Protein AF-A0A3C2EFV1-F1 (afdb_monomer_lite)

Structure (mmCIF, N/CA/C/O backbone):
data_AF-A0A3C2EFV1-F1
#
_entry.id   AF-A0A3C2EFV1-F1
#
loop_
_atom_site.group_PDB
_atom_site.id
_atom_site.type_symbol
_atom_site.label_atom_id
_atom_site.label_alt_id
_atom_site.label_comp_id
_atom_site.label_asym_id
_atom_site.label_entity_id
_atom_site.label_seq_id
_atom_site.pdbx_PDB_ins_code
_atom_site.Cartn_x
_atom_site.Cartn_y
_atom_site.Cartn_z
_atom_site.occupancy
_atom_site.B_iso_or_equiv
_atom_site.auth_seq_id
_atom_site.auth_comp_id
_atom_site.auth_asym_id
_atom_site.auth_atom_id
_atom_site.pdbx_PDB_model_num
ATOM 1 N N . MET A 1 1 ? -19.101 16.412 38.609 1.00 34.19 1 MET A N 1
ATOM 2 C CA . MET A 1 1 ? -19.317 17.483 37.619 1.00 34.19 1 MET A CA 1
ATOM 3 C C . MET A 1 1 ? -18.034 18.289 37.552 1.00 34.19 1 MET A C 1
ATOM 5 O O . MET A 1 1 ? -17.535 18.605 38.623 1.00 34.19 1 MET A O 1
ATOM 9 N N . PRO A 1 2 ? -17.463 18.578 36.377 1.00 31.31 2 PRO A N 1
ATOM 10 C CA . PRO A 1 2 ? -16.766 19.833 36.172 1.00 31.31 2 PRO A CA 1
ATOM 11 C C . PRO A 1 2 ? -17.765 20.818 35.558 1.00 31.31 2 PRO A C 1
ATOM 13 O O . PRO A 1 2 ? -18.395 20.515 34.546 1.00 31.31 2 PRO A O 1
ATOM 16 N N . GLU A 1 3 ? -17.956 21.946 36.229 1.00 38.62 3 GLU A N 1
ATOM 17 C CA . GLU A 1 3 ? -18.706 23.098 35.738 1.00 38.62 3 GLU A CA 1
ATOM 18 C C . GLU A 1 3 ? -18.015 23.640 34.480 1.00 38.62 3 GLU A C 1
ATOM 20 O O . GLU A 1 3 ? -16.892 24.137 34.536 1.00 38.62 3 GLU A O 1
ATOM 25 N N . SER A 1 4 ? -18.668 23.496 33.329 1.00 37.34 4 SER A N 1
ATOM 26 C CA . SER A 1 4 ? -18.344 24.235 32.113 1.00 37.34 4 SER A CA 1
ATOM 27 C C . SER A 1 4 ? -19.211 25.491 32.093 1.00 37.34 4 SER A C 1
ATOM 29 O O . SER A 1 4 ? -20.322 25.473 31.563 1.00 37.34 4 SER A O 1
ATOM 31 N N . GLU A 1 5 ? -18.745 26.579 32.698 1.00 39.78 5 GLU A N 1
ATOM 32 C CA . GLU A 1 5 ? -19.315 27.890 32.386 1.00 39.78 5 GLU A CA 1
ATOM 33 C C . GLU A 1 5 ? -18.761 28.328 31.024 1.00 39.78 5 GLU A C 1
ATOM 35 O O . GLU A 1 5 ? -17.688 28.924 30.920 1.00 39.78 5 GLU A O 1
ATOM 40 N N . GLU A 1 6 ? -19.474 27.964 29.955 1.00 47.50 6 GLU A N 1
ATOM 41 C CA . GLU A 1 6 ? -19.351 28.651 28.671 1.00 47.50 6 GLU A CA 1
ATOM 42 C C . GLU A 1 6 ? -19.848 30.088 28.865 1.00 47.50 6 GLU A C 1
ATOM 44 O O . GLU A 1 6 ? -21.035 30.331 29.078 1.00 47.50 6 GLU A O 1
ATOM 49 N N . TRP A 1 7 ? -18.940 31.060 28.811 1.00 48.06 7 TRP A N 1
ATOM 50 C CA . TRP A 1 7 ? -19.317 32.471 28.838 1.00 48.06 7 TRP A CA 1
ATOM 51 C C . TRP A 1 7 ? -19.647 32.930 27.421 1.00 48.06 7 TRP A C 1
ATOM 53 O O . TRP A 1 7 ? -18.760 32.975 26.566 1.00 48.06 7 TRP A O 1
ATOM 63 N N . GLU A 1 8 ? -20.906 33.297 27.178 1.00 52.38 8 GLU A N 1
ATOM 64 C CA . GLU A 1 8 ? -21.342 33.938 25.938 1.00 52.38 8 GLU A CA 1
ATOM 65 C C . GLU A 1 8 ? -21.503 35.447 26.167 1.00 52.38 8 GLU A C 1
ATOM 67 O O . GLU A 1 8 ? -22.383 35.904 26.898 1.00 52.38 8 GLU A O 1
ATOM 72 N N . HIS A 1 9 ? -20.647 36.249 25.530 1.00 58.88 9 HIS A N 1
ATOM 73 C CA . HIS A 1 9 ? -20.802 37.705 25.505 1.00 58.88 9 HIS A CA 1
ATOM 74 C C . HIS A 1 9 ? -21.261 38.171 24.127 1.00 58.88 9 HIS A C 1
ATOM 76 O O . HIS A 1 9 ? -20.512 38.077 23.149 1.00 58.88 9 HIS A O 1
ATOM 82 N N . LEU A 1 10 ? -22.470 38.735 24.077 1.00 69.81 10 LEU A N 1
ATOM 83 C CA . LEU A 1 10 ? -23.003 39.422 22.907 1.00 69.81 10 LEU A CA 1
ATOM 84 C C . LEU A 1 10 ? -22.682 40.920 22.996 1.00 69.81 10 LEU A C 1
ATOM 86 O O . LEU A 1 10 ? -23.015 41.583 23.976 1.00 69.81 10 LEU A O 1
ATOM 90 N N . SER A 1 11 ? -22.069 41.475 21.952 1.00 72.62 11 SER A N 1
ATOM 91 C CA . SER A 1 11 ? -21.964 42.930 21.774 1.00 72.62 11 SER A CA 1
ATOM 92 C C . SER A 1 11 ? -22.349 43.321 20.351 1.00 72.62 11 SER A C 1
ATOM 94 O O . SER A 1 11 ? -22.052 42.595 19.401 1.00 72.62 11 SER A O 1
ATOM 96 N N . GLU A 1 12 ? -23.023 44.460 20.198 1.00 73.25 12 GLU A N 1
ATOM 97 C CA . GLU A 1 12 ? -23.506 44.946 18.906 1.00 73.25 12 GLU A CA 1
ATOM 98 C C . GLU A 1 12 ? -22.948 46.347 18.647 1.00 73.25 12 GLU A C 1
ATOM 100 O O . GLU A 1 12 ? -23.105 47.260 19.458 1.00 73.25 12 GLU A O 1
ATOM 105 N N . LYS A 1 13 ? -22.236 46.513 17.528 1.00 70.12 13 LYS A N 1
ATOM 106 C CA . LYS A 1 13 ? -21.672 47.803 17.112 1.00 70.12 13 LYS A CA 1
ATOM 107 C C . LYS A 1 13 ? -21.728 47.911 15.593 1.00 70.12 13 LYS A C 1
ATOM 109 O O . LYS A 1 13 ? -21.249 47.026 14.890 1.00 70.12 13 LYS A O 1
ATOM 114 N N . ASN A 1 14 ? -22.301 49.003 15.083 1.00 76.88 14 ASN A N 1
ATOM 115 C CA . ASN A 1 14 ? -22.403 49.301 13.646 1.00 76.88 14 ASN A CA 1
ATOM 116 C C . ASN A 1 14 ? -23.034 48.169 12.802 1.00 76.88 14 ASN A C 1
ATOM 118 O O . ASN A 1 14 ? -22.574 47.896 11.696 1.00 76.88 14 ASN A O 1
ATOM 122 N N . GLY A 1 15 ? -24.058 47.482 13.324 1.00 78.62 15 GLY A N 1
ATOM 123 C CA . GLY A 1 15 ? -24.746 46.392 12.613 1.00 78.62 15 GLY A CA 1
ATOM 124 C C . GLY A 1 15 ? -23.997 45.053 12.582 1.00 78.62 15 GLY A C 1
ATOM 125 O O . GLY A 1 15 ? -24.463 44.112 11.941 1.00 78.62 15 GLY A O 1
ATOM 126 N N . TYR A 1 16 ? -22.862 44.940 13.279 1.00 73.50 16 TYR A N 1
ATOM 127 C CA . TYR A 1 16 ? -22.164 43.677 13.507 1.00 73.50 16 TYR A CA 1
ATOM 128 C C . TYR A 1 16 ? -22.443 43.174 14.922 1.00 73.50 16 TYR A C 1
ATOM 130 O O . TYR A 1 16 ? -22.240 43.901 15.897 1.00 73.50 16 TYR A O 1
ATOM 138 N N . LYS A 1 17 ? -22.865 41.910 15.021 1.00 80.12 17 LYS A N 1
ATOM 139 C CA . LYS A 1 17 ? -22.958 41.170 16.282 1.00 80.12 17 LYS A CA 1
ATOM 140 C C . LYS A 1 17 ? -21.660 40.407 16.499 1.00 80.12 17 LYS A C 1
ATOM 142 O O . LYS A 1 17 ? -21.232 39.656 15.623 1.00 80.12 17 LYS A O 1
ATOM 147 N N . LYS A 1 18 ? -21.035 40.601 17.655 1.00 79.12 18 LYS A N 1
ATOM 148 C CA . LYS A 1 18 ? -19.878 39.826 18.098 1.00 79.12 18 LYS A CA 1
ATOM 149 C C . LYS A 1 18 ? -20.325 38.874 19.198 1.00 79.12 18 LYS A C 1
ATOM 151 O O . LYS A 1 18 ? -20.840 39.325 20.218 1.00 79.12 18 LYS A O 1
ATOM 156 N N . LEU A 1 19 ? -20.070 37.592 18.968 1.00 75.88 19 LEU A N 1
ATOM 157 C CA . LEU A 1 19 ? -20.173 36.514 19.943 1.00 75.88 19 LEU A CA 1
ATOM 158 C C . LEU A 1 19 ? -18.757 36.151 20.391 1.00 75.88 19 LEU A C 1
ATOM 160 O O . LEU A 1 19 ? -17.860 36.031 19.555 1.00 75.88 19 LEU A O 1
ATOM 164 N N . SER A 1 20 ? -18.541 36.032 21.697 1.00 73.50 20 SER A N 1
ATOM 165 C CA . SER A 1 20 ? -17.269 35.566 22.262 1.00 73.50 20 SER A CA 1
ATOM 166 C C . SER A 1 20 ? -17.538 34.316 23.083 1.00 73.50 20 SER A C 1
ATOM 168 O O . SER A 1 20 ? -18.409 34.364 23.944 1.00 73.50 20 SER A O 1
ATOM 170 N N . PHE A 1 21 ? -16.788 33.248 22.807 1.00 70.88 21 PHE A N 1
ATOM 171 C CA . PHE A 1 21 ? -16.828 31.981 23.537 1.00 70.88 21 PHE A CA 1
ATOM 172 C C . PHE A 1 21 ? -15.460 31.742 24.176 1.00 70.88 21 PHE A C 1
ATOM 174 O O . PHE A 1 21 ? -14.432 31.958 23.529 1.00 70.88 21 PHE A O 1
ATOM 181 N N . ALA A 1 22 ? -15.440 31.292 25.428 1.00 65.62 22 ALA A N 1
ATOM 182 C CA . ALA A 1 22 ? -14.224 30.874 26.114 1.00 65.62 22 ALA A CA 1
ATOM 183 C C . ALA A 1 22 ? -14.419 29.463 26.673 1.00 65.62 22 ALA A C 1
ATOM 185 O O . ALA A 1 22 ? -15.273 29.254 27.528 1.00 65.62 22 ALA A O 1
ATOM 186 N N . HIS A 1 23 ? -13.611 28.514 26.195 1.00 62.75 23 HIS A N 1
ATOM 187 C CA . HIS A 1 23 ? -13.592 27.146 26.702 1.00 62.75 23 HIS A CA 1
ATOM 188 C C . HIS A 1 23 ? -12.155 26.777 27.120 1.00 62.75 23 HIS A C 1
ATOM 190 O O . HIS A 1 23 ? -11.276 26.625 26.259 1.00 62.75 23 HIS A O 1
ATOM 196 N N . PRO A 1 24 ? -11.859 26.669 28.428 1.00 56.47 24 PRO A N 1
ATOM 197 C CA . PRO A 1 24 ? -10.531 26.282 28.894 1.00 56.47 24 PRO A CA 1
ATOM 198 C C . PRO A 1 24 ? -10.192 24.849 28.449 1.00 56.47 24 PRO A C 1
ATOM 200 O O . PRO A 1 24 ? -11.062 23.982 28.398 1.00 56.47 24 PRO A O 1
ATOM 203 N N . GLY A 1 25 ? -8.927 24.601 28.090 1.00 59.00 25 GLY A N 1
ATOM 204 C CA . GLY A 1 25 ? -8.445 23.266 27.701 1.00 59.00 25 GLY A CA 1
ATOM 205 C C . GLY A 1 25 ? -8.853 22.779 26.301 1.00 59.00 25 GLY A C 1
ATOM 206 O O . GLY A 1 25 ? -8.754 21.584 26.031 1.00 59.00 25 GLY A O 1
ATOM 207 N N . THR A 1 26 ? -9.301 23.673 25.412 1.00 60.50 26 THR A N 1
ATOM 208 C CA . THR A 1 26 ? -9.683 23.334 24.027 1.00 60.50 26 THR A CA 1
ATOM 209 C C . THR A 1 26 ? -8.478 22.818 23.228 1.00 60.50 26 THR A C 1
ATOM 211 O O . THR A 1 26 ? -7.490 23.536 23.079 1.00 60.50 26 THR A O 1
ATOM 214 N N . LYS A 1 27 ? -8.558 21.581 22.716 1.00 62.75 27 LYS A N 1
ATOM 215 C CA . LYS A 1 27 ? -7.485 20.922 21.935 1.00 62.75 27 LYS A CA 1
ATOM 216 C C . LYS A 1 27 ? -7.565 21.202 20.441 1.00 62.75 27 LYS A C 1
ATOM 218 O O . LYS A 1 27 ? -6.539 21.368 19.798 1.00 62.75 27 LYS A O 1
ATOM 223 N N . ASP A 1 28 ? -8.788 21.291 19.938 1.00 65.50 28 ASP A N 1
ATOM 224 C CA . ASP A 1 28 ? -9.135 21.679 18.579 1.00 65.50 28 ASP A CA 1
ATOM 225 C C . ASP A 1 28 ? -10.385 22.555 18.640 1.00 65.50 28 ASP A C 1
ATOM 227 O O . ASP A 1 28 ? -11.217 22.391 19.534 1.00 65.50 28 ASP A O 1
ATOM 231 N N . PHE A 1 29 ? -10.532 23.480 17.692 1.00 69.56 29 PHE A N 1
ATOM 232 C CA . PHE A 1 29 ? -11.690 24.365 17.636 1.00 69.56 29 PHE A CA 1
ATOM 233 C C . PHE A 1 29 ? -12.276 24.426 16.230 1.00 69.56 29 PHE A C 1
ATOM 235 O O . PHE A 1 29 ? -11.566 24.393 15.225 1.00 69.56 29 PHE A O 1
ATOM 242 N N . ALA A 1 30 ? -13.591 24.590 16.178 1.00 73.88 30 ALA A N 1
ATOM 243 C CA . ALA A 1 30 ? -14.328 24.858 14.962 1.00 73.88 30 ALA A CA 1
ATOM 244 C C . ALA A 1 30 ? -15.388 25.918 15.246 1.00 73.88 30 ALA A C 1
ATOM 246 O O . ALA A 1 30 ? -15.961 25.974 16.333 1.00 73.88 30 ALA A O 1
ATOM 247 N N . TRP A 1 31 ? -15.653 26.766 14.260 1.00 74.12 31 TRP A N 1
ATOM 248 C CA . TRP A 1 31 ? -16.724 27.748 14.331 1.00 74.12 31 TRP A CA 1
ATOM 249 C C . TRP A 1 31 ? -17.482 27.761 13.012 1.00 74.12 31 TRP A C 1
ATOM 251 O O . TRP A 1 31 ? -16.908 27.604 11.934 1.00 74.12 31 TRP A O 1
ATOM 261 N N . ILE A 1 32 ? -18.794 27.940 13.113 1.00 73.69 32 ILE A N 1
ATOM 262 C CA . ILE A 1 32 ? -19.695 28.047 11.973 1.00 73.69 32 ILE A CA 1
ATOM 263 C C . ILE A 1 32 ? -20.466 29.346 12.162 1.00 73.69 32 ILE A C 1
ATOM 265 O O . ILE A 1 32 ? -21.060 29.568 13.214 1.00 73.69 32 ILE A O 1
ATOM 269 N N . ALA A 1 33 ? -20.457 30.210 11.150 1.00 76.88 33 ALA A N 1
ATOM 270 C CA . ALA A 1 33 ? -21.262 31.422 11.150 1.00 76.88 33 ALA A CA 1
ATOM 271 C C . ALA A 1 33 ? -21.994 31.569 9.819 1.00 76.88 33 ALA A C 1
ATOM 273 O O . ALA A 1 33 ? -21.393 31.530 8.745 1.00 76.88 33 ALA A O 1
ATOM 274 N N . ASN A 1 34 ? -23.301 31.782 9.896 1.00 71.56 34 ASN A N 1
ATOM 275 C CA . ASN A 1 34 ? -24.147 32.093 8.754 1.00 71.56 34 ASN A CA 1
ATOM 276 C C . ASN A 1 34 ? -25.311 32.964 9.240 1.00 71.56 34 ASN A C 1
ATOM 278 O O . ASN A 1 34 ? -25.756 32.838 10.377 1.00 71.56 34 ASN A O 1
ATOM 282 N N . LYS A 1 35 ? -25.817 33.837 8.369 1.00 70.69 35 LYS A N 1
ATOM 283 C CA . LYS A 1 35 ? -26.981 34.683 8.654 1.00 70.69 35 LYS A CA 1
ATOM 284 C C . LYS A 1 35 ? -28.283 33.882 8.764 1.00 70.69 35 LYS A C 1
ATOM 286 O O . LYS A 1 35 ? -29.213 34.353 9.405 1.00 70.69 35 LYS A O 1
ATOM 291 N N . GLN A 1 36 ? -28.359 32.717 8.115 1.00 71.38 36 GLN A N 1
ATOM 292 C CA . GLN A 1 36 ? -29.553 31.870 8.046 1.00 71.38 36 GLN A CA 1
ATOM 293 C C . GLN A 1 36 ? -29.152 30.392 8.155 1.00 71.38 36 GLN A C 1
ATOM 295 O O . GLN A 1 36 ? -29.012 29.699 7.150 1.00 71.38 36 GLN A O 1
ATOM 300 N N . LEU A 1 37 ? -28.922 29.921 9.381 1.00 77.44 37 LEU A N 1
ATOM 301 C CA . LEU A 1 37 ? -28.754 28.499 9.694 1.00 77.44 37 LEU A CA 1
ATOM 302 C C . LEU A 1 37 ? -29.842 28.100 10.695 1.00 77.44 37 LEU A C 1
ATOM 304 O O . LEU A 1 37 ? -29.719 28.450 11.870 1.00 77.44 37 LEU A O 1
ATOM 308 N N . PRO A 1 38 ? -30.920 27.421 10.264 1.00 82.38 38 PRO A N 1
ATOM 309 C CA . PRO A 1 38 ? -31.873 26.864 11.211 1.00 82.38 38 PRO A CA 1
ATOM 310 C C . PRO A 1 38 ? -31.192 25.782 12.053 1.00 82.38 38 PRO A C 1
ATOM 312 O O . PRO A 1 38 ? -30.297 25.072 11.582 1.00 82.38 38 PRO A O 1
ATOM 315 N N . VAL A 1 39 ? -31.620 25.675 13.307 1.00 85.06 39 VAL A N 1
ATOM 316 C CA . VAL A 1 39 ? -31.176 24.642 14.242 1.00 85.06 39 VAL A CA 1
ATOM 317 C C . VAL A 1 39 ? -32.367 23.742 14.533 1.00 85.06 39 VAL A C 1
ATOM 319 O O . VAL A 1 39 ? -33.427 24.217 14.935 1.00 85.06 39 VAL A O 1
ATOM 322 N N . PHE A 1 40 ? -32.181 22.445 14.324 1.00 86.12 40 PHE A N 1
ATOM 323 C CA . PHE A 1 40 ? -33.149 21.392 14.595 1.00 86.12 40 PHE A CA 1
ATOM 324 C C . PHE A 1 40 ? -32.676 20.620 15.836 1.00 86.12 40 PHE A C 1
ATOM 326 O O . PHE A 1 40 ? -31.895 19.674 15.700 1.00 86.12 40 PHE A O 1
ATOM 333 N N . PRO A 1 41 ? -33.076 21.030 17.053 1.00 88.94 41 PRO A N 1
ATOM 334 C CA . PRO A 1 41 ? -32.703 20.322 18.269 1.00 88.94 41 PRO A CA 1
ATOM 335 C C . PRO A 1 41 ? -33.444 18.985 18.350 1.00 88.94 41 PRO A C 1
ATOM 337 O O . PRO A 1 41 ? -34.653 18.911 18.132 1.00 88.94 41 PRO A O 1
ATOM 340 N N . GLN A 1 42 ? -32.716 17.926 18.681 1.00 89.88 42 GLN A N 1
ATOM 341 C CA . GLN A 1 42 ? -33.231 16.570 18.811 1.00 89.88 42 GLN A CA 1
ATOM 342 C C . GLN A 1 42 ? -32.789 15.991 20.146 1.00 89.88 42 GLN A C 1
ATOM 344 O O . GLN A 1 42 ? -31.597 15.900 20.435 1.00 89.88 42 GLN A O 1
ATOM 349 N N . LEU A 1 43 ? -33.758 15.595 20.968 1.00 92.19 43 LEU A N 1
ATOM 350 C CA . LEU A 1 43 ? -33.489 14.918 22.230 1.00 92.19 43 LEU A CA 1
ATOM 351 C C . LEU A 1 43 ? -33.533 13.405 22.005 1.00 92.19 43 LEU A C 1
ATOM 353 O O . LEU A 1 43 ? -34.601 12.794 22.011 1.00 92.19 43 LEU A O 1
ATOM 357 N N . VAL A 1 44 ? -32.366 12.794 21.822 1.00 90.75 44 VAL A N 1
ATOM 358 C CA . VAL A 1 44 ? -32.249 11.346 21.643 1.00 90.75 44 VAL A CA 1
ATOM 359 C C . VAL A 1 44 ? -32.212 10.686 23.018 1.00 90.75 44 VAL A C 1
ATOM 361 O O . VAL A 1 44 ? -31.303 10.930 23.810 1.00 90.75 44 VAL A O 1
ATOM 364 N N . THR A 1 45 ? -33.215 9.860 23.314 1.00 90.00 45 THR A N 1
ATOM 365 C CA . THR A 1 45 ? -33.286 9.081 24.560 1.00 90.00 45 THR A CA 1
ATOM 366 C C . THR A 1 45 ? -32.991 7.619 24.255 1.00 90.00 45 THR A C 1
ATOM 368 O O . THR A 1 45 ? -33.659 7.027 23.406 1.00 90.00 45 THR A O 1
ATOM 371 N N . LEU A 1 46 ? -31.994 7.056 24.936 1.00 88.50 46 LEU A N 1
ATOM 372 C CA . LEU A 1 46 ? -31.638 5.641 24.830 1.00 88.50 46 LEU A CA 1
ATOM 373 C C . LEU A 1 46 ? -32.477 4.794 25.795 1.00 88.50 46 LEU A C 1
ATOM 375 O O . LEU A 1 46 ? -33.017 5.309 26.777 1.00 88.50 46 LEU A O 1
ATOM 379 N N . ASP A 1 47 ? -32.509 3.481 25.575 1.00 82.88 47 ASP A N 1
ATOM 380 C CA . ASP A 1 47 ? -33.276 2.532 26.399 1.00 82.88 47 ASP A CA 1
ATOM 381 C C . ASP A 1 47 ? -32.876 2.545 27.887 1.00 82.88 47 ASP A C 1
ATOM 383 O O . ASP A 1 47 ? -33.698 2.319 28.773 1.00 82.88 47 ASP A O 1
ATOM 387 N N . ASN A 1 48 ? -31.622 2.891 28.193 1.00 81.62 48 ASN A N 1
ATOM 388 C CA . ASN A 1 48 ? -31.122 3.056 29.563 1.00 81.62 48 ASN A CA 1
ATOM 389 C C . ASN A 1 48 ? -31.431 4.438 30.181 1.00 81.62 48 ASN A C 1
ATOM 391 O O . ASN A 1 48 ? -30.832 4.808 31.189 1.00 81.62 48 ASN A O 1
ATOM 395 N N . SER A 1 49 ? -32.338 5.214 29.578 1.00 85.88 49 SER A N 1
ATOM 396 C CA . SER A 1 49 ? -32.736 6.572 29.983 1.00 85.88 49 SER A CA 1
ATOM 397 C C . SER A 1 49 ? -31.651 7.654 29.889 1.00 85.88 49 SER A C 1
ATOM 399 O O . SER A 1 49 ? -31.906 8.796 30.284 1.00 85.88 49 SER A O 1
ATOM 401 N N . LYS A 1 50 ? -30.461 7.359 29.339 1.00 88.81 50 LYS A N 1
ATOM 402 C CA . LYS A 1 50 ? -29.500 8.410 28.971 1.00 88.81 50 LYS A CA 1
ATOM 403 C C . LYS A 1 50 ? -30.085 9.280 27.861 1.00 88.81 50 LYS A C 1
ATOM 405 O O . LYS A 1 50 ? -30.726 8.780 26.936 1.00 88.81 50 LYS A O 1
ATOM 410 N N . LYS A 1 51 ? -29.840 10.586 27.955 1.00 92.19 51 LYS A N 1
ATOM 411 C CA . LYS A 1 51 ? -30.341 11.591 27.017 1.00 92.19 51 LYS A CA 1
ATOM 412 C C . LYS A 1 51 ? -29.182 12.342 26.382 1.00 92.19 51 LYS A C 1
ATOM 414 O O . LYS A 1 51 ? -28.266 12.749 27.092 1.00 92.19 51 LYS A O 1
ATOM 419 N N . PHE A 1 52 ? -29.278 12.549 25.076 1.00 92.94 52 PHE A N 1
ATOM 420 C CA . PHE A 1 52 ? -28.332 13.318 24.278 1.00 92.94 52 PHE A CA 1
ATOM 421 C C . PHE A 1 52 ? -29.078 14.443 23.569 1.00 92.94 52 PHE A C 1
ATOM 423 O O . PHE A 1 52 ? -30.080 14.191 22.895 1.00 92.94 52 PHE A O 1
ATOM 430 N N . LEU A 1 53 ? -28.604 15.677 23.732 1.00 93.00 53 LEU A N 1
ATOM 431 C CA . LEU A 1 53 ? -29.101 16.821 22.974 1.00 93.00 53 LEU A CA 1
ATOM 432 C C . LEU A 1 53 ? -28.265 16.975 21.702 1.00 93.00 53 LEU A C 1
ATOM 434 O O . LEU A 1 53 ? -27.098 17.355 21.765 1.00 93.00 53 LEU A O 1
ATOM 438 N N . VAL A 1 54 ? -28.867 16.690 20.552 1.00 91.75 54 VAL A N 1
ATOM 439 C CA . VAL A 1 54 ? -28.208 16.820 19.252 1.00 91.75 54 VAL A CA 1
ATOM 440 C C . VAL A 1 54 ? -28.785 18.014 18.513 1.00 91.75 54 VAL A C 1
ATOM 442 O O . VAL A 1 54 ? -29.968 18.036 18.183 1.00 91.75 54 VAL A O 1
ATOM 445 N N . GLU A 1 55 ? -27.957 19.015 18.242 1.00 89.94 55 GLU A N 1
ATOM 446 C CA . GLU A 1 55 ? -28.358 20.191 17.470 1.00 89.94 55 GLU A CA 1
ATOM 447 C C . GLU A 1 55 ? -27.925 20.015 16.018 1.00 89.94 55 GLU A C 1
ATOM 449 O O . GLU A 1 55 ? -26.736 20.064 15.693 1.00 89.94 55 GLU A O 1
ATOM 454 N N . ILE A 1 56 ? -28.888 19.796 15.127 1.00 87.31 56 ILE A N 1
ATOM 455 C CA . ILE A 1 56 ? -28.595 19.582 13.711 1.00 87.31 56 ILE A CA 1
ATOM 456 C C . ILE A 1 56 ? -28.806 20.893 12.966 1.00 87.31 56 ILE A C 1
ATOM 458 O O . ILE A 1 56 ? -29.836 21.544 13.118 1.00 87.31 56 ILE A O 1
ATOM 462 N N . THR A 1 57 ? -27.842 21.297 12.149 1.00 86.31 57 THR A N 1
ATOM 463 C CA . THR A 1 57 ? -27.943 22.504 11.331 1.00 86.31 57 THR A CA 1
ATOM 464 C C . THR A 1 57 ? -27.479 22.239 9.909 1.00 86.31 57 THR A C 1
ATOM 466 O O . THR A 1 57 ? -26.640 21.375 9.656 1.00 86.31 57 THR A O 1
ATOM 469 N N . THR A 1 58 ? -28.065 22.943 8.945 1.00 82.25 58 THR A N 1
ATOM 470 C CA . THR A 1 58 ? -27.781 22.718 7.528 1.00 82.25 58 THR A CA 1
ATOM 471 C C . THR A 1 58 ? -28.032 23.963 6.690 1.00 82.25 58 THR A C 1
ATOM 473 O O . THR A 1 58 ? -28.942 24.743 6.974 1.00 82.25 58 THR A O 1
ATOM 476 N N . ASP A 1 59 ? -27.249 24.136 5.623 1.00 78.88 59 ASP A N 1
ATOM 477 C CA . ASP A 1 59 ? -27.514 25.150 4.599 1.00 78.88 59 ASP A CA 1
ATOM 478 C C . ASP A 1 59 ? -28.548 24.702 3.544 1.00 78.88 59 ASP A C 1
ATOM 480 O O . ASP A 1 59 ? -28.865 25.474 2.643 1.00 78.88 59 ASP A O 1
ATOM 484 N N . GLN A 1 60 ? -29.123 23.499 3.695 1.00 76.56 60 GLN A N 1
ATOM 485 C CA . GLN A 1 60 ? -30.129 22.886 2.813 1.00 76.56 60 GLN A CA 1
ATOM 486 C C . GLN A 1 60 ? -31.385 22.432 3.590 1.00 76.56 60 GLN A C 1
ATOM 488 O O . GLN A 1 60 ? -31.869 21.309 3.446 1.00 76.56 60 GLN A O 1
ATOM 493 N N . HIS A 1 61 ? -31.925 23.309 4.438 1.00 74.12 61 HIS A N 1
ATOM 494 C CA . HIS A 1 61 ? -33.007 22.990 5.384 1.00 74.12 61 HIS A CA 1
ATOM 495 C C . HIS A 1 61 ? -34.246 22.316 4.764 1.00 74.12 61 HIS A C 1
ATOM 497 O O . HIS A 1 61 ? -34.747 21.351 5.329 1.00 74.12 61 HIS A O 1
ATOM 503 N N . VAL A 1 62 ? -34.682 22.728 3.567 1.00 74.69 62 VAL A N 1
ATOM 504 C CA . VAL A 1 62 ? -35.851 22.134 2.881 1.00 74.69 62 VAL A CA 1
ATOM 505 C C . VAL A 1 62 ? -35.644 20.654 2.529 1.00 74.69 62 VAL A C 1
ATOM 507 O O . VAL A 1 62 ? -36.572 19.852 2.622 1.00 74.69 62 VAL A O 1
ATOM 510 N N . LEU A 1 63 ? -34.440 20.273 2.091 1.00 70.44 63 LEU A N 1
ATOM 511 C CA . LEU A 1 63 ? -34.111 18.878 1.765 1.00 70.44 63 LEU A CA 1
ATOM 512 C C . LEU A 1 63 ? -33.954 18.037 3.032 1.00 70.44 63 LEU A C 1
ATOM 514 O O . LEU A 1 63 ? -34.346 16.871 3.050 1.00 70.44 63 LEU A O 1
ATOM 518 N N . PHE A 1 64 ? -33.399 18.633 4.085 1.00 75.56 64 PHE A N 1
ATOM 519 C CA . PHE A 1 64 ? -33.217 17.965 5.365 1.00 75.56 64 PHE A CA 1
ATOM 520 C C . PHE A 1 64 ? -34.556 17.646 6.042 1.00 75.56 64 PHE A C 1
ATOM 522 O O . PHE A 1 64 ? -34.767 16.504 6.441 1.00 75.56 64 PHE A O 1
ATOM 529 N N . GLU A 1 65 ? -35.495 18.596 6.076 1.00 77.00 65 GLU A N 1
ATOM 530 C CA . GLU A 1 65 ? -36.839 18.387 6.640 1.00 77.00 65 GLU A CA 1
ATOM 531 C C . GLU A 1 65 ? -37.577 17.212 5.981 1.00 77.00 65 GLU A C 1
ATOM 533 O O . GLU A 1 65 ? -38.209 16.418 6.671 1.00 77.00 65 GLU A O 1
ATOM 538 N N . LYS A 1 66 ? -37.432 17.028 4.661 1.00 76.12 66 LYS A N 1
ATOM 539 C CA . LYS A 1 66 ? -38.049 15.905 3.929 1.00 76.12 66 LYS A CA 1
ATOM 540 C C . LYS A 1 66 ? -37.494 14.530 4.300 1.00 76.12 66 LYS A C 1
ATOM 542 O O . LYS A 1 66 ? -38.164 13.530 4.065 1.00 76.12 66 LYS A O 1
ATOM 547 N N . ASN A 1 67 ? -36.270 14.470 4.821 1.00 75.06 67 ASN A N 1
ATOM 548 C CA . ASN A 1 67 ? -35.565 13.222 5.121 1.00 75.06 67 ASN A CA 1
ATOM 549 C C . ASN A 1 67 ? -35.385 12.988 6.628 1.00 75.06 67 ASN A C 1
ATOM 551 O O . ASN A 1 67 ? -34.743 12.015 7.032 1.00 75.06 67 ASN A O 1
ATOM 555 N N . LEU A 1 68 ? -35.965 13.855 7.462 1.00 77.25 68 LEU A N 1
ATOM 556 C CA . LEU A 1 68 ? -35.804 13.835 8.912 1.00 77.25 68 LEU A CA 1
ATOM 557 C C . LEU A 1 68 ? -36.290 12.508 9.520 1.00 77.25 68 LEU A C 1
ATOM 559 O O . LEU A 1 68 ? -35.594 11.921 10.348 1.00 77.25 68 LEU A O 1
ATOM 563 N N . ASP A 1 69 ? -37.396 11.962 9.008 1.00 78.94 69 ASP A N 1
ATOM 564 C CA . ASP A 1 69 ? -37.964 10.678 9.446 1.00 78.94 69 ASP A CA 1
ATOM 565 C C . ASP A 1 69 ? -37.037 9.475 9.206 1.00 78.94 69 ASP A C 1
ATOM 567 O O . ASP A 1 69 ? -37.138 8.468 9.903 1.00 78.94 69 ASP A O 1
ATOM 571 N N . GLN A 1 70 ? -36.113 9.561 8.243 1.00 77.62 70 GLN A N 1
ATOM 572 C CA . GLN A 1 70 ? -35.099 8.524 8.006 1.00 77.62 70 GLN A CA 1
ATOM 573 C C . GLN A 1 70 ? -33.810 8.799 8.785 1.00 77.62 70 GLN A C 1
ATOM 575 O O . GLN A 1 70 ? -33.141 7.870 9.241 1.00 77.62 70 GLN A O 1
ATOM 580 N N . PHE A 1 71 ? -33.466 10.077 8.941 1.00 80.50 71 PHE A N 1
ATOM 581 C CA . PHE A 1 71 ? -32.246 10.519 9.602 1.00 80.50 71 PHE A CA 1
ATOM 582 C C . PHE A 1 71 ? -32.262 10.239 11.108 1.00 80.50 71 PHE A C 1
ATOM 584 O O . PHE A 1 71 ? -31.288 9.723 11.653 1.00 80.50 71 PHE A O 1
ATOM 591 N N . ILE A 1 72 ? -33.367 10.554 11.791 1.00 84.50 72 ILE A N 1
ATOM 592 C CA . ILE A 1 72 ? -33.453 10.449 13.254 1.00 84.50 72 ILE A CA 1
ATOM 593 C C . ILE A 1 72 ? -33.335 8.999 13.753 1.00 84.50 72 ILE A C 1
ATOM 595 O O . ILE A 1 72 ? -32.549 8.774 14.676 1.00 84.50 72 ILE A O 1
ATOM 599 N N . PRO A 1 73 ? -34.009 7.991 13.160 1.00 87.19 73 PRO A N 1
ATOM 600 C CA . PRO A 1 73 ? -33.813 6.596 13.557 1.00 87.19 73 PRO A CA 1
ATOM 601 C C . PRO A 1 73 ? -32.381 6.104 13.334 1.00 87.19 73 PRO A C 1
ATOM 603 O O . PRO A 1 73 ? -31.835 5.403 14.185 1.00 87.19 73 PRO A O 1
ATOM 606 N N . PHE A 1 74 ? -31.753 6.504 12.220 1.00 87.19 74 PHE A N 1
ATOM 607 C CA . PHE A 1 74 ? -30.349 6.191 11.950 1.00 87.19 74 PHE A CA 1
ATOM 608 C C . PHE A 1 74 ? -29.434 6.780 13.028 1.00 87.19 74 PHE A C 1
ATOM 610 O O . PHE A 1 74 ? -28.618 6.064 13.605 1.00 87.19 74 PHE A O 1
ATOM 617 N N . LEU A 1 75 ? -29.599 8.074 13.321 1.00 88.81 75 LEU A N 1
ATOM 618 C CA . LEU A 1 75 ? -28.822 8.779 14.335 1.00 88.81 75 LEU A CA 1
ATOM 619 C C . LEU A 1 75 ? -29.013 8.149 15.718 1.00 88.81 75 LEU A C 1
ATOM 621 O O . LEU A 1 75 ? -28.035 7.947 16.432 1.00 88.81 75 LEU A O 1
ATOM 625 N N . LYS A 1 76 ? -30.253 7.800 16.083 1.00 91.25 76 LYS A N 1
ATOM 626 C CA . LYS A 1 76 ? -30.557 7.116 17.344 1.00 91.25 76 LYS A CA 1
ATOM 627 C C . LYS A 1 76 ? -29.788 5.798 17.452 1.00 91.25 76 LYS A C 1
ATOM 629 O O . LYS A 1 76 ? -29.068 5.614 18.427 1.00 91.25 76 LYS A O 1
ATOM 634 N N . ASN A 1 77 ? -29.883 4.936 16.440 1.00 92.06 77 ASN A N 1
ATOM 635 C CA . ASN A 1 77 ? -29.182 3.649 16.418 1.00 92.06 77 ASN A CA 1
ATOM 636 C C . ASN A 1 77 ? -27.654 3.833 16.497 1.00 92.06 77 ASN A C 1
ATOM 638 O O . ASN A 1 77 ? -26.971 3.170 17.271 1.00 92.06 77 ASN A O 1
ATOM 642 N N . LEU A 1 78 ? -27.104 4.802 15.762 1.00 92.50 78 LEU A N 1
ATOM 643 C CA . LEU A 1 78 ? -25.676 5.109 15.803 1.00 92.50 78 LEU A CA 1
ATOM 644 C C . LEU A 1 78 ? -25.210 5.576 17.197 1.00 92.50 78 LEU A C 1
ATOM 646 O O . LEU A 1 78 ? -24.144 5.159 17.659 1.00 92.50 78 LEU A O 1
ATOM 650 N N . ILE A 1 79 ? -26.002 6.400 17.892 1.00 93.88 79 ILE A N 1
ATOM 651 C CA . ILE A 1 79 ? -25.721 6.822 19.275 1.00 93.88 79 ILE A CA 1
ATOM 652 C C . ILE A 1 79 ? -25.810 5.626 20.231 1.00 93.88 79 ILE A C 1
ATOM 654 O O . ILE A 1 79 ? -24.921 5.454 21.062 1.00 93.88 79 ILE A O 1
ATOM 658 N N . GLU A 1 80 ? -26.833 4.777 20.098 1.00 93.88 80 GLU A N 1
ATOM 659 C CA . GLU A 1 80 ? -26.992 3.557 20.904 1.00 93.88 80 GLU A CA 1
ATOM 660 C C . GLU A 1 80 ? -25.800 2.613 20.733 1.00 93.88 80 GLU A C 1
ATOM 662 O O . GLU A 1 80 ? -25.218 2.165 21.723 1.00 93.88 80 GLU A O 1
ATOM 667 N N . TYR A 1 81 ? -25.382 2.366 19.491 1.00 94.44 81 TYR A N 1
ATOM 668 C CA . TYR A 1 81 ? -24.206 1.559 19.182 1.00 94.44 81 TYR A CA 1
ATOM 669 C C . TYR A 1 81 ? -22.933 2.161 19.786 1.00 94.44 81 TYR A C 1
ATOM 671 O O . TYR A 1 81 ? -22.167 1.457 20.449 1.00 94.44 81 TYR A O 1
ATOM 679 N N . THR A 1 82 ? -22.715 3.465 19.598 1.00 93.75 82 THR A N 1
ATOM 680 C CA . THR A 1 82 ? -21.519 4.155 20.101 1.00 93.75 82 THR A CA 1
ATOM 681 C C . THR A 1 82 ? -21.456 4.094 21.626 1.00 93.75 82 THR A C 1
ATOM 683 O O . THR A 1 82 ? -20.421 3.727 22.173 1.00 93.75 82 THR A O 1
ATOM 686 N N . GLU A 1 83 ? -22.565 4.350 22.324 1.00 92.69 83 GLU A N 1
ATOM 687 C CA . GLU A 1 83 ? -22.626 4.241 23.786 1.00 92.69 83 GLU A CA 1
ATOM 688 C C . GLU A 1 83 ? -22.529 2.800 24.294 1.00 92.69 83 GLU A C 1
ATOM 690 O O . GLU A 1 83 ? -22.053 2.585 25.407 1.00 92.69 83 GLU A O 1
ATOM 695 N N . ALA A 1 84 ? -22.960 1.805 23.517 1.00 92.44 84 ALA A N 1
ATOM 696 C CA . ALA A 1 84 ? -22.816 0.401 23.888 1.00 92.44 84 ALA A CA 1
ATOM 697 C C . ALA A 1 84 ? -21.365 -0.088 23.752 1.00 92.44 84 ALA A C 1
ATOM 699 O O . ALA A 1 84 ? -20.883 -0.834 24.605 1.00 92.44 84 ALA A O 1
ATOM 700 N N . LYS A 1 85 ? -20.661 0.315 22.684 1.00 92.62 85 LYS A N 1
ATOM 701 C CA . LYS A 1 85 ? -19.282 -0.124 22.403 1.00 92.62 85 LYS A CA 1
ATOM 702 C C . LYS A 1 85 ? -18.220 0.736 23.087 1.00 92.62 85 LYS A C 1
ATOM 704 O O . LYS A 1 85 ? -17.171 0.217 23.465 1.00 92.62 85 LYS A O 1
ATOM 709 N N . MET A 1 86 ? -18.485 2.029 23.250 1.00 91.31 86 MET A N 1
ATOM 710 C CA . MET A 1 86 ? -17.568 3.022 23.814 1.00 91.31 86 MET A CA 1
ATOM 711 C C . MET A 1 86 ? -18.304 3.934 24.815 1.00 91.31 86 MET A C 1
ATOM 713 O O . MET A 1 86 ? -18.505 5.123 24.553 1.00 91.31 86 MET A O 1
ATOM 717 N N . PRO A 1 87 ? -18.743 3.393 25.966 1.00 90.06 87 PRO A N 1
ATOM 718 C CA . PRO A 1 87 ? -19.627 4.120 26.868 1.00 90.06 87 PRO A CA 1
ATOM 719 C C . PRO A 1 87 ? -18.991 5.404 27.414 1.00 90.06 87 PRO A C 1
ATOM 721 O O . PRO A 1 87 ? -17.880 5.382 27.947 1.00 90.06 87 PRO A O 1
ATOM 724 N N . GLY A 1 88 ? -19.728 6.518 27.344 1.00 85.50 88 GLY A N 1
ATOM 725 C CA . GLY A 1 88 ? -19.285 7.808 27.880 1.00 85.50 88 GLY A CA 1
ATOM 726 C C . GLY A 1 88 ? -18.293 8.565 26.993 1.00 85.50 88 GLY A C 1
ATOM 727 O O . GLY A 1 88 ? -17.737 9.568 27.444 1.00 85.50 88 GLY A O 1
ATOM 728 N N . ASN A 1 89 ? -18.070 8.106 25.758 1.00 87.94 89 ASN A N 1
ATOM 729 C CA . ASN A 1 89 ? -17.280 8.835 24.768 1.00 87.94 89 ASN A CA 1
ATOM 730 C C . ASN A 1 89 ? -18.084 9.950 24.096 1.00 87.94 89 ASN A C 1
ATOM 732 O O . ASN A 1 89 ? -17.497 10.951 23.688 1.00 87.94 89 ASN A O 1
ATOM 736 N N . LEU A 1 90 ? -19.408 9.812 23.981 1.00 89.19 90 LEU A N 1
ATOM 737 C CA . LEU A 1 90 ? -20.238 10.883 23.442 1.00 89.19 90 LEU A CA 1
ATOM 738 C C . LEU A 1 90 ? -20.460 11.983 24.492 1.00 89.19 90 LEU A C 1
ATOM 740 O O . LEU A 1 90 ? -20.767 11.681 25.650 1.00 89.19 90 LEU A O 1
ATOM 744 N N . PRO A 1 91 ? -20.332 13.266 24.115 1.00 86.62 91 PRO A N 1
ATOM 745 C CA . PRO A 1 91 ? -20.730 14.362 24.987 1.00 86.62 91 PRO A CA 1
ATOM 746 C C . PRO A 1 91 ? -22.259 14.379 25.143 1.00 86.62 91 PRO A C 1
ATOM 748 O O . PRO A 1 91 ? -22.992 13.986 24.237 1.00 86.62 91 PRO A O 1
ATOM 751 N N . GLY A 1 92 ? -22.756 14.851 26.291 1.00 85.12 92 GLY A N 1
ATOM 752 C CA . GLY A 1 92 ? -24.203 14.932 26.556 1.00 85.12 92 GLY A CA 1
ATOM 753 C C . GLY A 1 92 ? -24.953 15.873 25.602 1.00 85.12 92 GLY A C 1
ATOM 754 O O . GLY A 1 92 ? -26.157 15.713 25.396 1.00 85.12 92 GLY A O 1
ATOM 755 N N . SER A 1 93 ? -24.236 16.814 24.987 1.00 88.69 93 SER A N 1
ATOM 756 C CA . SER A 1 93 ? -24.704 17.636 23.876 1.00 88.69 93 SER A CA 1
ATOM 757 C C . SER A 1 93 ? -23.643 17.726 22.779 1.00 88.69 93 SER A C 1
ATOM 759 O O . SER A 1 93 ? -22.448 17.793 23.066 1.00 88.69 93 SER A O 1
ATOM 761 N N . PHE A 1 94 ? -24.068 17.716 21.516 1.00 88.69 94 PHE A N 1
ATOM 762 C CA . PHE A 1 94 ? -23.192 17.950 20.364 1.00 88.69 94 PHE A CA 1
ATOM 763 C C . PHE A 1 94 ? -23.969 18.466 19.156 1.00 88.69 94 PHE A C 1
ATOM 765 O O . PHE A 1 94 ? -25.199 18.406 19.105 1.00 88.69 94 PHE A O 1
ATOM 772 N N . ARG A 1 95 ? -23.233 18.970 18.165 1.00 88.44 95 ARG A N 1
ATOM 773 C CA . ARG A 1 95 ? -23.790 19.548 16.943 1.00 88.44 95 ARG A CA 1
ATOM 774 C C . ARG A 1 95 ? -23.450 18.713 15.716 1.00 88.44 95 ARG A C 1
ATOM 776 O O . ARG A 1 95 ? -22.344 18.189 15.601 1.00 88.44 95 ARG A O 1
ATOM 783 N N . ILE A 1 96 ? -24.380 18.644 14.768 1.00 87.88 96 ILE A N 1
ATOM 784 C CA . ILE A 1 96 ? -24.153 18.069 13.439 1.00 87.88 96 ILE A CA 1
ATOM 785 C C . ILE A 1 96 ? -24.415 19.159 12.405 1.00 87.88 96 ILE A C 1
ATOM 787 O O . ILE A 1 96 ? -25.522 19.686 12.321 1.00 87.88 96 ILE A O 1
ATOM 791 N N . PHE A 1 97 ? -23.406 19.491 11.607 1.00 86.19 97 PHE A N 1
ATOM 792 C CA . PHE A 1 97 ? -23.534 20.418 10.493 1.00 86.19 97 PHE A CA 1
ATOM 793 C C . PHE A 1 97 ? -23.517 19.678 9.157 1.00 86.19 97 PHE A C 1
ATOM 795 O O . PHE A 1 97 ? -22.504 19.096 8.772 1.00 86.19 97 PHE A O 1
ATOM 802 N N . CYS A 1 98 ? -24.631 19.745 8.432 1.00 80.75 98 CYS A N 1
ATOM 803 C CA . CYS A 1 98 ? -24.802 19.103 7.132 1.00 80.75 98 CYS A CA 1
ATOM 804 C C . CYS A 1 98 ? -24.728 20.143 6.006 1.00 80.75 98 CYS A C 1
ATOM 806 O O . CYS A 1 98 ? -25.559 21.055 5.955 1.00 80.75 98 CYS A O 1
ATOM 808 N N . SER A 1 99 ? -23.794 19.997 5.063 1.00 76.94 99 SER A N 1
ATOM 809 C CA . SER A 1 99 ? -23.717 20.886 3.894 1.00 76.94 99 SER A CA 1
ATOM 810 C C . SER A 1 99 ? -23.144 20.205 2.656 1.00 76.94 99 SER A C 1
ATOM 812 O O . SER A 1 99 ? -22.141 19.506 2.711 1.00 76.94 99 SER A O 1
ATOM 814 N N . GLU A 1 100 ? -23.732 20.489 1.495 1.00 68.88 100 GLU A N 1
ATOM 815 C CA . GLU A 1 100 ? -23.235 20.045 0.184 1.00 68.88 100 GLU A CA 1
ATOM 816 C C . GLU A 1 100 ? -21.890 20.676 -0.196 1.00 68.88 100 GLU A C 1
ATOM 818 O O . GLU A 1 100 ? -21.185 20.178 -1.075 1.00 68.88 100 GLU A O 1
ATOM 823 N N . LYS A 1 101 ? -21.531 21.786 0.456 1.00 70.81 101 LYS A N 1
ATOM 824 C CA . LYS A 1 101 ? -20.261 22.486 0.236 1.00 70.81 101 LYS A CA 1
ATOM 825 C C . LYS A 1 101 ? -19.109 21.837 0.997 1.00 70.81 101 LYS A C 1
ATOM 827 O O . LYS A 1 101 ? -17.947 22.145 0.715 1.00 70.81 101 LYS A O 1
ATOM 832 N N . ILE A 1 102 ? -19.414 20.951 1.946 1.00 65.75 102 ILE A N 1
ATOM 833 C CA . ILE A 1 102 ? -18.412 20.154 2.641 1.00 65.75 102 ILE A CA 1
ATOM 834 C C . ILE A 1 102 ? -17.957 19.072 1.669 1.00 65.75 102 ILE A C 1
ATOM 836 O O . ILE A 1 102 ? -18.655 18.107 1.382 1.00 65.75 102 ILE A O 1
ATOM 840 N N . SER A 1 103 ? -16.765 19.274 1.123 1.00 51.50 103 SER A N 1
ATOM 841 C CA . SER A 1 103 ? -16.087 18.260 0.307 1.00 51.50 103 SER A CA 1
ATOM 842 C C . SER A 1 103 ? -15.370 17.227 1.173 1.00 51.50 103 SER A C 1
ATOM 844 O O . SER A 1 103 ? -15.174 16.098 0.733 1.00 51.50 103 SER A O 1
ATOM 846 N N . HIS A 1 104 ? -15.008 17.610 2.400 1.00 54.22 104 HIS A N 1
ATOM 847 C CA . HIS A 1 104 ? -14.271 16.785 3.346 1.00 54.22 104 HIS A CA 1
ATOM 848 C C . HIS A 1 104 ? -14.881 16.974 4.733 1.00 54.22 104 HIS A C 1
ATOM 850 O O . HIS A 1 104 ? -14.686 18.041 5.321 1.00 54.22 104 HIS A O 1
ATOM 856 N N . PRO A 1 105 ? -15.672 16.006 5.217 1.00 59.41 105 PRO A N 1
ATOM 857 C CA . PRO A 1 105 ? -16.184 16.063 6.569 1.00 59.41 105 PRO A CA 1
ATOM 858 C C . PRO A 1 105 ? -15.041 16.044 7.583 1.00 59.41 105 PRO A C 1
ATOM 860 O O . PRO A 1 105 ? -13.975 15.471 7.351 1.00 59.41 105 PRO A O 1
ATOM 863 N N . VAL A 1 106 ? -15.264 16.733 8.693 1.00 64.12 106 VAL A N 1
ATOM 864 C CA . VAL A 1 106 ? -14.329 16.860 9.808 1.00 64.12 106 VAL A CA 1
ATOM 865 C C . VAL A 1 106 ? -15.105 16.667 11.100 1.00 64.12 106 VAL A C 1
ATOM 867 O O . VAL A 1 106 ? -16.171 17.265 11.290 1.00 64.12 106 VAL A O 1
ATOM 870 N N . ALA A 1 107 ? -14.553 15.845 11.984 1.00 69.75 107 ALA A N 1
ATOM 871 C CA . ALA A 1 107 ? -15.017 15.681 13.347 1.00 69.75 107 ALA A CA 1
ATOM 872 C C . ALA A 1 107 ? -14.151 16.526 14.289 1.00 69.75 107 ALA A C 1
ATOM 874 O O . ALA A 1 107 ? -12.935 16.600 14.134 1.00 69.75 107 ALA A O 1
ATOM 875 N N . PHE A 1 108 ? -14.790 17.153 15.267 1.00 75.12 108 PHE A N 1
ATOM 876 C CA . PHE A 1 108 ? -14.176 17.874 16.378 1.00 75.12 108 PHE A CA 1
ATOM 877 C C . PHE A 1 108 ? -14.883 17.452 17.664 1.00 75.12 108 PHE A C 1
ATOM 879 O O . PHE A 1 108 ? -16.011 16.974 17.608 1.00 75.12 108 PHE A O 1
ATOM 886 N N . ALA A 1 109 ? -14.290 17.656 18.839 1.00 74.25 109 ALA A N 1
ATOM 887 C CA . ALA A 1 109 ? -15.005 17.386 20.087 1.00 74.25 109 ALA A CA 1
ATOM 888 C C . ALA A 1 109 ? -16.334 18.179 20.131 1.00 74.25 109 ALA A C 1
ATOM 890 O O . ALA A 1 109 ? -16.334 19.407 20.096 1.00 74.25 109 ALA A O 1
ATOM 891 N N . GLY A 1 110 ? -17.470 17.471 20.140 1.00 78.44 110 GLY A N 1
ATOM 892 C CA . GLY A 1 110 ? -18.811 18.072 20.163 1.00 78.44 110 GLY A CA 1
ATOM 893 C C . GLY A 1 110 ? -19.343 18.622 18.830 1.00 78.44 110 GLY A C 1
ATOM 894 O O . GLY A 1 110 ? -20.445 19.173 18.819 1.00 78.44 110 GLY A O 1
ATOM 895 N N . LEU A 1 111 ? -18.627 18.467 17.710 1.00 83.12 111 LEU A N 1
ATOM 896 C CA . LEU A 1 111 ? -19.101 18.873 16.382 1.00 83.12 111 LEU A CA 1
ATOM 897 C C . LEU A 1 111 ? -18.744 17.836 15.314 1.00 83.12 111 LEU A C 1
ATOM 899 O O . LEU A 1 111 ? -17.579 17.512 15.101 1.00 83.12 111 LEU A O 1
ATOM 903 N N . VAL A 1 112 ? -19.749 17.409 14.558 1.00 83.81 112 VAL A N 1
ATOM 904 C CA . VAL A 1 112 ? -19.584 16.638 13.323 1.00 83.81 112 VAL A CA 1
ATOM 905 C C . VAL A 1 112 ? -19.957 17.520 12.143 1.00 83.81 112 VAL A C 1
ATOM 907 O O . VAL A 1 112 ? -21.016 18.145 12.146 1.00 83.81 112 VAL A O 1
ATOM 910 N N . THR A 1 113 ? -19.115 17.563 11.116 1.00 77.81 113 THR A N 1
ATOM 911 C CA . THR A 1 113 ? -19.472 18.155 9.822 1.00 77.81 113 THR A CA 1
ATOM 912 C C . THR A 1 113 ? -19.591 17.036 8.799 1.00 77.81 113 THR A C 1
ATOM 914 O O . THR A 1 113 ? -18.698 16.205 8.723 1.00 77.81 113 THR A O 1
ATOM 917 N N . THR A 1 114 ? -20.689 16.974 8.047 1.00 72.75 114 THR A N 1
ATOM 918 C CA . THR A 1 114 ? -20.946 15.887 7.090 1.00 72.75 114 THR A CA 1
ATOM 919 C C . THR A 1 114 ? -21.562 16.412 5.794 1.00 72.75 114 THR A C 1
ATOM 921 O O . THR A 1 114 ? -22.190 17.479 5.782 1.00 72.75 114 THR A O 1
ATOM 924 N N . ASP A 1 115 ? -21.351 15.708 4.679 1.00 67.25 115 ASP A N 1
ATOM 925 C CA . ASP A 1 115 ? -22.061 16.031 3.442 1.00 67.25 115 ASP A CA 1
ATOM 926 C C . ASP A 1 115 ? -23.491 15.479 3.487 1.00 67.25 115 ASP A C 1
ATOM 928 O O . ASP A 1 115 ? -23.827 14.609 4.287 1.00 67.25 115 ASP A O 1
ATOM 932 N N . LEU A 1 116 ? -24.386 16.094 2.710 1.00 60.47 116 LEU A N 1
ATOM 933 C CA . LEU A 1 116 ? -25.827 15.912 2.882 1.00 60.47 116 LEU A CA 1
ATOM 934 C C . LEU A 1 116 ? -26.269 14.440 2.872 1.00 60.47 116 LEU A C 1
ATOM 936 O O . LEU A 1 116 ? -25.929 13.684 1.967 1.00 60.47 116 LEU A O 1
ATOM 940 N N . TYR A 1 117 ? -27.190 14.118 3.785 1.00 54.34 117 TYR A N 1
ATOM 941 C CA . TYR A 1 117 ? -27.907 12.840 3.881 1.00 54.34 117 TYR A CA 1
ATOM 942 C C . TYR A 1 117 ? -28.824 12.511 2.684 1.00 54.34 117 TYR A C 1
ATOM 944 O O . TYR A 1 117 ? -29.538 11.520 2.729 1.00 54.34 117 TYR A O 1
ATOM 952 N N . ALA A 1 118 ? -28.856 13.328 1.625 1.00 50.62 118 ALA A N 1
ATOM 953 C CA . ALA A 1 118 ? -29.820 13.178 0.533 1.00 50.62 118 ALA A CA 1
ATOM 954 C C . ALA A 1 118 ? -29.422 13.967 -0.730 1.00 50.62 118 ALA A C 1
ATOM 956 O O . ALA A 1 118 ? -30.127 14.889 -1.140 1.00 50.62 118 ALA A O 1
ATOM 957 N N . LYS A 1 119 ? -28.293 13.625 -1.368 1.00 51.00 119 LYS A N 1
ATOM 958 C CA . LYS A 1 119 ? -27.951 14.181 -2.697 1.00 51.00 119 LYS A CA 1
ATOM 959 C C . LYS A 1 119 ? -28.934 13.742 -3.793 1.00 51.00 119 LYS A C 1
ATOM 961 O O . LYS A 1 119 ? -29.137 14.473 -4.760 1.00 51.00 119 LYS A O 1
ATOM 966 N N . SER A 1 120 ? -29.582 12.586 -3.635 1.00 47.47 120 SER A N 1
ATOM 967 C CA . SER A 1 120 ? -30.671 12.128 -4.500 1.00 47.47 120 SER A CA 1
ATOM 968 C C . SER A 1 120 ? -31.531 11.067 -3.803 1.00 47.47 120 SER A C 1
ATOM 970 O O . SER A 1 120 ? -31.105 10.448 -2.834 1.00 47.47 120 SER A O 1
ATOM 972 N N . ASN A 1 121 ? -32.728 10.795 -4.337 1.00 52.31 121 ASN A N 1
ATOM 973 C CA . ASN A 1 121 ? -33.568 9.655 -3.931 1.00 52.31 121 ASN A CA 1
ATOM 974 C C . ASN A 1 121 ? -32.969 8.284 -4.329 1.00 52.31 121 ASN A C 1
ATOM 976 O O . ASN A 1 121 ? -33.663 7.267 -4.255 1.00 52.31 121 ASN A O 1
ATOM 980 N N . SER A 1 122 ? -31.724 8.231 -4.815 1.00 55.28 122 SER A N 1
ATOM 981 C CA . SER A 1 122 ? -31.075 6.965 -5.133 1.00 55.28 122 SER A CA 1
ATOM 982 C C . SER A 1 122 ? -30.652 6.243 -3.853 1.00 55.28 122 SER A C 1
ATOM 984 O O . SER A 1 122 ? -30.249 6.842 -2.856 1.00 55.28 122 SER A O 1
ATOM 986 N N . ARG A 1 123 ? -30.745 4.914 -3.884 1.00 58.09 123 ARG A N 1
ATOM 987 C CA . ARG A 1 123 ? -30.344 4.047 -2.771 1.00 58.09 123 ARG A CA 1
ATOM 988 C C . ARG A 1 123 ? -28.860 4.209 -2.407 1.00 58.09 123 ARG A C 1
ATOM 990 O O . ARG A 1 123 ? -28.515 4.050 -1.239 1.00 58.09 123 ARG A O 1
ATOM 997 N N . ASP A 1 124 ? -28.020 4.541 -3.384 1.00 58.38 124 ASP A N 1
ATOM 998 C CA . ASP A 1 124 ? -26.565 4.623 -3.230 1.00 58.38 124 ASP A CA 1
ATOM 999 C C . ASP A 1 124 ? -26.116 5.927 -2.546 1.00 58.38 124 ASP A C 1
ATOM 1001 O O . ASP A 1 124 ? -25.243 5.892 -1.680 1.00 58.38 124 ASP A O 1
ATOM 1005 N N . ASP A 1 125 ? -26.757 7.066 -2.833 1.00 60.00 125 ASP A N 1
ATOM 1006 C CA . ASP A 1 125 ? -26.406 8.345 -2.193 1.00 60.00 125 ASP A CA 1
ATOM 1007 C C . ASP A 1 125 ? -26.754 8.361 -0.697 1.00 60.00 125 ASP A C 1
ATOM 1009 O O . ASP A 1 125 ? -25.959 8.815 0.130 1.00 60.00 125 ASP A O 1
ATOM 1013 N N . ASN A 1 126 ? -27.910 7.799 -0.329 1.00 66.12 126 ASN A N 1
ATOM 1014 C CA . ASN A 1 126 ? -28.309 7.648 1.075 1.00 66.12 126 ASN A CA 1
ATOM 1015 C C . ASN A 1 126 ? -27.360 6.718 1.842 1.00 66.12 126 ASN A C 1
ATOM 1017 O O . ASN A 1 126 ? -27.153 6.885 3.043 1.00 66.12 126 ASN A O 1
ATOM 1021 N N . TYR A 1 127 ? -26.780 5.733 1.158 1.00 69.25 127 TYR A N 1
ATOM 1022 C CA . TYR A 1 127 ? -25.807 4.829 1.753 1.00 69.25 127 TYR A CA 1
ATOM 1023 C C . TYR A 1 127 ? -24.483 5.540 2.070 1.00 69.25 127 TYR A C 1
ATOM 1025 O O . TYR A 1 127 ? -24.007 5.466 3.203 1.00 69.25 127 TYR A O 1
ATOM 1033 N N . ILE A 1 128 ? -23.929 6.282 1.108 1.00 67.88 128 ILE A N 1
ATOM 1034 C CA . ILE A 1 128 ? -22.667 7.022 1.278 1.00 67.88 128 ILE A CA 1
ATOM 1035 C C . ILE A 1 128 ? -22.772 8.031 2.427 1.00 67.88 128 ILE A C 1
ATOM 1037 O O . ILE A 1 128 ? -21.842 8.179 3.221 1.00 67.88 128 ILE A O 1
ATOM 1041 N N . ALA A 1 129 ? -23.912 8.709 2.554 1.00 70.69 129 ALA A N 1
ATOM 1042 C CA . ALA A 1 129 ? -24.093 9.685 3.620 1.00 70.69 129 ALA A CA 1
ATOM 1043 C C . ALA A 1 129 ? -24.219 9.044 5.014 1.00 70.69 129 ALA A C 1
ATOM 1045 O O . ALA A 1 129 ? -23.703 9.583 5.994 1.00 70.69 129 ALA A O 1
ATOM 1046 N N . ARG A 1 130 ? -24.856 7.867 5.116 1.00 77.56 130 ARG A N 1
ATOM 1047 C CA . ARG A 1 130 ? -24.886 7.074 6.360 1.00 77.56 130 ARG A CA 1
ATOM 1048 C C . ARG A 1 130 ? -23.489 6.650 6.789 1.00 77.56 130 ARG A C 1
ATOM 1050 O O . ARG A 1 130 ? -23.148 6.786 7.959 1.00 77.56 130 ARG A O 1
ATOM 1057 N N . GLU A 1 131 ? -22.691 6.165 5.843 1.00 76.88 131 GLU A N 1
ATOM 1058 C CA . GLU A 1 131 ? -21.312 5.739 6.084 1.00 76.88 131 GLU A CA 1
ATOM 1059 C C . GLU A 1 131 ? -20.458 6.885 6.636 1.00 76.88 131 GLU A C 1
ATOM 1061 O O . GLU A 1 131 ? -19.798 6.726 7.664 1.00 76.88 131 GLU A O 1
ATOM 1066 N N . LYS A 1 132 ? -20.529 8.063 6.007 1.00 76.12 132 LYS A N 1
ATOM 1067 C CA . LYS A 1 132 ? -19.783 9.246 6.451 1.00 76.12 132 LYS A CA 1
ATOM 1068 C C . LYS A 1 132 ? -20.212 9.710 7.834 1.00 76.12 132 LYS A C 1
ATOM 1070 O O . LYS A 1 132 ? -19.369 9.834 8.713 1.00 76.12 132 LYS A O 1
ATOM 1075 N N . LEU A 1 133 ? -21.517 9.865 8.069 1.00 81.19 133 LEU A N 1
ATOM 10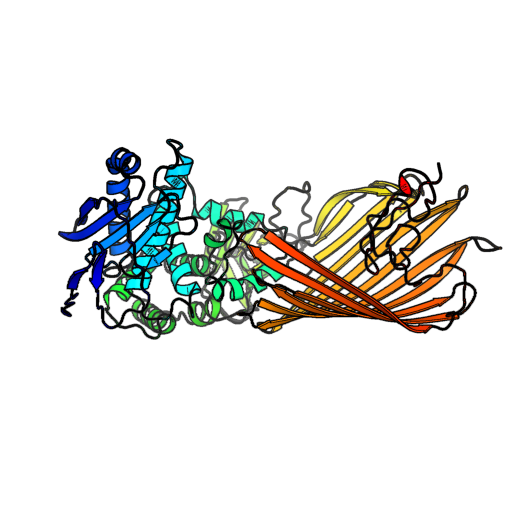76 C CA . LEU A 1 133 ? -22.018 10.257 9.387 1.00 81.19 133 LEU A CA 1
ATOM 1077 C C . LEU A 1 133 ? -21.608 9.258 10.482 1.00 81.19 133 LEU A C 1
ATOM 1079 O O . LEU A 1 133 ? -21.226 9.680 11.573 1.00 81.19 133 LEU A O 1
ATOM 1083 N N . ALA A 1 134 ? -21.663 7.951 10.201 1.00 84.94 134 ALA A N 1
ATOM 1084 C CA . ALA A 1 134 ? -21.196 6.923 11.129 1.00 84.94 134 ALA A CA 1
ATOM 1085 C C . ALA A 1 134 ? -19.703 7.071 11.436 1.00 84.94 134 ALA A C 1
ATOM 1087 O O . ALA A 1 134 ? -19.324 7.103 12.607 1.00 84.94 134 ALA A O 1
ATOM 1088 N N . SER A 1 135 ? -18.874 7.207 10.399 1.00 82.00 135 SER A N 1
ATOM 1089 C CA . SER A 1 135 ? -17.434 7.427 10.535 1.00 82.00 135 SER A CA 1
ATOM 1090 C C . SER A 1 135 ? -17.131 8.666 11.382 1.00 82.00 135 SER A C 1
ATOM 1092 O O . SER A 1 135 ? -16.389 8.580 12.362 1.00 82.00 135 SER A O 1
ATOM 1094 N N . ASP A 1 136 ? -17.743 9.804 11.059 1.00 82.00 136 ASP A N 1
ATOM 1095 C CA . ASP A 1 136 ? -17.422 11.086 11.685 1.00 82.00 136 ASP A CA 1
ATOM 1096 C C . ASP A 1 136 ? -17.943 11.190 13.122 1.00 82.00 136 ASP A C 1
ATOM 1098 O O . ASP A 1 136 ? -17.252 11.733 13.981 1.00 82.00 136 ASP A O 1
ATOM 1102 N N . LEU A 1 137 ? -19.126 10.645 13.430 1.00 88.62 137 LEU A N 1
ATOM 1103 C CA . LEU A 1 137 ? -19.652 10.632 14.800 1.00 88.62 137 LEU A CA 1
ATOM 1104 C C . LEU A 1 137 ? -18.826 9.718 15.709 1.00 88.62 137 LEU A C 1
ATOM 1106 O O . LEU A 1 137 ? -18.521 10.082 16.847 1.00 88.62 137 LEU A O 1
ATOM 1110 N N . ILE A 1 138 ? -18.418 8.551 15.210 1.00 89.31 138 ILE A N 1
ATOM 1111 C CA . ILE A 1 138 ? -17.534 7.648 15.951 1.00 89.31 138 ILE A CA 1
ATOM 1112 C C . ILE A 1 138 ? -16.175 8.319 16.172 1.00 89.31 138 ILE A C 1
ATOM 1114 O O . ILE A 1 138 ? -15.670 8.308 17.297 1.00 89.31 138 ILE A O 1
ATOM 1118 N N . LEU A 1 139 ? -15.612 8.966 15.150 1.00 84.75 139 LEU A N 1
ATOM 1119 C CA . LEU A 1 139 ? -14.372 9.729 15.274 1.00 84.75 139 LEU A CA 1
ATOM 1120 C C . LEU A 1 139 ? -14.507 10.878 16.288 1.00 84.75 139 LEU A C 1
ATOM 1122 O O . LEU A 1 139 ? -13.645 11.032 17.150 1.00 84.75 139 LEU A O 1
ATOM 1126 N N . MET A 1 140 ? -15.617 11.621 16.253 1.00 86.50 140 MET A N 1
ATOM 1127 C CA . MET A 1 140 ? -15.952 12.677 17.215 1.00 86.50 140 MET A CA 1
ATOM 1128 C C . MET A 1 140 ? -15.977 12.139 18.649 1.00 86.50 140 MET A C 1
ATOM 1130 O O . MET A 1 140 ? -15.433 12.768 19.554 1.00 86.50 140 MET A O 1
ATOM 1134 N N . SER A 1 141 ? -16.567 10.958 18.862 1.00 88.12 141 SER A N 1
ATOM 1135 C CA . SER A 1 141 ? -16.606 10.311 20.178 1.00 88.12 141 SER A CA 1
ATOM 1136 C C . SER A 1 141 ? -15.201 9.976 20.699 1.00 88.12 141 SER A C 1
ATOM 1138 O O . SER A 1 141 ? -14.905 10.180 21.876 1.00 88.12 141 SER A O 1
ATOM 1140 N N . LEU A 1 142 ? -14.301 9.528 19.817 1.00 85.75 142 LEU A N 1
ATOM 1141 C CA . LEU A 1 142 ? -12.906 9.256 20.161 1.00 85.75 142 LEU A CA 1
ATOM 1142 C C . LEU A 1 142 ? -12.155 10.554 20.468 1.00 85.75 142 LEU A C 1
ATOM 1144 O O . LEU A 1 142 ? -11.466 10.615 21.479 1.00 85.75 142 LEU A O 1
ATOM 1148 N N . MET A 1 143 ? -12.329 11.604 19.659 1.00 81.19 143 MET A N 1
ATOM 1149 C CA . MET A 1 143 ? -11.717 12.924 19.886 1.00 81.19 143 MET A CA 1
ATOM 1150 C C . MET A 1 143 ? -12.205 13.599 21.168 1.00 81.19 143 MET A C 1
ATOM 1152 O O . MET A 1 143 ? -11.450 14.319 21.813 1.00 81.19 143 MET A O 1
ATOM 1156 N N . ASN A 1 144 ? -13.458 13.365 21.554 1.00 81.19 144 ASN A N 1
ATOM 1157 C CA . ASN A 1 144 ? -14.002 13.859 22.815 1.00 81.19 144 ASN A CA 1
ATOM 1158 C C . ASN A 1 144 ? -13.406 13.127 24.030 1.00 81.19 144 ASN A C 1
ATOM 1160 O O . ASN A 1 144 ? -13.331 13.691 25.121 1.00 81.19 144 ASN A O 1
ATOM 1164 N N . ARG A 1 145 ? -13.003 11.861 23.860 1.00 81.19 145 ARG A N 1
ATOM 1165 C CA . ARG A 1 145 ? -12.545 11.008 24.960 1.00 81.19 145 ARG A CA 1
ATOM 1166 C C . ARG A 1 145 ? -11.035 10.980 25.148 1.00 81.19 145 ARG A C 1
ATOM 1168 O O . ARG A 1 145 ? -10.573 11.011 26.287 1.00 81.19 145 ARG A O 1
ATOM 1175 N N . LEU A 1 146 ? -10.308 10.783 24.057 1.00 79.62 146 LEU A N 1
ATOM 1176 C CA . LEU A 1 146 ? -8.875 10.524 24.057 1.00 79.62 146 LEU A CA 1
ATOM 1177 C C . LEU A 1 146 ? -8.110 11.833 24.203 1.00 79.62 146 LEU A C 1
ATOM 1179 O O . LEU A 1 146 ? -8.550 12.880 23.724 1.00 79.62 146 LEU A O 1
ATOM 1183 N N . GLU A 1 147 ? -6.982 11.790 24.914 1.00 76.38 147 GLU A N 1
ATOM 1184 C CA . GLU A 1 147 ? -6.231 13.007 25.194 1.00 76.38 147 GLU A CA 1
ATOM 1185 C C . GLU A 1 147 ? -5.030 13.235 24.286 1.00 76.38 147 GLU A C 1
ATOM 1187 O O . GLU A 1 147 ? -4.545 14.369 24.223 1.00 76.38 147 GLU A O 1
ATOM 1192 N N . GLU A 1 148 ? -4.598 12.196 23.579 1.00 75.12 148 GLU A N 1
ATOM 1193 C CA . GLU A 1 148 ? -3.484 12.215 22.648 1.00 75.12 148 GLU A CA 1
ATOM 1194 C C . GLU A 1 148 ? -3.706 13.207 21.515 1.00 75.12 148 GLU A C 1
ATOM 1196 O O . GLU A 1 148 ? -4.811 13.347 20.996 1.00 75.12 148 GLU A O 1
ATOM 1201 N N . ASN A 1 149 ? -2.626 13.827 21.051 1.00 71.62 149 ASN A N 1
ATOM 1202 C CA . ASN A 1 149 ? -2.684 14.701 19.893 1.00 71.62 149 ASN A CA 1
ATOM 1203 C C . ASN A 1 149 ? -3.093 13.894 18.634 1.00 71.62 149 ASN A C 1
ATOM 1205 O O . ASN A 1 149 ? -2.323 13.027 18.194 1.00 71.62 149 ASN A O 1
ATOM 1209 N N . PRO A 1 150 ? -4.264 14.165 18.022 1.00 66.88 150 PRO A N 1
ATOM 1210 C CA . PRO A 1 150 ? -4.723 13.448 16.833 1.00 66.88 150 PRO A CA 1
ATOM 1211 C C . PRO A 1 150 ? -3.821 13.682 15.617 1.00 66.88 150 PRO A C 1
ATOM 1213 O O . PRO A 1 150 ? -3.817 12.862 14.703 1.00 66.88 150 PRO A O 1
ATOM 1216 N N . ILE A 1 151 ? -3.005 14.743 15.618 1.00 63.25 151 ILE A N 1
ATOM 1217 C CA . ILE A 1 151 ? -2.011 15.010 14.571 1.00 63.25 151 ILE A CA 1
ATOM 1218 C C . ILE A 1 151 ? -0.785 14.100 14.713 1.00 63.25 151 ILE A C 1
ATOM 1220 O O . ILE A 1 151 ? -0.187 13.708 13.713 1.00 63.25 151 ILE A O 1
ATOM 1224 N N . GLU A 1 152 ? -0.401 13.751 15.941 1.00 63.25 152 GLU A N 1
ATOM 1225 C CA . GLU A 1 152 ? 0.764 12.896 16.205 1.00 63.25 152 GLU A CA 1
ATOM 1226 C C . GLU A 1 152 ? 0.433 11.408 16.084 1.00 63.25 152 GLU A C 1
ATOM 1228 O O . GLU A 1 152 ? 1.280 10.618 15.663 1.00 63.25 152 GLU A O 1
ATOM 1233 N N . LYS A 1 153 ? -0.800 11.016 16.431 1.00 66.88 153 LYS A N 1
ATOM 1234 C CA . LYS A 1 153 ? -1.271 9.623 16.367 1.00 66.88 153 LYS A CA 1
ATOM 1235 C C . LYS A 1 153 ? -2.568 9.473 15.547 1.00 66.88 153 LYS A C 1
ATOM 1237 O O . LYS A 1 153 ? -3.524 8.867 16.039 1.00 66.88 153 LYS A O 1
ATOM 1242 N N . PRO A 1 154 ? -2.635 9.965 14.293 1.00 65.75 154 PRO A N 1
ATOM 1243 C CA . PRO A 1 154 ? -3.867 9.939 13.497 1.00 65.75 154 PRO A CA 1
ATOM 1244 C C . PRO A 1 154 ? -4.328 8.510 13.193 1.00 65.75 154 PRO A C 1
ATOM 1246 O O . PRO A 1 154 ? -5.528 8.240 13.148 1.00 65.75 154 PRO A O 1
ATOM 1249 N N . TRP A 1 155 ? -3.387 7.570 13.056 1.00 67.00 155 TRP A N 1
ATOM 1250 C CA . TRP A 1 155 ? -3.672 6.147 12.874 1.00 67.00 155 TRP A CA 1
ATOM 1251 C C . TRP A 1 155 ? -4.553 5.548 13.967 1.00 67.00 155 TRP A C 1
ATOM 1253 O O . TRP A 1 155 ? -5.302 4.620 13.681 1.00 67.00 155 TRP A O 1
ATOM 1263 N N . MET A 1 156 ? -4.470 6.049 15.201 1.00 73.44 156 MET A N 1
ATOM 1264 C CA . MET A 1 156 ? -5.221 5.515 16.335 1.00 73.44 156 MET A CA 1
ATOM 1265 C C . MET A 1 156 ? -6.692 5.899 16.219 1.00 73.44 156 MET A C 1
ATOM 1267 O O . MET A 1 156 ? -7.565 5.033 16.223 1.00 73.44 156 MET A O 1
ATOM 1271 N N . TYR A 1 157 ? -6.944 7.195 16.043 1.00 75.75 157 TYR A N 1
ATOM 1272 C CA . TYR A 1 157 ? -8.276 7.764 15.881 1.00 75.75 157 TYR A CA 1
ATOM 1273 C C . TYR A 1 157 ? -8.972 7.212 14.642 1.00 75.75 157 TYR A C 1
ATOM 1275 O O . TYR A 1 157 ? -10.083 6.693 14.725 1.00 75.75 157 TYR A O 1
ATOM 1283 N N . LEU A 1 158 ? -8.285 7.255 13.500 1.00 73.88 158 LEU A N 1
ATOM 1284 C CA . LEU A 1 158 ? -8.834 6.762 12.244 1.00 73.88 158 LEU A CA 1
ATOM 1285 C C . LEU A 1 158 ? -8.909 5.233 12.231 1.00 73.88 158 LEU A C 1
ATOM 1287 O O . LEU A 1 158 ? -9.846 4.685 11.682 1.00 73.88 158 LEU A O 1
ATOM 1291 N N . GLY A 1 159 ? -7.979 4.516 12.861 1.00 75.25 159 GLY A N 1
ATOM 1292 C CA . GLY A 1 159 ? -7.972 3.052 12.880 1.00 75.25 159 GLY A CA 1
ATOM 1293 C C . GLY A 1 159 ? -9.121 2.466 13.687 1.00 75.25 159 GLY A C 1
ATOM 1294 O O . GLY A 1 159 ? -9.859 1.615 13.189 1.00 75.25 159 GLY A O 1
ATOM 1295 N N . LEU A 1 160 ? -9.295 2.955 14.918 1.00 81.56 160 LEU A N 1
ATOM 1296 C CA . LEU A 1 160 ? -10.422 2.589 15.776 1.00 81.56 160 LEU A CA 1
ATOM 1297 C C . LEU A 1 160 ? -11.746 3.101 15.215 1.00 81.56 160 LEU A C 1
ATOM 1299 O O . LEU A 1 160 ? -12.729 2.362 15.223 1.00 81.56 160 LEU A O 1
ATOM 1303 N N . GLY A 1 161 ? -11.761 4.334 14.696 1.00 84.00 161 GLY A N 1
ATOM 1304 C CA . GLY A 1 161 ? -12.929 4.911 14.042 1.00 84.00 161 GLY A CA 1
ATOM 1305 C C . GLY A 1 161 ? -13.387 4.056 12.865 1.00 84.00 161 GLY A C 1
ATOM 1306 O O . GLY A 1 161 ? -14.540 3.625 12.832 1.00 84.00 161 GLY A O 1
ATOM 1307 N N . THR A 1 162 ? -12.456 3.706 11.967 1.00 79.06 162 THR A N 1
ATOM 1308 C CA . THR A 1 162 ? -12.719 2.818 10.833 1.00 79.06 162 THR A CA 1
ATOM 1309 C C . THR A 1 162 ? -13.213 1.454 11.275 1.00 79.06 162 THR A C 1
ATOM 1311 O O . THR A 1 162 ? -14.211 0.974 10.746 1.00 79.06 162 THR A O 1
ATOM 1314 N N . TYR A 1 163 ? -12.580 0.847 12.278 1.00 85.06 163 TYR A N 1
ATOM 1315 C CA . TYR A 1 163 ? -13.013 -0.440 12.815 1.00 85.06 163 TYR A CA 1
ATOM 1316 C C . TYR A 1 163 ? -14.471 -0.409 13.303 1.00 85.06 163 TYR A C 1
ATOM 1318 O O . TYR A 1 163 ? -15.287 -1.225 12.864 1.00 85.06 163 TYR A O 1
ATOM 1326 N N . TYR A 1 164 ? -14.820 0.549 14.167 1.00 89.94 164 TYR A N 1
ATOM 1327 C CA . TYR A 1 164 ? -16.153 0.606 14.759 1.00 89.94 164 TYR A CA 1
ATOM 1328 C C . TYR A 1 164 ? -17.238 1.011 13.763 1.00 89.94 164 TYR A C 1
ATOM 1330 O O . TYR A 1 164 ? -18.320 0.425 13.831 1.00 89.94 164 TYR A O 1
ATOM 1338 N N . PHE A 1 165 ? -16.981 1.953 12.842 1.00 85.50 165 PHE A N 1
ATOM 1339 C CA . PHE A 1 165 ? -17.993 2.331 11.848 1.00 85.50 165 PHE A CA 1
ATOM 1340 C C . PHE A 1 165 ? -18.212 1.203 10.841 1.00 85.50 165 PHE A C 1
ATOM 1342 O O . PHE A 1 165 ? -19.354 0.896 10.513 1.00 85.50 165 PHE A O 1
ATOM 1349 N N . THR A 1 166 ? -17.138 0.548 10.386 1.00 80.81 166 THR A N 1
ATOM 1350 C CA . THR A 1 166 ? -17.231 -0.570 9.436 1.00 80.81 166 THR A CA 1
ATOM 1351 C C . THR A 1 166 ? -18.095 -1.672 10.044 1.00 80.81 166 THR A C 1
ATOM 1353 O O . THR A 1 166 ? -19.038 -2.152 9.421 1.00 80.81 166 THR A O 1
ATOM 1356 N N . ARG A 1 167 ? -17.831 -2.007 11.312 1.00 87.06 167 ARG A N 1
ATOM 1357 C CA . ARG A 1 167 ? -18.619 -2.979 12.065 1.00 87.06 167 ARG A CA 1
ATOM 1358 C C . ARG A 1 167 ? -20.078 -2.542 12.261 1.00 87.06 167 ARG A C 1
ATOM 1360 O O . ARG A 1 167 ? -20.967 -3.361 12.061 1.00 87.06 167 ARG A O 1
ATOM 1367 N N . PHE A 1 168 ? -20.338 -1.272 12.580 1.00 89.06 168 PHE A N 1
ATOM 1368 C CA . PHE A 1 168 ? -21.702 -0.734 12.676 1.00 89.06 168 PHE A CA 1
ATOM 1369 C C . PHE A 1 168 ? -22.475 -0.907 11.364 1.00 89.06 168 PHE A C 1
ATOM 1371 O O . PHE A 1 168 ? -23.623 -1.357 11.381 1.00 89.06 168 PHE A O 1
ATOM 1378 N N . MET A 1 169 ? -21.840 -0.573 10.235 1.00 84.81 169 MET A N 1
ATOM 1379 C CA . MET A 1 169 ? -22.452 -0.686 8.914 1.00 84.81 169 MET A CA 1
ATOM 1380 C C . MET A 1 169 ? -22.758 -2.143 8.559 1.00 84.81 169 MET A C 1
ATOM 1382 O O . MET A 1 169 ? -23.847 -2.417 8.070 1.00 84.81 169 MET A O 1
ATOM 1386 N N . ASP A 1 170 ? -21.865 -3.088 8.856 1.00 81.50 170 ASP A N 1
ATOM 1387 C CA . ASP A 1 170 ? -22.113 -4.510 8.584 1.00 81.50 170 ASP A CA 1
ATOM 1388 C C . ASP A 1 170 ? -23.201 -5.122 9.481 1.00 81.50 170 ASP A C 1
ATOM 1390 O O . ASP A 1 170 ? -23.970 -5.965 9.018 1.00 81.50 170 ASP A O 1
ATOM 1394 N N . GLU A 1 171 ? -23.273 -4.718 10.755 1.00 86.81 171 GLU A N 1
ATOM 1395 C CA . GLU A 1 171 ? -24.278 -5.217 11.705 1.00 86.81 171 GLU A CA 1
ATOM 1396 C C . GLU A 1 171 ? -25.689 -4.694 11.380 1.00 86.81 171 GLU A C 1
ATOM 1398 O O . GLU A 1 171 ? -26.664 -5.431 11.529 1.00 86.81 171 GLU A O 1
ATOM 1403 N N . ASN A 1 172 ? -25.806 -3.446 10.913 1.00 84.69 172 ASN A N 1
ATOM 1404 C CA . ASN A 1 172 ? -27.097 -2.776 10.707 1.00 84.69 172 ASN A CA 1
ATOM 1405 C C . ASN A 1 172 ? -27.550 -2.709 9.240 1.00 84.69 172 ASN A C 1
ATOM 1407 O O . ASN A 1 172 ? -28.743 -2.557 8.986 1.00 84.69 172 ASN A O 1
ATOM 1411 N N . TYR A 1 173 ? -26.620 -2.830 8.288 1.00 79.44 173 TYR A N 1
ATOM 1412 C CA . TYR A 1 173 ? -26.865 -2.749 6.840 1.00 79.44 173 TYR A CA 1
ATOM 1413 C C . TYR A 1 173 ? -26.131 -3.876 6.080 1.00 79.44 173 TYR A C 1
ATOM 1415 O O . TYR A 1 173 ? -25.346 -3.619 5.163 1.00 79.44 173 TYR A O 1
ATOM 1423 N N . PRO A 1 174 ? -26.353 -5.159 6.431 1.00 72.88 174 PRO A N 1
ATOM 1424 C CA . PRO A 1 174 ? -25.591 -6.295 5.898 1.00 72.88 174 PRO A CA 1
ATOM 1425 C C . PRO A 1 174 ? -25.724 -6.484 4.377 1.00 72.88 174 PRO A C 1
ATOM 1427 O O . PRO A 1 174 ? -24.879 -7.125 3.745 1.00 72.88 174 PRO A O 1
ATOM 1430 N N . GLU A 1 175 ? -26.772 -5.935 3.761 1.00 66.94 175 GLU A N 1
ATOM 1431 C CA . GLU A 1 175 ? -26.989 -5.950 2.316 1.00 66.94 175 GLU A CA 1
ATOM 1432 C C . GLU A 1 175 ? -25.902 -5.209 1.527 1.00 66.94 175 GLU A C 1
ATOM 1434 O O . GLU A 1 175 ? -25.740 -5.471 0.334 1.00 66.94 175 GLU A O 1
ATOM 1439 N N . THR A 1 176 ? -25.132 -4.333 2.177 1.00 62.38 176 THR A N 1
ATOM 1440 C CA . THR A 1 176 ? -24.057 -3.567 1.531 1.00 62.38 176 THR A CA 1
ATOM 1441 C C . THR A 1 176 ? -22.692 -4.249 1.633 1.00 62.38 176 THR A C 1
ATOM 1443 O O . THR A 1 176 ? -21.774 -3.895 0.889 1.00 62.38 176 THR A O 1
ATOM 1446 N N . LYS A 1 177 ? -22.584 -5.291 2.478 1.00 57.88 177 LYS A N 1
ATOM 1447 C CA . LYS A 1 177 ? -21.407 -6.149 2.706 1.00 57.88 177 LYS A CA 1
ATOM 1448 C C . LYS A 1 177 ? -20.081 -5.377 2.748 1.00 57.88 177 LYS A C 1
ATOM 1450 O O . LYS A 1 177 ? -19.131 -5.735 2.035 1.00 57.88 177 LYS A O 1
ATOM 1455 N N . TYR A 1 178 ? -20.020 -4.345 3.582 1.00 56.41 178 TYR A N 1
ATOM 1456 C CA . TYR A 1 178 ? -18.957 -3.350 3.606 1.00 56.41 178 TYR A CA 1
ATOM 1457 C C . TYR A 1 178 ? -17.586 -3.930 3.983 1.00 56.41 178 TYR A C 1
ATOM 1459 O O . TYR A 1 178 ? -16.639 -3.744 3.215 1.00 56.41 178 TYR A O 1
ATOM 1467 N N . GLN A 1 179 ? -17.473 -4.748 5.043 1.00 50.81 179 GLN A N 1
ATOM 1468 C CA . GLN A 1 179 ? -16.224 -5.479 5.338 1.00 50.81 179 GLN A CA 1
ATOM 1469 C C . GLN A 1 179 ? -15.775 -6.322 4.148 1.00 50.81 179 GLN A C 1
ATOM 1471 O O . GLN A 1 179 ? -14.609 -6.327 3.767 1.00 50.81 179 GLN A O 1
ATOM 1476 N N . SER A 1 180 ? -16.700 -7.033 3.506 1.00 46.31 180 SER A N 1
ATOM 1477 C CA . SER A 1 180 ? -16.323 -7.897 2.391 1.00 46.31 180 SER A CA 1
ATOM 1478 C C . SER A 1 180 ? -15.876 -7.115 1.157 1.00 46.31 180 SER A C 1
ATOM 1480 O O . SER A 1 180 ? -15.159 -7.690 0.351 1.00 46.31 180 SER A O 1
ATOM 1482 N N . ARG A 1 181 ? -16.296 -5.853 0.995 1.00 48.78 181 ARG A N 1
ATOM 1483 C CA . ARG A 1 181 ? -15.956 -4.986 -0.139 1.00 48.78 181 ARG A CA 1
ATOM 1484 C C . ARG A 1 181 ? -14.677 -4.197 0.138 1.00 48.78 181 ARG A C 1
ATOM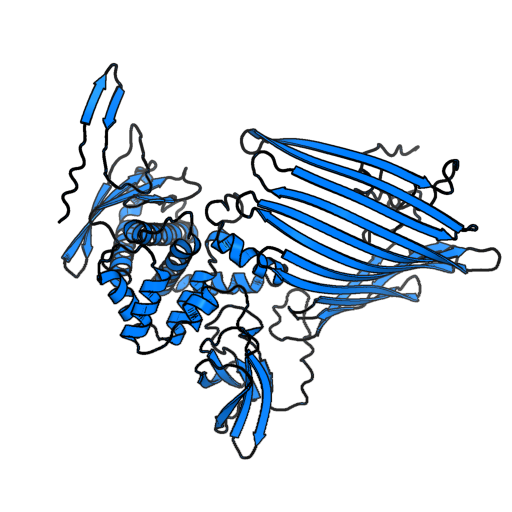 1486 O O . ARG A 1 181 ? -13.730 -4.366 -0.610 1.00 48.78 181 ARG A O 1
ATOM 1493 N N . SER A 1 182 ? -14.576 -3.503 1.274 1.00 49.34 182 SER A N 1
ATOM 1494 C CA . SER A 1 182 ? -13.369 -2.766 1.693 1.00 49.34 182 SER A CA 1
ATOM 1495 C C . SER A 1 182 ? -12.134 -3.682 1.803 1.00 49.34 182 SER A C 1
ATOM 1497 O O . SER A 1 182 ? -11.074 -3.388 1.246 1.00 49.34 182 SER A O 1
ATOM 1499 N N . TYR A 1 183 ? -12.283 -4.879 2.390 1.00 48.50 183 TYR A N 1
ATOM 1500 C CA . TYR A 1 183 ? -11.181 -5.846 2.484 1.00 48.50 183 TYR A CA 1
ATOM 1501 C C . TYR A 1 183 ? -10.933 -6.620 1.176 1.00 48.50 183 TYR A C 1
ATOM 1503 O O . TYR A 1 183 ? -9.806 -7.053 0.940 1.00 48.50 183 TYR A O 1
ATOM 1511 N N . LYS A 1 184 ? -11.935 -6.794 0.292 1.00 41.00 184 LYS A N 1
ATOM 1512 C CA . LYS A 1 184 ? -11.699 -7.375 -1.047 1.00 41.00 184 LYS A CA 1
ATOM 1513 C C . LYS A 1 184 ? -11.133 -6.376 -2.042 1.00 41.00 184 LYS A C 1
ATOM 1515 O O . LYS A 1 184 ? -10.363 -6.791 -2.900 1.00 41.00 184 LYS A O 1
ATOM 1520 N N . ASP A 1 185 ? -11.436 -5.095 -1.946 1.00 40.69 185 ASP A N 1
ATOM 1521 C CA . ASP A 1 185 ? -10.825 -4.085 -2.808 1.00 40.69 185 ASP A CA 1
ATOM 1522 C C . ASP A 1 185 ? -9.328 -3.938 -2.468 1.00 40.69 185 ASP A C 1
ATOM 1524 O O . ASP A 1 185 ? -8.499 -3.793 -3.370 1.00 40.69 185 ASP A O 1
ATOM 1528 N N . MET A 1 186 ? -8.945 -4.197 -1.207 1.00 43.22 186 MET A N 1
ATOM 1529 C CA . MET A 1 186 ? -7.550 -4.446 -0.809 1.00 43.22 186 MET A CA 1
ATOM 1530 C C . MET A 1 186 ? -6.927 -5.657 -1.542 1.00 43.22 186 MET A C 1
ATOM 1532 O O . MET A 1 186 ? -5.745 -5.623 -1.877 1.00 43.22 186 MET A O 1
ATOM 1536 N N . THR A 1 187 ? -7.708 -6.705 -1.860 1.00 38.44 187 THR A N 1
ATOM 1537 C CA . THR A 1 187 ? -7.250 -7.866 -2.661 1.00 38.44 187 THR A CA 1
ATOM 1538 C C . THR A 1 187 ? -7.117 -7.570 -4.158 1.00 38.44 187 THR A C 1
ATOM 1540 O O . THR A 1 187 ? -6.276 -8.175 -4.823 1.00 38.44 187 THR A O 1
ATOM 1543 N N . TYR A 1 188 ? -7.960 -6.689 -4.711 1.00 34.00 188 TYR A N 1
ATOM 1544 C CA . TYR A 1 188 ? -8.015 -6.410 -6.152 1.00 34.00 188 TYR A CA 1
ATOM 1545 C C . TYR A 1 188 ? -6.879 -5.491 -6.609 1.00 34.00 188 TYR A C 1
ATOM 1547 O O . TYR A 1 188 ? -6.438 -5.582 -7.754 1.00 34.00 188 TYR A O 1
ATOM 1555 N N . ARG A 1 189 ? -6.312 -4.691 -5.696 1.00 40.69 189 ARG A N 1
ATOM 1556 C CA . ARG A 1 189 ? -5.107 -3.877 -5.936 1.00 40.69 189 ARG A CA 1
ATOM 1557 C C . ARG A 1 189 ? -3.797 -4.695 -5.998 1.00 40.69 189 ARG A C 1
ATOM 1559 O O . ARG A 1 189 ? -2.715 -4.119 -5.993 1.00 40.69 189 ARG A O 1
ATOM 1566 N N . LYS A 1 190 ? -3.880 -6.026 -6.161 1.00 37.75 190 LYS A N 1
ATOM 1567 C CA . LYS A 1 190 ? -2.763 -6.980 -6.367 1.00 37.75 190 LYS A CA 1
ATOM 1568 C C . LYS A 1 190 ? -1.764 -6.607 -7.478 1.00 37.75 190 LYS A C 1
ATOM 1570 O O . LYS A 1 190 ? -0.662 -7.142 -7.474 1.00 37.75 190 LYS A O 1
ATOM 1575 N N . ASN A 1 191 ? -2.125 -5.715 -8.402 1.00 29.20 191 ASN A N 1
ATOM 1576 C CA . ASN A 1 191 ? -1.286 -5.348 -9.549 1.00 29.20 191 ASN A CA 1
ATOM 1577 C C . ASN A 1 191 ? -0.389 -4.115 -9.332 1.00 29.20 191 ASN A C 1
ATOM 1579 O O . ASN A 1 191 ? 0.401 -3.800 -10.217 1.00 29.20 191 ASN A O 1
ATOM 1583 N N . TRP A 1 192 ? -0.449 -3.453 -8.172 1.00 25.55 192 TRP A N 1
ATOM 1584 C CA . TRP A 1 192 ? 0.501 -2.394 -7.813 1.00 25.55 192 TRP A CA 1
ATOM 1585 C C . TRP A 1 192 ? 1.287 -2.788 -6.560 1.00 25.55 192 TRP A C 1
ATOM 1587 O O . TRP A 1 192 ? 0.756 -2.788 -5.457 1.00 25.55 192 TRP A O 1
ATOM 1597 N N . TYR A 1 193 ? 2.547 -3.178 -6.775 1.00 33.00 193 TYR A N 1
ATOM 1598 C CA . TYR A 1 193 ? 3.654 -3.194 -5.813 1.00 33.00 193 TYR A CA 1
ATOM 1599 C C . TYR A 1 193 ? 3.277 -3.350 -4.324 1.00 33.00 193 TYR A C 1
ATOM 1601 O O . TYR A 1 193 ? 3.193 -2.396 -3.555 1.00 33.00 193 TYR A O 1
ATOM 1609 N N . VAL A 1 194 ? 3.202 -4.603 -3.874 1.00 38.09 194 VAL A N 1
ATOM 1610 C CA . VAL A 1 194 ? 3.113 -4.984 -2.451 1.00 38.09 194 VAL A CA 1
ATOM 1611 C C . VAL A 1 194 ? 4.230 -4.373 -1.566 1.00 38.09 194 VAL A C 1
ATOM 1613 O O . VAL A 1 194 ? 3.939 -4.051 -0.411 1.00 38.09 194 VAL A O 1
ATOM 1616 N N . PRO A 1 195 ? 5.470 -4.120 -2.049 1.00 32.00 195 PRO A N 1
ATOM 1617 C CA . PRO A 1 195 ? 6.463 -3.376 -1.269 1.00 32.00 195 PRO A CA 1
ATOM 1618 C C . PRO A 1 195 ? 6.084 -1.901 -1.083 1.00 32.00 195 PRO A C 1
ATOM 1620 O O . PRO A 1 195 ? 6.286 -1.356 -0.005 1.00 32.00 195 PRO A O 1
ATOM 1623 N N . GLU A 1 196 ? 5.477 -1.264 -2.089 1.00 31.86 196 GLU A N 1
ATOM 1624 C CA . GLU A 1 196 ? 5.006 0.128 -2.015 1.00 31.86 196 GLU A CA 1
ATOM 1625 C C . GLU A 1 196 ? 3.810 0.257 -1.087 1.00 31.86 196 GLU A C 1
ATOM 1627 O O . GLU A 1 196 ? 3.740 1.229 -0.346 1.00 31.86 196 GLU A O 1
ATOM 1632 N N . CYS A 1 197 ? 2.954 -0.765 -1.001 1.00 37.22 197 CYS A N 1
ATOM 1633 C CA . CYS A 1 197 ? 1.958 -0.832 0.058 1.00 37.22 197 CYS A CA 1
ATOM 1634 C C . CYS A 1 197 ? 2.634 -0.871 1.436 1.00 37.22 197 CYS A C 1
ATOM 1636 O O . CYS A 1 197 ? 2.288 -0.021 2.248 1.00 37.22 197 CYS A O 1
ATOM 1638 N N . ALA A 1 198 ? 3.631 -1.747 1.677 1.00 33.09 198 ALA A N 1
ATOM 1639 C CA . ALA A 1 198 ? 4.430 -1.821 2.923 1.00 33.09 198 ALA A CA 1
ATOM 1640 C C . ALA A 1 198 ? 5.004 -0.451 3.341 1.00 33.09 198 ALA A C 1
ATOM 1642 O O . ALA A 1 198 ? 4.895 -0.054 4.501 1.00 33.09 198 ALA A O 1
ATOM 1643 N N . ILE A 1 199 ? 5.534 0.297 2.370 1.00 34.22 199 ILE A N 1
ATOM 1644 C CA . ILE A 1 199 ? 6.059 1.658 2.542 1.00 34.22 199 ILE A CA 1
ATOM 1645 C C . ILE A 1 199 ? 4.939 2.678 2.698 1.00 34.22 199 ILE A C 1
ATOM 1647 O O . ILE A 1 199 ? 5.152 3.666 3.371 1.00 34.22 199 ILE A O 1
ATOM 1651 N N . CYS A 1 200 ? 3.751 2.467 2.131 1.00 38.06 200 CYS A N 1
ATOM 1652 C CA . CYS A 1 200 ? 2.572 3.286 2.385 1.00 38.06 200 CYS A CA 1
ATOM 1653 C C . CYS A 1 200 ? 1.961 3.014 3.763 1.00 38.06 200 CYS A C 1
ATOM 1655 O O . CYS A 1 200 ? 1.257 3.888 4.244 1.00 38.06 200 CYS A O 1
ATOM 1657 N N . PHE A 1 201 ? 2.226 1.888 4.438 1.00 43.75 201 PHE A N 1
ATOM 1658 C CA . PHE A 1 201 ? 1.583 1.581 5.724 1.00 43.75 201 PHE A CA 1
ATOM 1659 C C . PHE A 1 201 ? 2.018 2.532 6.855 1.00 43.75 201 PHE A C 1
ATOM 1661 O O . PHE A 1 201 ? 1.150 2.955 7.613 1.00 43.75 201 PHE A O 1
ATOM 1668 N N . LYS A 1 202 ? 3.292 2.954 6.966 1.00 38.72 202 LYS A N 1
ATOM 1669 C CA . LYS A 1 202 ? 3.702 3.927 8.010 1.00 38.72 202 LYS A CA 1
ATOM 1670 C C . LYS A 1 202 ? 3.399 5.395 7.664 1.00 38.72 202 LYS A C 1
ATOM 1672 O O . LYS A 1 202 ? 2.859 6.073 8.525 1.00 38.72 202 LYS A O 1
ATOM 1677 N N . PRO A 1 203 ? 3.615 5.902 6.436 1.00 39.59 203 PRO A N 1
ATOM 1678 C CA . PRO A 1 203 ? 3.117 7.199 6.000 1.00 39.59 203 PRO A CA 1
ATOM 1679 C C . PRO A 1 203 ? 1.590 7.244 6.012 1.00 39.59 203 PRO A C 1
ATOM 1681 O O . PRO A 1 203 ? 1.044 8.270 6.371 1.00 39.59 203 PRO A O 1
ATOM 1684 N N . ALA A 1 204 ? 0.853 6.175 5.704 1.00 39.75 204 ALA A N 1
ATOM 1685 C CA . ALA A 1 204 ? -0.595 6.153 5.940 1.00 39.75 204 ALA A CA 1
ATOM 1686 C C . ALA A 1 204 ? -0.897 6.184 7.444 1.00 39.75 204 ALA A C 1
ATOM 1688 O O . ALA A 1 204 ? -1.778 6.919 7.860 1.00 39.75 204 ALA A O 1
ATOM 1689 N N . MET A 1 205 ? -0.130 5.492 8.293 1.00 37.66 205 MET A N 1
ATOM 1690 C CA . MET A 1 205 ? -0.311 5.600 9.744 1.00 37.66 205 MET A CA 1
ATOM 1691 C C . MET A 1 205 ? 0.069 6.990 10.318 1.00 37.66 205 MET A C 1
ATOM 1693 O O . MET A 1 205 ? -0.592 7.475 11.231 1.00 37.66 205 MET A O 1
ATOM 1697 N N . LEU A 1 206 ? 1.073 7.688 9.783 1.00 34.50 206 LEU A N 1
ATOM 1698 C CA . LEU A 1 206 ? 1.605 8.951 10.325 1.00 34.50 206 LEU A CA 1
ATOM 1699 C C . LEU A 1 206 ? 1.153 10.217 9.574 1.00 34.50 206 LEU A C 1
ATOM 1701 O O . LEU A 1 206 ? 1.203 11.304 10.139 1.00 34.50 206 LEU A O 1
ATOM 1705 N N . SER A 1 207 ? 0.707 10.120 8.318 1.00 36.28 207 SER A N 1
ATOM 1706 C CA . SER A 1 207 ? 0.449 11.274 7.429 1.00 36.28 207 SER A CA 1
ATOM 1707 C C . SER A 1 207 ? -1.016 11.465 7.015 1.00 36.28 207 SER A C 1
ATOM 1709 O O . SER A 1 207 ? -1.306 12.284 6.136 1.00 36.28 207 SER A O 1
ATOM 1711 N N . LEU A 1 208 ? -1.967 10.783 7.664 1.00 39.69 208 LEU A N 1
ATOM 1712 C CA . LEU A 1 208 ? -3.403 10.965 7.393 1.00 39.69 208 LEU A CA 1
ATOM 1713 C C . LEU A 1 208 ? -3.921 12.388 7.677 1.00 39.69 208 LEU A C 1
ATOM 1715 O O . LEU A 1 208 ? -4.987 12.750 7.197 1.00 39.69 208 LEU A O 1
ATOM 1719 N N . VAL A 1 209 ? -3.131 13.245 8.329 1.00 32.47 209 VAL A N 1
ATOM 1720 C CA . VAL A 1 209 ? -3.415 14.687 8.464 1.00 32.47 209 VAL A CA 1
ATOM 1721 C C . VAL A 1 209 ? -3.205 15.446 7.136 1.00 32.47 209 VAL A C 1
ATOM 1723 O O . VAL A 1 209 ? -3.441 16.645 7.050 1.00 32.47 209 VAL A O 1
ATOM 1726 N N . SER A 1 210 ? -2.713 14.803 6.068 1.00 29.17 210 SER A N 1
ATOM 1727 C CA . SER A 1 210 ? -2.333 15.511 4.833 1.00 29.17 210 SER A CA 1
ATOM 1728 C C . SER A 1 210 ? -2.632 14.775 3.524 1.00 29.17 210 SER A C 1
ATOM 1730 O O . SER A 1 210 ? -2.252 15.273 2.456 1.00 29.17 210 SER A O 1
ATOM 1732 N N . TYR A 1 211 ? -3.300 13.616 3.528 1.00 33.38 211 TYR A N 1
ATOM 1733 C CA . TYR A 1 211 ? -3.823 12.991 2.297 1.00 33.38 211 TYR A CA 1
ATOM 1734 C C . TYR A 1 211 ? -5.062 13.753 1.784 1.00 33.38 211 TYR A C 1
ATOM 1736 O O . TYR A 1 211 ? -6.165 13.241 1.664 1.00 33.38 211 TYR A O 1
ATOM 1744 N N . HIS A 1 212 ? -4.861 15.032 1.472 1.00 37.66 212 HIS A N 1
ATOM 1745 C CA . HIS A 1 212 ? -5.794 15.879 0.745 1.00 37.66 212 HIS A CA 1
ATOM 1746 C C . HIS A 1 212 ? -5.445 15.827 -0.747 1.00 37.66 212 HIS A C 1
ATOM 1748 O O . HIS A 1 212 ? -4.902 16.777 -1.311 1.00 37.66 212 HIS A O 1
ATOM 1754 N N . CYS A 1 213 ? -5.730 14.686 -1.377 1.00 27.75 213 CYS A N 1
ATOM 1755 C CA . CYS A 1 213 ? -5.890 14.598 -2.826 1.00 27.75 213 CYS A CA 1
ATOM 1756 C C . CYS A 1 213 ? -7.368 14.333 -3.118 1.00 27.75 213 CYS A C 1
ATOM 1758 O O . CYS A 1 213 ? -7.979 13.449 -2.527 1.00 27.75 213 CYS A O 1
ATOM 1760 N N . LYS A 1 214 ? -7.921 15.129 -4.033 1.00 28.00 214 LYS A N 1
ATOM 1761 C CA . LYS A 1 214 ? -9.323 15.146 -4.479 1.00 28.00 214 LYS A CA 1
ATOM 1762 C C . LYS A 1 214 ? -9.846 13.801 -5.015 1.00 28.00 214 LYS A C 1
ATOM 1764 O O . LYS A 1 214 ? -11.053 13.685 -5.186 1.00 28.00 214 LYS A O 1
ATOM 1769 N N . ASP A 1 215 ? -8.968 12.829 -5.257 1.00 29.73 215 ASP A N 1
ATOM 1770 C CA . ASP A 1 215 ? -9.278 11.631 -6.041 1.00 29.73 215 ASP A CA 1
ATOM 1771 C C . ASP A 1 215 ? -9.318 10.324 -5.223 1.00 29.73 215 ASP A C 1
ATOM 1773 O O . ASP A 1 215 ? -9.736 9.306 -5.756 1.00 29.73 215 ASP A O 1
ATOM 1777 N N . ASP A 1 216 ? -8.974 10.336 -3.928 1.00 36.97 216 ASP A N 1
ATOM 1778 C CA . ASP A 1 216 ? -8.814 9.104 -3.132 1.00 36.97 216 ASP A CA 1
ATOM 1779 C C . ASP A 1 216 ? -9.690 9.073 -1.866 1.00 36.97 216 ASP A C 1
ATOM 1781 O O . ASP A 1 216 ? -9.223 8.784 -0.761 1.00 36.97 216 ASP A O 1
ATOM 1785 N N . VAL A 1 217 ? -10.997 9.319 -2.012 1.00 33.97 217 VAL A N 1
ATOM 1786 C CA . VAL A 1 217 ? -11.971 8.981 -0.949 1.00 33.97 217 VAL A CA 1
ATOM 1787 C C . VAL A 1 217 ? -11.856 7.492 -0.572 1.00 33.97 217 VAL A C 1
ATOM 1789 O O . VAL A 1 217 ? -12.031 7.137 0.587 1.00 33.97 217 VAL A O 1
ATOM 1792 N N . GLU A 1 218 ? -11.437 6.635 -1.509 1.00 36.03 218 GLU A N 1
ATOM 1793 C CA . GLU A 1 218 ? -11.194 5.203 -1.286 1.00 36.03 218 GLU A CA 1
ATOM 1794 C C . GLU A 1 218 ? -10.044 4.894 -0.308 1.00 36.03 218 GLU A C 1
ATOM 1796 O O . GLU A 1 218 ? -10.078 3.859 0.354 1.00 36.03 218 GLU A O 1
ATOM 1801 N N . ASN A 1 219 ? -9.039 5.770 -0.157 1.00 38.34 219 ASN A N 1
ATOM 1802 C CA . ASN A 1 219 ? -7.911 5.517 0.756 1.00 38.34 219 ASN A CA 1
ATOM 1803 C C . ASN A 1 219 ? -8.225 5.884 2.217 1.00 38.34 219 ASN A C 1
ATOM 1805 O O . ASN A 1 219 ? -7.541 5.405 3.120 1.00 38.34 219 ASN A O 1
ATOM 1809 N N . TYR A 1 220 ? -9.275 6.676 2.468 1.00 36.94 220 TYR A N 1
ATOM 1810 C CA . TYR A 1 220 ? -9.800 6.913 3.821 1.00 36.94 220 TYR A CA 1
ATOM 1811 C C . TYR A 1 220 ? -10.441 5.647 4.421 1.00 36.94 220 TYR A C 1
ATOM 1813 O O . TYR A 1 220 ? -10.460 5.475 5.638 1.00 36.94 220 TYR A O 1
ATOM 1821 N N . LEU A 1 221 ? -10.952 4.755 3.563 1.00 39.44 221 LEU A N 1
ATOM 1822 C CA . LEU A 1 221 ? -11.797 3.616 3.943 1.00 39.44 221 LEU A CA 1
ATOM 1823 C C . LEU A 1 221 ? -11.011 2.364 4.356 1.00 39.44 221 LEU A C 1
ATOM 1825 O O . LEU A 1 221 ? -11.593 1.412 4.874 1.00 39.44 221 LEU A O 1
ATOM 1829 N N . VAL A 1 222 ? -9.691 2.351 4.147 1.00 48.88 222 VAL A N 1
ATOM 1830 C CA . VAL A 1 222 ? -8.844 1.177 4.395 1.00 48.88 222 VAL A CA 1
ATOM 1831 C C . VAL A 1 222 ? -7.709 1.564 5.335 1.00 48.88 222 VAL A C 1
ATOM 1833 O O . VAL A 1 222 ? -6.557 1.712 4.933 1.00 48.88 222 VAL A O 1
ATOM 1836 N N . ASN A 1 223 ? -8.037 1.747 6.618 1.00 58.56 223 ASN A N 1
ATOM 1837 C CA . ASN A 1 223 ? -7.021 1.931 7.648 1.00 58.56 223 ASN A CA 1
ATOM 1838 C C . ASN A 1 223 ? -6.463 0.559 8.085 1.00 58.56 223 ASN A C 1
ATOM 1840 O O . ASN A 1 223 ? -7.215 -0.249 8.637 1.00 58.56 223 ASN A O 1
ATOM 1844 N N . PRO A 1 224 ? -5.160 0.284 7.923 1.00 62.53 224 PRO A N 1
ATOM 1845 C CA . PRO A 1 224 ? -4.526 -0.969 8.347 1.00 62.53 224 PRO A CA 1
ATOM 1846 C C . PRO A 1 224 ? -4.748 -1.315 9.821 1.00 62.53 224 PRO A C 1
ATOM 1848 O O . PRO A 1 224 ? -4.908 -2.476 10.187 1.00 62.53 224 PRO A O 1
ATOM 1851 N N . VAL A 1 225 ? -4.819 -0.294 10.673 1.00 71.44 225 VAL A N 1
ATOM 1852 C CA . VAL A 1 225 ? -5.064 -0.450 12.106 1.00 71.44 225 VAL A CA 1
ATOM 1853 C C . VAL A 1 225 ? -6.472 -0.992 12.366 1.00 71.44 225 VAL A C 1
ATOM 1855 O O . VAL A 1 225 ? -6.657 -1.777 13.293 1.00 71.44 225 VAL A O 1
ATOM 1858 N N . SER A 1 226 ? -7.454 -0.673 11.515 1.00 75.00 226 SER A N 1
ATOM 1859 C CA . SER A 1 226 ? -8.800 -1.256 11.624 1.00 75.00 226 SER A CA 1
ATOM 1860 C C . SER A 1 226 ? -8.800 -2.768 11.376 1.00 75.00 226 SER A C 1
ATOM 1862 O O . SER A 1 226 ? -9.485 -3.514 12.078 1.00 75.00 226 SER A O 1
ATOM 1864 N N . VAL A 1 227 ? -7.954 -3.231 10.448 1.00 74.88 227 VAL A N 1
ATOM 1865 C CA . VAL A 1 227 ? -7.721 -4.657 10.176 1.00 74.88 227 VAL A CA 1
ATOM 1866 C C . VAL A 1 227 ? -7.107 -5.341 11.389 1.00 74.88 227 VAL A C 1
ATOM 1868 O O . VAL A 1 227 ? -7.479 -6.463 11.725 1.00 74.88 227 VAL A O 1
ATOM 1871 N N . TYR A 1 228 ? -6.194 -4.660 12.080 1.00 80.06 228 TYR A N 1
ATOM 1872 C CA . TYR A 1 228 ? -5.563 -5.182 13.287 1.00 80.06 228 TYR A CA 1
ATOM 1873 C C . TYR A 1 228 ? -6.553 -5.272 14.452 1.00 80.06 228 TYR A C 1
ATOM 1875 O O . TYR A 1 228 ? -6.599 -6.302 15.117 1.00 80.06 228 TYR A O 1
ATOM 1883 N N . PHE A 1 229 ? -7.410 -4.272 14.670 1.00 83.75 229 PHE A N 1
ATOM 1884 C CA . PHE A 1 229 ? -8.463 -4.381 15.688 1.00 83.75 229 PHE A CA 1
ATOM 1885 C C . PHE A 1 229 ? -9.484 -5.478 15.366 1.00 83.75 229 PHE A C 1
ATOM 1887 O O . PHE A 1 229 ? -9.868 -6.220 16.268 1.00 83.75 229 PHE A O 1
ATOM 1894 N N . ASN A 1 230 ? -9.843 -5.666 14.091 1.00 83.06 230 ASN A N 1
ATOM 1895 C CA . ASN A 1 230 ? -10.650 -6.814 13.673 1.00 83.06 230 ASN A CA 1
ATOM 1896 C C . ASN A 1 230 ? -9.935 -8.144 13.963 1.00 83.06 230 ASN A C 1
ATOM 1898 O O . ASN A 1 230 ? -10.548 -9.071 14.488 1.00 83.06 230 ASN A O 1
ATOM 1902 N N . TYR A 1 231 ? -8.627 -8.231 13.711 1.00 84.62 231 TYR A N 1
ATOM 1903 C CA . TYR A 1 231 ? -7.831 -9.403 14.079 1.00 84.62 231 TYR A CA 1
ATOM 1904 C C . TYR A 1 231 ? -7.856 -9.672 15.587 1.00 84.62 231 TYR A C 1
ATOM 1906 O O . TYR A 1 231 ? -8.095 -10.803 16.011 1.00 84.62 231 TYR A O 1
ATOM 1914 N N . LEU A 1 232 ? -7.661 -8.629 16.401 1.00 89.81 232 LEU A N 1
ATOM 1915 C CA . LEU A 1 232 ? -7.720 -8.720 17.857 1.00 89.81 232 LEU A CA 1
ATOM 1916 C C . LEU A 1 232 ? -9.102 -9.194 18.330 1.00 89.81 232 LEU A C 1
ATOM 1918 O O . LEU A 1 232 ? -9.178 -10.045 19.217 1.00 89.81 232 LEU A O 1
ATOM 1922 N N . GLU A 1 233 ? -10.187 -8.710 17.722 1.00 91.38 233 GLU A N 1
ATOM 1923 C CA . GLU A 1 233 ? -11.543 -9.200 17.989 1.00 91.38 233 GLU A CA 1
ATOM 1924 C C . GLU A 1 233 ? -11.670 -10.691 17.665 1.00 91.38 233 GLU A C 1
ATOM 1926 O O . GLU A 1 233 ? -12.154 -11.453 18.501 1.00 91.38 233 GLU A O 1
ATOM 1931 N N . LYS A 1 234 ? -11.209 -11.140 16.489 1.00 88.56 234 LYS A N 1
ATOM 1932 C CA . LYS A 1 234 ? -11.309 -12.558 16.103 1.00 88.56 234 LYS A CA 1
ATOM 1933 C C . LYS A 1 234 ? -10.518 -13.475 17.029 1.00 88.56 234 LYS A C 1
ATOM 1935 O O . LYS A 1 234 ? -11.026 -14.534 17.383 1.00 88.56 234 LYS A O 1
ATOM 1940 N N . VAL A 1 235 ? -9.329 -13.055 17.465 1.00 89.62 235 VAL A N 1
ATOM 1941 C CA . VAL A 1 235 ? -8.492 -13.822 18.401 1.00 89.62 235 VAL A CA 1
ATOM 1942 C C . VAL A 1 235 ? -9.169 -14.001 19.765 1.00 89.62 235 VAL A C 1
ATOM 1944 O O . VAL A 1 235 ? -9.097 -15.090 20.331 1.00 89.62 235 VAL A O 1
ATOM 1947 N N . ASN A 1 236 ? -9.826 -12.959 20.284 1.00 91.50 236 ASN A N 1
ATOM 1948 C CA . ASN A 1 236 ? -10.459 -12.970 21.611 1.00 91.50 236 ASN A CA 1
ATOM 1949 C C . ASN A 1 236 ? -11.923 -13.442 21.604 1.00 91.50 236 ASN A C 1
ATOM 1951 O O . ASN A 1 236 ? -12.478 -13.779 22.654 1.00 91.50 236 ASN A O 1
ATOM 1955 N N . GLY A 1 237 ? -12.561 -13.416 20.436 1.00 91.88 237 GLY A N 1
ATOM 1956 C CA . GLY A 1 237 ? -14.005 -13.509 20.283 1.00 91.88 237 GLY A CA 1
ATOM 1957 C C . GLY A 1 237 ? -14.716 -12.183 20.587 1.00 91.88 237 GLY A C 1
ATOM 1958 O O . GLY A 1 237 ? -14.320 -11.414 21.466 1.00 91.88 237 GLY A O 1
ATOM 1959 N N . VAL A 1 238 ? -15.827 -11.951 19.881 1.00 92.00 238 VAL A N 1
ATOM 1960 C CA . VAL A 1 238 ? -16.612 -10.701 19.927 1.00 92.00 238 VAL A CA 1
ATOM 1961 C C . VAL A 1 238 ? -17.033 -10.329 21.353 1.00 92.00 238 VAL A C 1
ATOM 1963 O O . VAL A 1 238 ? -16.876 -9.185 21.764 1.00 92.00 238 VAL A O 1
ATOM 1966 N N . GLN A 1 239 ? -17.531 -11.294 22.134 1.00 94.25 239 GLN A N 1
ATOM 1967 C CA . GLN A 1 239 ? -18.032 -11.041 23.492 1.00 94.25 239 GLN A CA 1
ATOM 1968 C C . GLN A 1 239 ? -16.927 -10.559 24.442 1.00 94.25 239 GLN A C 1
ATOM 1970 O O . GLN A 1 239 ? -17.122 -9.595 25.183 1.00 94.25 239 GLN A O 1
ATOM 1975 N N . THR A 1 240 ? -15.763 -11.215 24.413 1.00 94.88 240 THR A N 1
ATOM 1976 C CA . THR A 1 240 ? -14.611 -10.838 25.240 1.00 94.88 240 THR A CA 1
ATOM 1977 C C . THR A 1 240 ? -14.092 -9.471 24.826 1.00 94.88 240 THR A C 1
ATOM 1979 O O . THR A 1 240 ? -13.904 -8.610 25.683 1.00 94.88 240 THR A O 1
ATOM 1982 N N . PHE A 1 241 ? -13.901 -9.261 23.521 1.00 95.19 241 PHE A N 1
ATOM 1983 C CA . PHE A 1 241 ? -13.412 -8.000 22.979 1.00 95.19 241 PHE A CA 1
ATOM 1984 C C . PHE A 1 241 ? -14.324 -6.829 23.364 1.00 95.19 241 PHE A C 1
ATOM 1986 O O . PHE A 1 241 ? -13.848 -5.850 23.935 1.00 95.19 241 PHE A O 1
ATOM 1993 N N . ASP A 1 242 ? -15.636 -6.956 23.142 1.00 95.19 242 ASP A N 1
ATOM 1994 C CA . ASP A 1 242 ? -16.610 -5.903 23.448 1.00 95.19 242 ASP A CA 1
ATOM 1995 C C . ASP A 1 242 ? -16.647 -5.575 24.939 1.00 95.19 242 ASP A C 1
ATOM 1997 O O . ASP A 1 242 ? -16.613 -4.404 25.316 1.00 95.19 242 ASP A O 1
ATOM 2001 N N . ARG A 1 243 ? -16.662 -6.600 25.799 1.00 95.19 243 ARG A N 1
ATOM 2002 C CA . ARG A 1 243 ? -16.647 -6.419 27.255 1.00 95.19 243 ARG A CA 1
ATOM 2003 C C . ARG A 1 243 ? -15.397 -5.667 27.709 1.00 95.19 243 ARG A C 1
ATOM 2005 O O . ARG A 1 243 ? -15.493 -4.782 28.556 1.00 95.19 243 ARG A O 1
ATOM 2012 N N . VAL A 1 244 ? -14.229 -6.031 27.178 1.00 94.50 244 VAL A N 1
ATOM 2013 C CA . VAL A 1 244 ? -12.950 -5.413 27.548 1.00 94.50 244 VAL A CA 1
ATOM 2014 C C . VAL A 1 244 ? -12.874 -3.978 27.020 1.00 94.50 244 VAL A C 1
ATOM 2016 O O . VAL A 1 244 ? -12.568 -3.076 27.792 1.00 94.50 244 VAL A O 1
ATOM 2019 N N . MET A 1 245 ? -13.228 -3.726 25.759 1.00 92.69 245 MET A N 1
ATOM 2020 C CA . MET A 1 245 ? -13.220 -2.370 25.193 1.00 92.69 245 MET A CA 1
ATOM 2021 C C . MET A 1 245 ? -14.208 -1.436 25.901 1.00 92.69 245 MET A C 1
ATOM 2023 O O . MET A 1 245 ? -13.825 -0.349 26.335 1.00 92.69 245 MET A O 1
ATOM 2027 N N . ALA A 1 246 ? -15.458 -1.865 26.095 1.00 92.31 246 ALA A N 1
ATOM 2028 C CA . ALA A 1 246 ? -16.456 -1.065 26.805 1.00 92.31 246 ALA A CA 1
ATOM 2029 C C . ALA A 1 246 ? -16.057 -0.843 28.274 1.00 92.31 246 ALA A C 1
ATOM 2031 O O . ALA A 1 246 ? -16.246 0.242 28.828 1.00 92.31 246 ALA A O 1
ATOM 2032 N N . GLY A 1 247 ? -15.462 -1.858 28.907 1.00 91.56 247 GLY A N 1
ATOM 2033 C CA . GLY A 1 247 ? -14.899 -1.761 30.249 1.00 91.56 247 GLY A CA 1
ATOM 2034 C C . GLY A 1 247 ? -13.761 -0.743 30.341 1.00 91.56 247 GLY A C 1
ATOM 2035 O O . GLY A 1 247 ? -13.727 0.028 31.298 1.00 91.56 247 GLY A O 1
ATOM 2036 N N . TYR A 1 248 ? -12.870 -0.696 29.347 1.00 90.06 248 TYR A N 1
ATOM 2037 C CA . TYR A 1 248 ? -11.782 0.278 29.270 1.00 90.06 248 TYR A CA 1
ATOM 2038 C C . TYR A 1 248 ? -12.322 1.709 29.172 1.00 90.06 248 TYR A C 1
ATOM 2040 O O . TYR A 1 248 ? -11.983 2.555 30.001 1.00 90.06 248 TYR A O 1
ATOM 2048 N N . PHE A 1 249 ? -13.230 1.969 28.224 1.00 87.12 249 PHE A N 1
ATOM 2049 C CA . PHE A 1 249 ? -13.805 3.304 28.040 1.00 87.12 249 PHE A CA 1
ATOM 2050 C C . PHE A 1 249 ? -14.616 3.782 29.252 1.00 87.12 249 PHE A C 1
ATOM 2052 O O . PHE A 1 249 ? -14.614 4.978 29.550 1.00 87.12 249 PHE A O 1
ATOM 2059 N N . ASN A 1 250 ? -15.211 2.873 30.029 1.00 86.44 250 ASN A N 1
ATOM 2060 C CA . ASN A 1 250 ? -15.905 3.211 31.274 1.00 86.44 250 ASN A CA 1
ATOM 2061 C C . ASN A 1 250 ? -14.984 3.730 32.399 1.00 86.44 250 ASN A C 1
ATOM 2063 O O . ASN A 1 250 ? -15.463 4.461 33.265 1.00 86.44 250 ASN A O 1
ATOM 2067 N N . GLN A 1 251 ? -13.683 3.402 32.424 1.00 79.75 251 GLN A N 1
ATOM 2068 C CA . GLN A 1 251 ? -12.817 3.687 33.588 1.00 79.75 251 GLN A CA 1
ATOM 2069 C C . GLN A 1 251 ? -12.433 5.162 33.797 1.00 79.75 251 GLN A C 1
ATOM 2071 O O . GLN A 1 251 ? -11.775 5.468 34.785 1.00 79.75 251 GLN A O 1
ATOM 2076 N N . ARG A 1 252 ? -12.879 6.084 32.931 1.00 61.66 252 ARG A N 1
ATOM 2077 C CA . ARG A 1 252 ? -12.671 7.544 33.053 1.00 61.66 252 ARG A CA 1
ATOM 2078 C C . ARG A 1 252 ? -11.262 7.922 33.506 1.00 61.66 252 ARG A C 1
ATOM 2080 O O . ARG A 1 252 ? -11.077 8.517 34.558 1.00 61.66 252 ARG A O 1
ATOM 2087 N N . SER A 1 253 ? -10.289 7.638 32.652 1.00 54.75 253 SER A N 1
ATOM 2088 C CA . SER A 1 253 ? -8.921 8.134 32.775 1.00 54.75 253 SER A CA 1
ATOM 2089 C C . SER A 1 253 ? -8.647 9.213 31.724 1.00 54.75 253 SER A C 1
ATOM 2091 O O . SER A 1 253 ? -9.070 9.097 30.579 1.00 54.75 253 SER A O 1
ATOM 2093 N N . SER A 1 254 ? -7.971 10.284 32.136 1.00 54.75 254 SER A N 1
ATOM 2094 C CA . SER A 1 254 ? -7.250 11.223 31.272 1.00 54.75 254 SER A CA 1
ATOM 2095 C C . SER A 1 254 ? -6.042 10.476 30.700 1.00 54.75 254 SER A C 1
ATOM 2097 O O . SER A 1 254 ? -5.116 10.131 31.443 1.00 54.75 254 SER A O 1
ATOM 2099 N N . VAL A 1 255 ? -6.116 10.061 29.437 1.00 57.69 255 VAL A N 1
ATOM 2100 C CA . VAL A 1 255 ? -5.191 9.070 28.873 1.00 57.69 255 VAL A CA 1
ATOM 2101 C C . VAL A 1 255 ? -4.069 9.763 28.104 1.00 57.69 255 VAL A C 1
ATOM 2103 O O . VAL A 1 255 ? -4.253 10.173 26.970 1.00 57.69 255 VAL A O 1
ATOM 2106 N N . ILE A 1 256 ? -2.886 9.867 28.712 1.00 61.97 256 ILE A N 1
ATOM 2107 C CA . ILE A 1 256 ? -1.679 10.382 28.034 1.00 61.97 256 ILE A CA 1
ATOM 2108 C C . ILE A 1 256 ? -1.017 9.284 27.160 1.00 61.97 256 ILE A C 1
ATOM 2110 O O . ILE A 1 256 ? -0.245 9.596 26.253 1.00 61.97 256 ILE A O 1
ATOM 2114 N N . ASP A 1 257 ? -1.330 7.999 27.400 1.00 76.50 257 ASP A N 1
ATOM 2115 C CA . ASP A 1 257 ? -0.800 6.859 26.629 1.00 76.50 257 ASP A CA 1
ATOM 2116 C C . ASP A 1 257 ? -1.810 5.699 26.460 1.00 76.50 257 ASP A C 1
ATOM 2118 O O . ASP A 1 257 ? -1.799 4.694 27.178 1.00 76.50 257 ASP A O 1
ATOM 2122 N N . PHE A 1 258 ? -2.716 5.852 25.495 1.00 79.06 258 PHE A N 1
ATOM 2123 C CA . PHE A 1 258 ? -3.826 4.949 25.197 1.00 79.06 258 PHE A CA 1
ATOM 2124 C C . PHE A 1 258 ? -3.356 3.556 24.844 1.00 79.06 258 PHE A C 1
ATOM 2126 O O . PHE A 1 258 ? -3.914 2.588 25.350 1.00 79.06 258 PHE A O 1
ATOM 2133 N N . GLN A 1 259 ? -2.307 3.440 24.032 1.00 79.94 259 GLN A N 1
ATOM 2134 C CA . GLN A 1 259 ? -1.799 2.149 23.587 1.00 79.94 259 GLN A CA 1
ATOM 2135 C C . GLN A 1 259 ? -1.332 1.305 24.774 1.00 79.94 259 GLN A C 1
ATOM 2137 O O . GLN A 1 259 ? -1.784 0.172 24.944 1.00 79.94 259 GLN A O 1
ATOM 2142 N N . LYS A 1 260 ? -0.474 1.878 25.625 1.00 84.12 260 LYS A N 1
ATOM 2143 C CA . LYS A 1 260 ? 0.050 1.194 26.806 1.00 84.12 260 LYS A CA 1
ATOM 2144 C C . LYS A 1 260 ? -1.059 0.861 27.804 1.00 84.12 260 LYS A C 1
ATOM 2146 O O . LYS A 1 260 ? -1.158 -0.274 28.263 1.00 84.12 260 LYS A O 1
ATOM 2151 N N . ASN A 1 261 ? -1.935 1.821 28.096 1.00 86.25 261 ASN A N 1
ATOM 2152 C CA . ASN A 1 261 ? -3.018 1.617 29.057 1.00 86.25 261 ASN A CA 1
ATOM 2153 C C . ASN A 1 261 ? -4.040 0.586 28.562 1.00 86.25 261 ASN A C 1
ATOM 2155 O O . ASN A 1 261 ? -4.542 -0.214 29.352 1.00 86.25 261 ASN A O 1
ATOM 2159 N N . LEU A 1 262 ? -4.358 0.591 27.264 1.00 87.38 262 LEU A N 1
ATOM 2160 C CA . LEU A 1 262 ? -5.252 -0.396 26.667 1.00 87.38 262 LEU A CA 1
ATOM 2161 C C . LEU A 1 262 ? -4.623 -1.788 26.719 1.00 87.38 262 LEU A C 1
ATOM 2163 O O . LEU A 1 262 ? -5.303 -2.739 27.095 1.00 87.38 262 LEU A O 1
ATOM 2167 N N . GLN A 1 263 ? -3.327 -1.904 26.421 1.00 90.38 263 GLN A N 1
ATOM 2168 C CA . GLN A 1 263 ? -2.594 -3.159 26.552 1.00 90.38 263 GLN A CA 1
ATOM 2169 C C . GLN A 1 263 ? -2.655 -3.715 27.978 1.00 90.38 263 GLN A C 1
ATOM 2171 O O . GLN A 1 263 ? -3.053 -4.864 28.170 1.00 90.38 263 GLN A O 1
ATOM 2176 N N . GLU A 1 264 ? -2.297 -2.908 28.979 1.00 90.06 264 GLU A N 1
ATOM 2177 C CA . GLU A 1 264 ? -2.335 -3.312 30.389 1.00 90.06 264 GLU A CA 1
ATOM 2178 C C . GLU A 1 264 ? -3.751 -3.720 30.815 1.00 90.06 264 GLU A C 1
ATOM 2180 O O . GLU A 1 264 ? -3.940 -4.710 31.529 1.00 90.06 264 GLU A O 1
ATOM 2185 N N . TYR A 1 265 ? -4.767 -2.997 30.334 1.00 91.50 265 TYR A N 1
ATOM 2186 C CA . TYR A 1 265 ? -6.162 -3.320 30.596 1.00 91.50 265 TYR A CA 1
ATOM 2187 C C . TYR A 1 265 ? -6.573 -4.664 29.985 1.00 91.50 265 TYR A C 1
ATOM 2189 O O . TYR A 1 265 ? -7.157 -5.494 30.686 1.00 91.50 265 TYR A O 1
ATOM 2197 N N . PHE A 1 266 ? -6.244 -4.905 28.713 1.00 92.12 266 PHE A N 1
ATOM 2198 C CA . PHE A 1 266 ? -6.499 -6.176 28.035 1.00 92.12 266 PHE A CA 1
ATOM 2199 C C . PHE A 1 266 ? -5.825 -7.337 28.763 1.00 92.12 266 PHE A C 1
ATOM 2201 O O . PHE A 1 266 ? -6.488 -8.331 29.072 1.00 92.12 266 PHE A O 1
ATOM 2208 N N . SER A 1 267 ? -4.545 -7.188 29.112 1.00 93.56 267 SER A N 1
ATOM 2209 C CA . SER A 1 267 ? -3.797 -8.218 29.832 1.00 93.56 267 SER A CA 1
ATOM 2210 C C . SER A 1 267 ? -4.397 -8.523 31.199 1.00 93.56 267 SER A C 1
ATOM 2212 O O . SER A 1 267 ? -4.567 -9.687 31.556 1.00 93.56 267 SER A O 1
ATOM 2214 N N . ARG A 1 268 ? -4.820 -7.495 31.942 1.00 93.81 268 ARG A N 1
ATOM 2215 C CA . ARG A 1 268 ? -5.473 -7.669 33.246 1.00 93.81 268 ARG A CA 1
ATOM 2216 C C . ARG A 1 268 ? -6.838 -8.359 33.153 1.00 93.81 268 ARG A C 1
ATOM 2218 O O . ARG A 1 268 ? -7.161 -9.157 34.025 1.00 93.81 268 ARG A O 1
ATOM 2225 N N . GLN A 1 269 ? -7.655 -8.045 32.144 1.00 94.38 269 GLN A N 1
ATOM 2226 C CA . GLN A 1 269 ? -9.024 -8.580 32.029 1.00 94.38 269 GLN A CA 1
ATOM 2227 C C . GLN A 1 269 ? -9.112 -9.988 31.430 1.00 94.38 269 GLN A C 1
ATOM 2229 O O . GLN A 1 269 ? -10.146 -10.647 31.560 1.00 94.38 269 GLN A O 1
ATOM 2234 N N . THR A 1 270 ? -8.072 -10.435 30.734 1.00 92.44 270 THR A N 1
ATOM 2235 C CA . THR A 1 270 ? -8.059 -11.732 30.035 1.00 92.44 270 THR A CA 1
ATOM 2236 C C . THR A 1 270 ? -7.017 -12.698 30.592 1.00 92.44 270 THR A C 1
ATOM 2238 O O . THR A 1 270 ? -7.112 -13.894 30.338 1.00 92.44 270 THR A O 1
ATOM 2241 N N . GLY A 1 271 ? -6.034 -12.199 31.351 1.00 91.94 271 GLY A N 1
ATOM 2242 C CA . GLY A 1 271 ? -4.891 -12.982 31.816 1.00 91.94 271 GLY A CA 1
ATOM 2243 C C . GLY A 1 271 ? -3.890 -13.332 30.710 1.00 91.94 271 GLY A C 1
ATOM 2244 O O . GLY A 1 271 ? -3.025 -14.173 30.935 1.00 91.94 271 GLY A O 1
ATOM 2245 N N . GLN A 1 272 ? -4.008 -12.723 29.524 1.00 91.06 272 GLN A N 1
ATOM 2246 C CA . GLN A 1 272 ? -3.158 -12.992 28.363 1.00 91.06 272 GLN A CA 1
ATOM 2247 C C . GLN A 1 272 ? -2.150 -11.867 28.110 1.00 91.06 272 GLN A C 1
ATOM 2249 O O . GLN A 1 272 ? -2.349 -10.711 28.490 1.00 91.06 272 GLN A O 1
ATOM 2254 N N . ASP A 1 273 ? -1.060 -12.195 27.422 1.00 90.19 273 ASP A N 1
ATOM 2255 C CA . ASP A 1 273 ? -0.106 -11.199 26.951 1.00 90.19 273 ASP A CA 1
ATOM 2256 C C . ASP A 1 273 ? -0.487 -10.690 25.549 1.00 90.19 273 ASP A C 1
ATOM 2258 O O . ASP A 1 273 ? -0.712 -11.475 24.626 1.00 90.19 273 ASP A O 1
ATOM 2262 N N . TYR A 1 274 ? -0.526 -9.365 25.385 1.00 91.31 274 TYR A N 1
ATOM 2263 C CA . TYR A 1 274 ? -0.809 -8.686 24.114 1.00 91.31 274 TYR A CA 1
ATOM 2264 C C . TYR A 1 274 ? 0.380 -7.895 23.569 1.00 91.31 274 TYR A C 1
ATOM 2266 O O . TYR A 1 274 ? 0.210 -7.086 22.655 1.00 91.31 274 TYR A O 1
ATOM 2274 N N . GLN A 1 275 ? 1.597 -8.143 24.061 1.00 89.12 275 GLN A N 1
ATOM 2275 C CA . GLN A 1 275 ? 2.825 -7.591 23.475 1.00 89.12 275 GLN A CA 1
ATOM 2276 C C . GLN A 1 275 ? 2.914 -7.879 21.966 1.00 89.12 275 GLN A C 1
ATOM 2278 O O . GLN A 1 275 ? 3.279 -7.001 21.185 1.00 89.12 275 GLN A O 1
ATOM 2283 N N . TRP A 1 276 ? 2.493 -9.072 21.524 1.00 87.31 276 TRP A N 1
ATOM 2284 C CA . TRP A 1 276 ? 2.442 -9.436 20.101 1.00 87.31 276 TRP A CA 1
ATOM 2285 C C . TRP A 1 276 ? 1.551 -8.502 19.266 1.00 87.31 276 TRP A C 1
ATOM 2287 O O . TRP A 1 276 ? 1.800 -8.325 18.074 1.00 87.31 276 TRP A O 1
ATOM 2297 N N . PHE A 1 277 ? 0.519 -7.911 19.873 1.00 87.00 277 PHE A N 1
ATOM 2298 C CA . PHE A 1 277 ? -0.414 -7.015 19.203 1.00 87.00 277 PHE A CA 1
ATOM 2299 C C . PHE A 1 277 ? 0.078 -5.571 19.264 1.00 87.00 277 PHE A C 1
ATOM 2301 O O . PHE A 1 277 ? 0.306 -4.957 18.226 1.00 87.00 277 PHE A O 1
ATOM 2308 N N . PHE A 1 278 ? 0.283 -5.042 20.471 1.00 84.56 278 PHE A N 1
ATOM 2309 C CA . PHE A 1 278 ? 0.593 -3.627 20.667 1.00 84.56 278 PHE A CA 1
ATOM 2310 C C . PHE A 1 278 ? 2.038 -3.284 20.293 1.00 84.56 278 PHE A C 1
ATOM 2312 O O . PHE A 1 278 ? 2.262 -2.291 19.609 1.00 84.56 278 PHE A O 1
ATOM 2319 N N . ASN A 1 279 ? 3.011 -4.120 20.658 1.00 81.00 279 ASN A N 1
ATOM 2320 C CA . ASN A 1 279 ? 4.417 -3.896 20.301 1.00 81.00 279 ASN A CA 1
ATOM 2321 C C . ASN A 1 279 ? 4.785 -4.569 18.973 1.00 81.00 279 ASN A C 1
ATOM 2323 O O . ASN A 1 279 ? 5.628 -4.062 18.237 1.00 81.00 279 ASN A O 1
ATOM 2327 N N . GLY A 1 280 ? 4.132 -5.688 18.650 1.00 77.50 280 GLY A N 1
ATOM 2328 C CA . GLY A 1 280 ? 4.291 -6.397 17.381 1.00 77.50 280 GLY A CA 1
ATOM 2329 C C . GLY A 1 280 ? 3.481 -5.772 16.244 1.00 77.50 280 GLY A C 1
ATOM 2330 O O . GLY A 1 280 ? 4.003 -4.955 15.497 1.00 77.50 280 GLY A O 1
ATOM 2331 N N . MET A 1 281 ? 2.208 -6.151 16.090 1.00 75.62 281 MET A N 1
ATOM 2332 C CA . MET A 1 281 ? 1.388 -5.747 14.932 1.00 75.62 281 MET A CA 1
ATOM 2333 C C . MET A 1 281 ? 1.201 -4.231 14.784 1.00 75.62 281 MET A C 1
ATOM 2335 O O . MET A 1 281 ? 1.274 -3.721 13.670 1.00 75.62 281 MET A O 1
ATOM 2339 N N . MET A 1 282 ? 0.944 -3.516 15.880 1.00 73.38 282 MET A N 1
ATOM 2340 C CA . MET A 1 282 ? 0.757 -2.061 15.869 1.00 73.38 282 MET A CA 1
ATOM 2341 C C . MET A 1 282 ? 2.078 -1.289 15.978 1.00 73.38 282 MET A C 1
ATOM 2343 O O . MET A 1 282 ? 2.179 -0.184 15.455 1.00 73.38 282 MET A O 1
ATOM 2347 N N . GLY A 1 283 ? 3.074 -1.852 16.670 1.00 67.94 283 GLY A N 1
ATOM 2348 C CA . GLY A 1 283 ? 4.331 -1.177 17.009 1.00 67.94 283 GLY A CA 1
ATOM 2349 C C . GLY A 1 283 ? 5.522 -1.494 16.099 1.00 67.94 283 GLY A C 1
ATOM 2350 O O . GLY A 1 283 ? 6.560 -0.850 16.233 1.00 67.94 283 GLY A O 1
ATOM 2351 N N . SER A 1 284 ? 5.406 -2.463 15.183 1.00 61.97 284 SER A N 1
ATOM 2352 C CA . SER A 1 284 ? 6.509 -2.928 14.334 1.00 61.97 284 SER A CA 1
ATOM 2353 C C . SER A 1 284 ? 6.232 -2.778 12.839 1.00 61.97 284 SER A C 1
ATOM 2355 O O . SER A 1 284 ? 5.114 -2.937 12.358 1.00 61.97 284 SER A O 1
ATOM 2357 N N . PHE A 1 285 ? 7.307 -2.543 12.090 1.00 54.53 285 PHE A N 1
ATOM 2358 C CA . PHE A 1 285 ? 7.334 -2.522 10.625 1.00 54.53 285 PHE A CA 1
ATOM 2359 C C . PHE A 1 285 ? 7.407 -3.896 9.985 1.00 54.53 285 PHE A C 1
ATOM 2361 O O . PHE A 1 285 ? 7.088 -4.067 8.808 1.00 54.53 285 PHE A O 1
ATOM 2368 N N . PHE A 1 286 ? 7.932 -4.860 10.733 1.00 55.81 286 PHE A N 1
ATOM 2369 C CA . PHE A 1 286 ? 8.219 -6.171 10.192 1.00 55.81 286 PHE A CA 1
ATOM 2370 C C . PHE A 1 286 ? 6.947 -7.011 10.246 1.00 55.81 286 PHE A C 1
ATOM 2372 O O . PHE A 1 286 ? 6.319 -7.085 11.300 1.00 55.81 286 PHE A O 1
ATOM 2379 N N . PRO A 1 287 ? 6.547 -7.672 9.150 1.00 58.66 287 PRO A N 1
ATOM 2380 C CA . PRO A 1 287 ? 5.413 -8.575 9.206 1.00 58.66 287 PRO A CA 1
ATOM 2381 C C . PRO A 1 287 ? 5.745 -9.755 10.127 1.00 58.66 287 PRO A C 1
ATOM 2383 O O . PRO A 1 287 ? 6.873 -10.256 10.154 1.00 58.66 287 PRO A O 1
ATOM 2386 N N . PHE A 1 288 ? 4.745 -10.258 10.844 1.00 66.62 288 PHE A N 1
ATOM 2387 C CA . PHE A 1 288 ? 4.829 -11.621 11.354 1.00 66.62 288 PHE A CA 1
ATOM 2388 C C . PHE A 1 288 ? 4.683 -12.602 10.198 1.00 66.62 288 PHE A C 1
ATOM 2390 O O . PHE A 1 288 ? 3.999 -12.325 9.209 1.00 66.62 288 PHE A O 1
ATOM 2397 N N . LYS A 1 289 ? 5.356 -13.748 10.298 1.00 72.06 289 LYS A N 1
ATOM 2398 C CA . LYS A 1 289 ? 5.532 -14.615 9.139 1.00 72.06 289 LYS A CA 1
ATOM 2399 C C . LYS A 1 289 ? 5.567 -16.074 9.540 1.00 72.06 289 LYS A C 1
ATOM 2401 O O . LYS A 1 289 ? 6.625 -16.592 9.894 1.00 72.06 289 LYS A O 1
ATOM 2406 N N . TYR A 1 290 ? 4.414 -16.723 9.417 1.00 79.81 290 TYR A N 1
ATOM 2407 C CA . TYR A 1 290 ? 4.276 -18.161 9.592 1.00 79.81 290 TYR A CA 1
ATOM 2408 C C . TYR A 1 290 ? 4.371 -18.870 8.241 1.00 79.81 290 TYR A C 1
ATOM 2410 O O . TYR A 1 290 ? 3.680 -18.514 7.292 1.00 79.81 290 TYR A O 1
ATOM 2418 N N . GLU A 1 291 ? 5.229 -19.884 8.154 1.00 80.12 291 GLU A N 1
ATOM 2419 C CA . GLU A 1 291 ? 5.402 -20.694 6.953 1.00 80.12 291 GLU A CA 1
ATOM 2420 C C . GLU A 1 291 ? 5.214 -22.187 7.268 1.00 80.12 291 GLU A C 1
ATOM 2422 O O . GLU A 1 291 ? 5.917 -22.742 8.109 1.00 80.12 291 GLU A O 1
ATOM 2427 N N . ILE A 1 292 ? 4.299 -22.862 6.568 1.00 82.31 292 ILE A N 1
ATOM 2428 C CA . ILE A 1 292 ? 4.192 -24.323 6.527 1.00 82.31 292 ILE A CA 1
ATOM 2429 C C . ILE A 1 292 ? 5.457 -24.865 5.854 1.00 82.31 292 ILE A C 1
ATOM 2431 O O . ILE A 1 292 ? 5.655 -24.677 4.650 1.00 82.31 292 ILE A O 1
ATOM 2435 N N . GLN A 1 293 ? 6.296 -25.545 6.632 1.00 80.56 293 GLN A N 1
ATOM 2436 C CA . GLN A 1 293 ? 7.528 -26.181 6.164 1.00 80.56 293 GLN A CA 1
ATOM 2437 C C . GLN A 1 293 ? 7.263 -27.591 5.650 1.00 80.56 293 GLN A C 1
ATOM 2439 O O . GLN A 1 293 ? 7.753 -27.986 4.590 1.00 80.56 293 GLN A O 1
ATOM 2444 N N . LYS A 1 294 ? 6.464 -28.351 6.401 1.00 79.62 294 LYS A N 1
ATOM 2445 C CA . LYS A 1 294 ? 6.254 -29.771 6.147 1.00 79.62 294 LYS A CA 1
ATOM 2446 C C . LYS A 1 294 ? 4.848 -30.198 6.538 1.00 79.62 294 LYS A C 1
ATOM 2448 O O . LYS A 1 294 ? 4.275 -29.683 7.496 1.00 79.62 294 LYS A O 1
ATOM 2453 N N . ILE A 1 295 ? 4.306 -31.147 5.783 1.00 83.06 295 ILE A N 1
ATOM 2454 C CA . ILE A 1 295 ? 3.082 -31.859 6.136 1.00 83.06 295 ILE A CA 1
ATOM 2455 C C . ILE A 1 295 ? 3.352 -33.346 5.967 1.00 83.06 295 ILE A C 1
ATOM 2457 O O . ILE A 1 295 ? 3.645 -33.784 4.855 1.00 83.06 295 ILE A O 1
ATOM 2461 N N . ASP A 1 296 ? 3.200 -34.111 7.043 1.00 81.62 296 ASP A N 1
ATOM 2462 C CA . ASP A 1 296 ? 3.261 -35.569 7.000 1.00 81.62 296 ASP A CA 1
ATOM 2463 C C . ASP A 1 296 ? 1.897 -36.167 7.347 1.00 81.62 296 ASP A C 1
ATOM 2465 O O . ASP A 1 296 ? 1.112 -35.617 8.122 1.00 81.62 296 ASP A O 1
ATOM 2469 N N . LYS A 1 297 ? 1.603 -37.321 6.744 1.00 80.50 297 LYS A N 1
ATOM 2470 C CA . LYS A 1 297 ? 0.385 -38.084 7.013 1.00 80.50 297 LYS A CA 1
ATOM 2471 C C . LYS A 1 297 ? 0.753 -39.527 7.325 1.00 80.50 297 LYS A C 1
ATOM 2473 O O . LYS A 1 297 ? 0.908 -40.322 6.397 1.00 80.50 297 LYS A O 1
ATOM 2478 N N . ASN A 1 298 ? 0.826 -39.840 8.615 1.00 77.12 298 ASN A N 1
ATOM 2479 C CA . ASN A 1 298 ? 1.184 -41.154 9.147 1.00 77.12 298 ASN A CA 1
ATOM 2480 C C . ASN A 1 298 ? 0.071 -41.645 10.080 1.00 77.12 298 ASN A C 1
ATOM 2482 O O . ASN A 1 298 ? -0.500 -40.847 10.819 1.00 77.12 298 ASN A O 1
ATOM 2486 N N . ASP A 1 299 ? -0.261 -42.936 10.015 1.00 67.44 299 ASP A N 1
ATOM 2487 C CA . ASP A 1 299 ? -1.131 -43.635 10.977 1.00 67.44 299 ASP A CA 1
ATOM 2488 C C . ASP A 1 299 ? -2.447 -42.922 11.328 1.00 67.44 299 ASP A C 1
ATOM 2490 O O . ASP A 1 299 ? -2.850 -42.826 12.484 1.00 67.44 299 ASP A O 1
ATOM 2494 N N . GLY A 1 300 ? -3.132 -42.380 10.317 1.00 75.75 300 GLY A N 1
ATOM 2495 C CA . GLY A 1 300 ? -4.404 -41.691 10.542 1.00 75.75 300 GLY A CA 1
ATOM 2496 C C . GLY A 1 300 ? -4.268 -40.361 11.296 1.00 75.75 300 GLY A C 1
ATOM 2497 O O . GLY A 1 300 ? -5.238 -39.892 11.876 1.00 75.75 300 GLY A O 1
ATOM 2498 N N . LYS A 1 301 ? -3.098 -39.723 11.268 1.00 85.81 301 LYS A N 1
ATOM 2499 C CA . LYS A 1 301 ? -2.885 -38.355 11.752 1.00 85.81 301 LYS A CA 1
ATOM 2500 C C . LYS A 1 301 ? -2.224 -37.503 10.677 1.00 85.81 301 LYS A C 1
ATOM 2502 O O . LYS A 1 301 ? -1.557 -38.017 9.776 1.00 85.81 301 LYS A O 1
ATOM 2507 N N . ILE A 1 302 ? -2.454 -36.197 10.742 1.00 86.25 302 ILE A N 1
ATOM 2508 C CA . ILE A 1 302 ? -1.793 -35.204 9.891 1.00 86.25 302 ILE A CA 1
ATOM 2509 C C . ILE A 1 302 ? -0.948 -34.325 10.806 1.00 86.25 302 ILE A C 1
ATOM 2511 O O . ILE A 1 302 ? -1.497 -33.651 11.675 1.00 86.25 302 ILE A O 1
ATOM 2515 N N . SER A 1 303 ? 0.370 -34.328 10.614 1.00 88.62 303 SER A N 1
ATOM 2516 C CA . SER A 1 303 ? 1.284 -33.416 11.300 1.00 88.62 303 SER A CA 1
ATOM 2517 C C . SER A 1 303 ? 1.686 -32.277 10.371 1.00 88.62 303 SER A C 1
ATOM 2519 O O . SER A 1 303 ? 2.026 -32.500 9.209 1.00 88.62 303 SER A O 1
ATOM 2521 N N . VAL A 1 304 ? 1.624 -31.051 10.881 1.00 89.50 304 VAL A N 1
ATOM 2522 C CA . VAL A 1 304 ? 1.926 -29.817 10.153 1.00 89.50 304 VAL A CA 1
ATOM 2523 C C . VAL A 1 304 ? 3.020 -29.069 10.898 1.00 89.50 304 VAL A C 1
ATOM 2525 O O . VAL A 1 304 ? 2.802 -28.622 12.022 1.00 89.50 304 VAL A O 1
ATOM 2528 N N . ASP A 1 305 ? 4.167 -28.895 10.252 1.00 87.81 305 ASP A N 1
ATOM 2529 C CA . ASP A 1 305 ? 5.277 -28.106 10.778 1.00 87.81 305 ASP A CA 1
ATOM 2530 C C . ASP A 1 305 ? 5.142 -26.663 10.298 1.00 87.81 305 ASP A C 1
ATOM 2532 O O . ASP A 1 305 ? 5.173 -26.393 9.092 1.00 87.81 305 ASP A O 1
ATOM 2536 N N . VAL A 1 306 ? 5.004 -25.730 11.238 1.00 88.56 306 VAL A N 1
ATOM 2537 C CA . VAL A 1 306 ? 4.884 -24.295 10.966 1.00 88.56 306 VAL A CA 1
ATOM 2538 C C . VAL A 1 306 ? 6.071 -23.568 11.585 1.00 88.56 306 VAL A C 1
ATOM 2540 O O . VAL A 1 306 ? 6.337 -23.712 12.775 1.00 88.56 306 VAL A O 1
ATOM 2543 N N . LEU A 1 307 ? 6.784 -22.783 10.781 1.00 86.81 307 LEU A N 1
ATOM 2544 C CA . LEU A 1 307 ? 7.924 -21.963 11.182 1.00 86.81 307 LEU A CA 1
ATOM 2545 C C . LEU A 1 307 ? 7.509 -20.496 11.282 1.00 86.81 307 LEU A C 1
ATOM 2547 O O . LEU A 1 307 ? 7.049 -19.934 10.290 1.00 86.81 307 LEU A O 1
ATOM 2551 N N . ASN A 1 308 ? 7.731 -19.853 12.426 1.00 86.75 308 ASN A N 1
ATOM 2552 C CA . ASN A 1 308 ? 7.703 -18.398 12.516 1.00 86.75 308 ASN A CA 1
ATOM 2553 C C . ASN A 1 308 ? 9.081 -17.809 12.190 1.00 86.75 308 ASN A C 1
ATOM 2555 O O . ASN A 1 308 ? 10.076 -18.145 12.830 1.00 86.75 308 ASN A O 1
ATOM 2559 N N . THR A 1 309 ? 9.124 -16.912 11.208 1.00 79.81 309 THR A N 1
ATOM 2560 C CA . THR A 1 309 ? 10.314 -16.127 10.825 1.00 79.81 309 THR A CA 1
ATOM 2561 C C . THR A 1 309 ? 10.148 -14.630 11.096 1.00 79.81 309 THR A C 1
ATOM 2563 O O . THR A 1 309 ? 11.003 -13.843 10.701 1.00 79.81 309 THR A O 1
ATOM 2566 N N . GLY A 1 310 ? 9.030 -14.231 11.707 1.00 73.19 310 GLY A N 1
ATOM 2567 C CA . GLY A 1 310 ? 8.755 -12.851 12.087 1.00 73.19 310 GLY A CA 1
ATOM 2568 C C . GLY A 1 310 ? 9.322 -12.486 13.458 1.00 73.19 310 GLY A C 1
ATOM 2569 O O . GLY A 1 310 ? 9.759 -13.342 14.224 1.00 73.19 310 GLY A O 1
ATOM 2570 N N . ASN A 1 311 ? 9.260 -11.193 13.778 1.00 75.75 311 ASN A N 1
ATOM 2571 C CA . ASN A 1 311 ? 9.816 -10.634 15.017 1.00 75.75 311 ASN A CA 1
ATOM 2572 C C . ASN A 1 311 ? 8.859 -10.713 16.217 1.00 75.75 311 ASN A C 1
ATOM 2574 O O . ASN A 1 311 ? 9.224 -10.346 17.330 1.00 75.75 311 ASN A O 1
ATOM 2578 N N . PHE A 1 312 ? 7.626 -11.164 15.997 1.00 81.31 312 PHE A N 1
ATOM 2579 C CA . PHE A 1 312 ? 6.626 -11.361 17.037 1.00 81.31 312 PHE A CA 1
ATOM 2580 C C . PHE A 1 312 ? 5.720 -12.544 16.693 1.00 81.31 312 PHE A C 1
ATOM 2582 O O . PHE A 1 312 ? 5.711 -13.058 15.570 1.00 81.31 312 PHE A O 1
ATOM 2589 N N . ASN A 1 313 ? 4.965 -12.983 17.698 1.00 87.56 313 ASN A N 1
ATOM 2590 C CA . ASN A 1 313 ? 4.281 -14.269 17.713 1.00 87.56 313 ASN A CA 1
ATOM 2591 C C . ASN A 1 313 ? 2.765 -14.069 17.892 1.00 87.56 313 ASN A C 1
ATOM 2593 O O . ASN A 1 313 ? 2.246 -14.340 18.975 1.00 87.56 313 ASN A O 1
ATOM 2597 N N . PRO A 1 314 ? 2.028 -13.565 16.886 1.00 86.00 314 PRO A N 1
ATOM 2598 C CA . PRO A 1 314 ? 0.585 -13.413 17.023 1.00 86.00 314 PRO A CA 1
ATOM 2599 C C . PRO A 1 314 ? -0.100 -14.790 16.988 1.00 86.00 314 PRO A C 1
ATOM 2601 O O . PRO A 1 314 ? 0.352 -15.664 16.236 1.00 86.00 314 PRO A O 1
ATOM 2604 N N . PRO A 1 315 ? -1.185 -15.005 17.754 1.00 90.19 315 PRO A N 1
ATOM 2605 C CA . PRO A 1 315 ? -2.033 -16.190 17.624 1.00 90.19 315 PRO A CA 1
ATOM 2606 C C . PRO A 1 315 ? -2.592 -16.298 16.212 1.00 90.19 315 PRO A C 1
ATOM 2608 O O . PRO A 1 315 ? -2.905 -15.269 15.634 1.00 90.19 315 PRO A O 1
ATOM 2611 N N . TYR A 1 316 ? -2.743 -17.495 15.653 1.00 87.50 316 TYR A N 1
ATOM 2612 C CA . TYR A 1 316 ? -3.224 -17.695 14.278 1.00 87.50 316 TYR A CA 1
ATOM 2613 C C . TYR A 1 316 ? -4.038 -18.987 14.151 1.00 87.50 316 TYR A C 1
ATOM 2615 O O . TYR A 1 316 ? -4.054 -19.823 15.053 1.00 87.50 316 TYR A O 1
ATOM 2623 N N . MET A 1 317 ? -4.724 -19.153 13.019 1.00 87.81 317 MET A N 1
ATOM 2624 C CA . MET A 1 317 ? -5.543 -20.333 12.737 1.00 87.81 317 MET A CA 1
ATOM 2625 C C . MET A 1 317 ? -4.856 -21.261 11.739 1.00 87.81 317 MET A C 1
ATOM 2627 O O . MET A 1 317 ? -4.382 -20.818 10.692 1.00 87.81 317 MET A O 1
ATOM 2631 N N . ILE A 1 318 ? -4.887 -22.562 12.010 1.00 90.19 318 ILE A N 1
ATOM 2632 C CA . ILE A 1 318 ? -4.533 -23.613 11.052 1.00 90.19 318 ILE A CA 1
ATOM 2633 C C . ILE A 1 318 ? -5.817 -24.352 10.686 1.00 90.19 318 ILE A C 1
ATOM 2635 O O . ILE A 1 318 ? -6.527 -24.826 11.565 1.00 90.19 318 ILE A O 1
ATOM 2639 N N . GLY A 1 319 ? -6.133 -24.451 9.397 1.00 89.06 319 GLY A N 1
ATOM 2640 C CA . GLY A 1 319 ? -7.320 -25.143 8.901 1.00 89.06 319 GLY A CA 1
ATOM 2641 C C . GLY A 1 319 ? -6.994 -26.291 7.962 1.00 89.06 319 GLY A C 1
ATOM 2642 O O . GLY A 1 319 ? -6.216 -26.138 7.020 1.00 89.06 319 GLY A O 1
ATOM 2643 N N . LEU A 1 320 ? -7.674 -27.415 8.149 1.00 88.38 320 LEU A N 1
ATOM 2644 C CA . LEU A 1 320 ? -7.726 -28.507 7.188 1.00 88.38 320 LEU A CA 1
ATOM 2645 C C . LEU A 1 320 ? -8.911 -28.297 6.248 1.00 88.38 320 LEU A C 1
ATOM 2647 O O . LEU A 1 320 ? -10.037 -28.071 6.688 1.00 88.38 320 LEU A O 1
ATOM 2651 N N . LYS A 1 321 ? -8.687 -28.377 4.935 1.00 81.94 321 LYS A N 1
ATOM 2652 C CA . LYS A 1 321 ? -9.713 -28.160 3.906 1.00 81.94 321 LYS A CA 1
ATOM 2653 C C . LYS A 1 321 ? -9.932 -29.389 3.031 1.00 81.94 321 LYS A C 1
ATOM 2655 O O . LYS A 1 321 ? -9.005 -30.139 2.720 1.00 81.94 321 LYS A O 1
ATOM 2660 N N . LYS A 1 322 ? -11.180 -29.538 2.582 1.00 81.19 322 LYS A N 1
ATOM 2661 C CA . LYS A 1 322 ? -11.599 -30.423 1.488 1.00 81.19 322 LYS A CA 1
ATOM 2662 C C . LYS A 1 322 ? -12.350 -29.579 0.463 1.00 81.19 322 LYS A C 1
ATOM 2664 O O . LYS A 1 322 ? -13.495 -29.180 0.678 1.00 81.19 322 LYS A O 1
ATOM 2669 N N . GLY A 1 323 ? -11.672 -29.235 -0.630 1.00 74.94 323 GLY A N 1
ATOM 2670 C CA . GLY A 1 323 ? -12.172 -28.226 -1.568 1.00 74.94 323 GLY A CA 1
ATOM 2671 C C . GLY A 1 323 ? -12.323 -26.859 -0.885 1.00 74.94 323 GLY A C 1
ATOM 2672 O O . GLY A 1 323 ? -11.372 -26.344 -0.293 1.00 74.94 323 GLY A O 1
ATOM 2673 N N . LYS A 1 324 ? -13.522 -26.262 -0.942 1.00 73.50 324 LYS A N 1
ATOM 2674 C CA . LYS A 1 324 ? -13.794 -24.948 -0.327 1.00 73.50 324 LYS A CA 1
ATOM 2675 C C . LYS A 1 324 ? -14.107 -25.014 1.173 1.00 73.50 324 LYS A C 1
ATOM 2677 O O . LYS A 1 324 ? -13.921 -24.005 1.851 1.00 73.50 324 LYS A O 1
ATOM 2682 N N . ARG A 1 325 ? -14.514 -26.176 1.698 1.00 81.25 325 ARG A N 1
ATOM 2683 C CA . ARG A 1 325 ? -14.954 -26.350 3.091 1.00 81.25 325 ARG A CA 1
ATOM 2684 C C . ARG A 1 325 ? -13.771 -26.590 4.031 1.00 81.25 325 ARG A C 1
ATOM 2686 O O . ARG A 1 325 ? -12.893 -27.394 3.716 1.00 81.25 325 ARG A O 1
ATOM 2693 N N . VAL A 1 326 ? -13.771 -25.903 5.172 1.00 85.06 326 VAL A N 1
ATOM 2694 C CA . VAL A 1 326 ? -12.896 -26.202 6.317 1.00 85.06 326 VAL A CA 1
ATOM 2695 C C . VAL A 1 326 ? -13.507 -27.390 7.059 1.00 85.06 326 VAL A C 1
ATOM 2697 O O . VAL A 1 326 ? -14.693 -27.365 7.385 1.00 85.06 326 VAL A O 1
ATOM 2700 N N . VAL A 1 327 ? -12.736 -28.464 7.203 1.00 87.69 327 VAL A N 1
ATOM 2701 C CA . VAL A 1 327 ? -13.168 -29.741 7.796 1.00 87.69 327 VAL A CA 1
ATOM 2702 C C . VAL A 1 327 ? -12.766 -29.833 9.262 1.00 87.69 327 VAL A C 1
ATOM 2704 O O . VAL A 1 327 ? -13.467 -30.474 10.031 1.00 87.69 327 VAL A O 1
ATOM 2707 N N . ASP A 1 328 ? -11.654 -29.194 9.615 1.00 87.56 328 ASP A N 1
ATOM 2708 C CA . ASP A 1 328 ? -11.140 -29.081 10.974 1.00 87.56 328 ASP A CA 1
ATOM 2709 C C . ASP A 1 328 ? -10.270 -27.819 11.070 1.00 87.56 328 ASP A C 1
ATOM 2711 O O . ASP A 1 328 ? -9.739 -27.355 10.051 1.00 87.56 328 ASP A O 1
ATOM 2715 N N . SER A 1 329 ? -10.147 -27.236 12.256 1.00 90.62 329 SER A N 1
ATOM 2716 C CA . SER A 1 329 ? -9.328 -26.048 12.478 1.00 90.62 329 SER A CA 1
ATOM 2717 C C . SER A 1 329 ? -8.871 -25.919 13.921 1.00 90.62 329 SER A C 1
ATOM 2719 O O . SER A 1 329 ? -9.650 -26.157 14.837 1.00 90.62 329 SER A O 1
ATOM 2721 N N . LEU A 1 330 ? -7.646 -25.438 14.106 1.00 91.44 330 LEU A N 1
ATOM 2722 C CA . LEU A 1 330 ? -7.037 -25.194 15.405 1.00 91.44 330 LEU A CA 1
ATOM 2723 C C . LEU A 1 330 ? -6.601 -23.731 15.508 1.00 91.44 330 LEU A C 1
ATOM 2725 O O . LEU A 1 330 ? -5.859 -23.248 14.647 1.00 91.44 330 LEU A O 1
ATOM 2729 N N . GLN A 1 331 ? -7.034 -23.053 16.572 1.00 91.38 331 GLN A N 1
ATOM 2730 C CA . GLN A 1 331 ? -6.430 -21.792 16.996 1.00 91.38 331 GLN A CA 1
ATOM 2731 C C . GLN A 1 331 ? -5.164 -22.101 17.779 1.00 91.38 331 GLN A C 1
ATOM 2733 O O . GLN A 1 331 ? -5.173 -22.893 18.719 1.00 91.38 331 GLN A O 1
ATOM 2738 N N . VAL A 1 332 ? -4.070 -21.483 17.370 1.00 90.56 332 VAL A N 1
ATOM 2739 C CA . VAL A 1 332 ? -2.745 -21.719 17.916 1.00 90.56 332 VAL A CA 1
ATOM 2740 C C . VAL A 1 332 ? -2.262 -20.441 18.576 1.00 90.56 332 VAL A C 1
ATOM 2742 O O . VAL A 1 332 ? -2.279 -19.374 17.960 1.00 90.56 332 VAL A O 1
ATOM 2745 N N . GLU A 1 333 ? -1.789 -20.556 19.815 1.00 88.38 333 GLU A N 1
ATOM 2746 C CA . GLU A 1 333 ? -0.991 -19.498 20.427 1.00 88.38 333 GLU A CA 1
ATOM 2747 C C . GLU A 1 333 ? 0.281 -19.286 19.611 1.00 88.38 333 GLU A C 1
ATOM 2749 O O . GLU A 1 333 ? 0.969 -20.246 19.236 1.00 88.38 333 GLU A O 1
ATOM 2754 N N . GLY A 1 334 ? 0.582 -18.024 19.312 1.00 88.25 334 GLY A N 1
ATOM 2755 C CA . GLY A 1 334 ? 1.748 -17.693 18.516 1.00 88.25 334 GLY A CA 1
ATOM 2756 C C . GLY A 1 334 ? 3.027 -18.222 19.157 1.00 88.25 334 GLY A C 1
ATOM 2757 O O . GLY A 1 334 ? 3.157 -18.290 20.378 1.00 88.25 334 GLY A O 1
ATOM 2758 N N . HIS A 1 335 ? 3.988 -18.616 18.328 1.00 90.88 335 HIS A N 1
ATOM 2759 C CA . HIS A 1 335 ? 5.218 -19.252 18.794 1.00 90.88 335 HIS A CA 1
ATOM 2760 C C . HIS A 1 335 ? 6.430 -18.773 17.984 1.00 90.88 335 HIS A C 1
ATOM 2762 O O . HIS A 1 335 ? 6.267 -18.411 16.814 1.00 90.88 335 HIS A O 1
ATOM 2768 N N . PRO A 1 336 ? 7.630 -18.728 18.590 1.00 89.31 336 PRO A N 1
ATOM 2769 C CA . PRO A 1 336 ? 8.861 -18.469 17.862 1.00 89.31 336 PRO A CA 1
ATOM 2770 C C . PRO A 1 336 ? 9.388 -19.759 17.222 1.00 89.31 336 PRO A C 1
ATOM 2772 O O . PRO A 1 336 ? 9.299 -20.839 17.806 1.00 89.31 336 PRO A O 1
ATOM 2775 N N . GLY A 1 337 ? 10.027 -19.641 16.059 1.00 88.06 337 GLY A N 1
ATOM 2776 C CA . GLY A 1 337 ? 10.688 -20.778 15.424 1.00 88.06 337 GLY A CA 1
ATOM 2777 C C . GLY A 1 337 ? 9.715 -21.855 14.937 1.00 88.06 337 GLY A C 1
ATOM 2778 O O . GLY A 1 337 ? 8.605 -21.556 14.500 1.00 88.06 337 GLY A O 1
ATOM 2779 N N . LEU A 1 338 ? 10.183 -23.104 14.892 1.00 91.12 338 LEU A N 1
ATOM 2780 C CA . LEU A 1 338 ? 9.448 -24.231 14.317 1.00 91.12 338 LEU A CA 1
ATOM 2781 C C . LEU A 1 338 ? 8.589 -24.922 15.381 1.00 91.12 338 LEU A C 1
ATOM 2783 O O . LEU A 1 338 ? 9.103 -25.307 16.430 1.00 91.12 338 LEU A O 1
ATOM 2787 N N . LYS A 1 339 ? 7.310 -25.158 15.077 1.00 94.06 339 LYS A N 1
ATOM 2788 C CA . LYS A 1 339 ? 6.401 -25.937 15.924 1.00 94.06 339 LYS A CA 1
ATOM 2789 C C . LYS A 1 339 ? 5.524 -26.858 15.084 1.00 94.06 339 LYS A C 1
ATOM 2791 O O . LYS A 1 339 ? 5.044 -26.473 14.018 1.00 94.06 339 LYS A O 1
ATOM 2796 N N . THR A 1 340 ? 5.302 -28.064 15.595 1.00 92.88 340 THR A N 1
ATOM 2797 C CA . THR A 1 340 ? 4.499 -29.103 14.943 1.00 92.88 340 THR A CA 1
ATOM 2798 C C . THR A 1 340 ? 3.109 -29.177 15.564 1.00 92.88 340 THR A C 1
ATOM 2800 O O . THR A 1 340 ? 2.967 -29.224 16.786 1.00 92.88 340 THR A O 1
ATOM 2803 N N . PHE A 1 341 ? 2.084 -29.234 14.718 1.00 91.75 341 PHE A N 1
ATOM 2804 C CA . PHE A 1 341 ? 0.683 -29.385 15.110 1.00 91.75 341 PHE A CA 1
ATOM 2805 C C . PHE A 1 341 ? 0.129 -30.685 14.559 1.00 91.75 341 PHE A C 1
ATOM 2807 O O . PHE A 1 341 ? 0.375 -31.019 13.401 1.00 91.75 341 PHE A O 1
ATOM 2814 N N . VAL A 1 342 ? -0.619 -31.415 15.381 1.00 90.19 342 VAL A N 1
ATOM 2815 C CA . VAL A 1 342 ? -1.153 -32.730 15.024 1.00 90.19 342 VAL A CA 1
ATOM 2816 C C . VAL A 1 342 ? -2.670 -32.664 14.993 1.00 90.19 342 VAL A C 1
ATOM 2818 O O . VAL A 1 342 ? -3.292 -32.230 15.957 1.00 90.19 342 VAL A O 1
ATOM 2821 N N . PHE A 1 343 ? -3.242 -33.117 13.883 1.00 87.31 343 PHE A N 1
ATOM 2822 C CA . PHE A 1 343 ? -4.677 -33.246 13.673 1.00 87.31 343 PHE A CA 1
ATOM 2823 C C . PHE A 1 343 ? -5.051 -34.718 13.524 1.00 87.31 343 PHE A C 1
ATOM 2825 O O . PHE A 1 343 ? -4.304 -35.499 12.917 1.00 87.31 343 PHE A O 1
ATOM 2832 N N . ASP A 1 344 ? -6.229 -35.081 14.019 1.00 83.81 344 ASP A N 1
ATOM 2833 C CA . ASP A 1 344 ? -6.791 -36.412 13.810 1.00 83.81 344 ASP A CA 1
ATOM 2834 C C . ASP A 1 344 ? -7.219 -36.608 12.343 1.00 83.81 344 ASP A C 1
ATOM 2836 O O . ASP A 1 344 ? -7.455 -35.652 11.594 1.00 83.81 344 ASP A O 1
ATOM 2840 N N . ALA A 1 345 ? -7.259 -37.864 11.884 1.00 63.09 345 ALA A N 1
ATOM 2841 C CA . ALA A 1 345 ? -7.523 -38.203 10.486 1.00 63.09 345 ALA A CA 1
ATOM 2842 C C . ALA A 1 345 ? -8.814 -37.568 9.967 1.00 63.09 345 ALA A C 1
ATOM 2844 O O . ALA A 1 345 ? -9.924 -37.992 10.280 1.00 63.09 345 ALA A O 1
ATOM 2845 N N . THR A 1 346 ? -8.656 -36.636 9.032 1.00 64.94 346 THR A N 1
ATOM 2846 C CA . THR A 1 346 ? -9.754 -36.089 8.239 1.00 64.94 346 THR A CA 1
ATOM 2847 C C . THR A 1 346 ? -9.627 -36.494 6.770 1.00 64.94 346 THR A C 1
ATOM 2849 O O . THR A 1 346 ? -8.558 -36.863 6.270 1.00 64.94 346 THR A O 1
ATOM 2852 N N . THR A 1 347 ? -10.729 -36.373 6.022 1.00 69.06 347 THR A N 1
ATOM 2853 C CA . THR A 1 347 ? -10.732 -36.500 4.548 1.00 69.06 347 THR A CA 1
ATOM 2854 C C . THR A 1 347 ? -10.166 -35.258 3.840 1.00 69.06 347 THR A C 1
ATOM 2856 O O . THR A 1 347 ? -10.478 -35.008 2.672 1.00 69.06 347 THR A O 1
ATOM 2859 N N . SER A 1 348 ? -9.368 -34.451 4.545 1.00 73.69 348 SER A N 1
ATOM 2860 C CA . SER A 1 348 ? -8.768 -33.232 4.014 1.00 73.69 348 SER A CA 1
ATOM 2861 C C . SER A 1 348 ? -7.661 -33.544 3.009 1.00 73.69 348 SER A C 1
ATOM 2863 O O . SER A 1 348 ? -6.976 -34.569 3.075 1.00 73.69 348 SER A O 1
ATOM 2865 N N . ASN A 1 349 ? -7.503 -32.644 2.044 1.00 74.81 349 ASN A N 1
ATOM 2866 C CA . ASN A 1 349 ? -6.455 -32.710 1.031 1.00 74.81 349 ASN A CA 1
ATOM 2867 C C . ASN A 1 349 ? -5.543 -31.476 1.040 1.00 74.81 349 ASN A C 1
ATOM 2869 O O . ASN A 1 349 ? -4.554 -31.454 0.306 1.00 74.81 349 ASN A O 1
ATOM 2873 N N . LYS A 1 350 ? -5.852 -30.469 1.864 1.00 81.00 350 LYS A N 1
ATOM 2874 C CA . LYS A 1 350 ? -5.152 -29.185 1.914 1.00 81.00 350 LYS A CA 1
ATOM 2875 C C . LYS A 1 350 ? -5.083 -28.659 3.350 1.00 81.00 350 LYS A C 1
ATOM 2877 O O . LYS A 1 350 ? -6.077 -28.723 4.064 1.00 81.00 350 LYS A O 1
ATOM 2882 N N . VAL A 1 351 ? -3.939 -28.109 3.736 1.00 83.44 351 VAL A N 1
ATOM 2883 C CA . VAL A 1 351 ? -3.738 -27.302 4.946 1.00 83.44 351 VAL A CA 1
ATOM 2884 C C . VAL A 1 351 ? -3.688 -25.837 4.526 1.00 83.44 351 VAL A C 1
ATOM 2886 O O . VAL A 1 351 ? -3.079 -25.501 3.506 1.00 83.44 351 VAL A O 1
ATOM 2889 N N . LYS A 1 352 ? -4.347 -24.969 5.288 1.00 83.56 352 LYS A N 1
ATOM 2890 C CA . LYS A 1 352 ? -4.363 -23.524 5.075 1.00 83.56 352 LYS A CA 1
ATOM 2891 C C . LYS A 1 352 ? -4.091 -22.805 6.394 1.00 83.56 352 LYS A C 1
ATOM 2893 O O . LYS A 1 352 ? -4.799 -23.051 7.368 1.00 83.56 352 LYS A O 1
ATOM 2898 N N . LEU A 1 353 ? -3.111 -21.907 6.403 1.00 83.44 353 LEU A N 1
ATOM 2899 C CA . LEU A 1 353 ? -2.989 -20.890 7.445 1.00 83.44 353 LEU A CA 1
ATOM 2900 C C . LEU A 1 353 ? -4.061 -19.819 7.218 1.00 83.44 353 LEU A C 1
ATOM 2902 O O . LEU A 1 353 ? -4.390 -19.489 6.075 1.00 83.44 353 LEU A O 1
ATOM 2906 N N . ASP A 1 354 ? -4.654 -19.354 8.311 1.00 79.00 354 ASP A N 1
ATOM 2907 C CA . ASP A 1 354 ? -5.777 -18.421 8.334 1.00 79.00 354 ASP A CA 1
ATOM 2908 C C . ASP A 1 354 ? -6.918 -18.805 7.359 1.00 79.00 354 ASP A C 1
ATOM 2910 O O . ASP A 1 354 ? -7.231 -18.108 6.380 1.00 79.00 354 ASP A O 1
ATOM 2914 N N . PRO A 1 355 ? -7.560 -19.970 7.572 1.00 79.25 355 PRO A N 1
ATOM 2915 C CA . PRO A 1 355 ? -8.603 -20.472 6.686 1.00 79.25 355 PRO A CA 1
ATOM 2916 C C . PRO A 1 355 ? -9.823 -19.546 6.593 1.00 79.25 355 PRO A C 1
ATOM 2918 O O . PRO A 1 355 ? -10.516 -19.592 5.571 1.00 79.25 355 PRO A O 1
ATOM 2921 N N . PHE A 1 356 ? -10.046 -18.713 7.613 1.00 78.31 356 PHE A N 1
ATOM 2922 C CA . PHE A 1 356 ? -11.178 -17.797 7.752 1.00 78.31 356 PHE A CA 1
ATOM 2923 C C . PHE A 1 356 ? -10.834 -16.335 7.429 1.00 78.31 356 PHE A C 1
ATOM 2925 O O . PHE A 1 356 ? -11.741 -15.512 7.421 1.00 78.31 356 PHE A O 1
ATOM 2932 N N . SER A 1 357 ? -9.576 -16.025 7.085 1.00 72.50 357 SER A N 1
ATOM 2933 C CA . SER A 1 357 ? -9.116 -14.661 6.769 1.00 72.50 357 SER A CA 1
ATOM 2934 C C . SER A 1 357 ? -9.335 -13.670 7.917 1.00 72.50 357 SER A C 1
ATOM 2936 O O . SER A 1 357 ? -9.883 -12.593 7.708 1.00 72.50 357 SER A O 1
ATOM 2938 N N . TRP A 1 358 ? -8.947 -14.057 9.134 1.00 71.56 358 TRP A N 1
ATOM 2939 C CA . TRP A 1 358 ? -8.942 -13.174 10.299 1.00 71.56 358 TRP A CA 1
ATOM 2940 C C . TRP A 1 358 ? -7.960 -12.021 10.116 1.00 71.56 358 TRP A C 1
ATOM 2942 O O . TRP A 1 358 ? -8.251 -10.898 10.520 1.00 71.56 358 TRP A O 1
ATOM 2952 N N . GLY A 1 359 ? -6.781 -12.311 9.561 1.00 63.62 359 GLY A N 1
ATOM 2953 C CA . GLY A 1 359 ? -5.682 -11.363 9.460 1.00 63.62 359 GLY A CA 1
ATOM 2954 C C . GLY A 1 359 ? -5.678 -10.558 8.165 1.00 63.62 359 GLY A C 1
ATOM 2955 O O . GLY A 1 359 ? -6.461 -10.823 7.245 1.00 63.62 359 GLY A O 1
ATOM 2956 N N . PRO A 1 360 ? -4.765 -9.575 8.063 1.00 59.25 360 PRO A N 1
ATOM 2957 C CA . PRO A 1 360 ? -4.567 -8.838 6.829 1.00 59.25 360 PRO A CA 1
ATOM 2958 C C . PRO A 1 360 ? -4.254 -9.794 5.675 1.00 59.25 360 PRO A C 1
ATOM 2960 O O . PRO A 1 360 ? -3.663 -10.862 5.850 1.00 59.25 360 PRO A O 1
ATOM 2963 N N . GLU A 1 361 ? -4.664 -9.361 4.488 1.00 53.22 361 GLU A N 1
ATOM 2964 C CA . GLU A 1 361 ? -4.590 -9.994 3.167 1.00 53.22 361 GLU A CA 1
ATOM 2965 C C . GLU A 1 361 ? -3.134 -10.181 2.683 1.00 53.22 361 GLU A C 1
ATOM 2967 O O . GLU A 1 361 ? -2.764 -9.826 1.569 1.00 53.22 361 GLU A O 1
ATOM 2972 N N . THR A 1 362 ? -2.273 -10.699 3.557 1.00 52.88 362 THR A N 1
ATOM 2973 C CA . THR A 1 362 ? -0.838 -10.833 3.349 1.00 52.88 362 THR A CA 1
ATOM 2974 C C . THR A 1 362 ? -0.489 -12.274 2.981 1.00 52.88 362 THR A C 1
ATOM 2976 O O . THR A 1 362 ? -1.064 -13.219 3.541 1.00 52.88 362 THR A O 1
ATOM 2979 N N . PRO A 1 363 ? 0.475 -12.489 2.070 1.00 44.59 363 PRO A N 1
ATOM 2980 C CA . PRO A 1 363 ? 0.887 -13.836 1.675 1.00 44.59 363 PRO A CA 1
ATOM 2981 C C . PRO A 1 363 ? 1.394 -14.695 2.847 1.00 44.59 363 PRO A C 1
ATOM 2983 O O . PRO A 1 363 ? 1.279 -15.919 2.803 1.00 44.59 363 PRO A O 1
ATOM 2986 N N . TRP A 1 364 ? 1.887 -14.061 3.918 1.00 49.12 364 TRP A N 1
ATOM 2987 C CA . TRP A 1 364 ? 2.443 -14.698 5.120 1.00 49.12 364 TRP A CA 1
ATOM 2988 C C . TRP A 1 364 ? 1.397 -15.350 6.034 1.00 49.12 364 TRP A C 1
ATOM 2990 O O . TRP A 1 364 ? 1.726 -16.252 6.796 1.00 49.12 364 TRP A O 1
ATOM 3000 N N . LEU A 1 365 ? 0.145 -14.890 5.981 1.00 50.62 365 LEU A N 1
ATOM 3001 C CA . LEU A 1 365 ? -0.954 -15.400 6.805 1.00 50.62 365 LEU A CA 1
ATOM 3002 C C . LEU A 1 365 ? -1.833 -16.408 6.065 1.00 50.62 365 LEU A C 1
ATOM 3004 O O . LEU A 1 365 ? -2.465 -17.242 6.700 1.00 50.62 365 LEU A O 1
ATOM 3008 N N . LYS A 1 366 ? -1.860 -16.361 4.727 1.00 52.81 366 LYS A N 1
ATOM 3009 C CA . LYS A 1 366 ? -2.777 -17.156 3.891 1.00 52.81 366 LYS A CA 1
ATOM 3010 C C . LYS A 1 366 ? -2.083 -18.289 3.122 1.00 52.81 366 LYS A C 1
ATOM 3012 O O . LYS A 1 366 ? -2.537 -18.667 2.037 1.00 52.81 366 LYS A O 1
ATOM 3017 N N . GLN A 1 367 ? -0.994 -18.850 3.660 1.00 53.62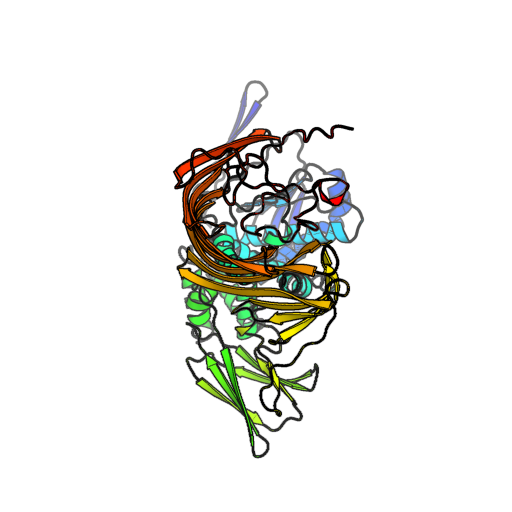 367 GLN A N 1
ATOM 3018 C CA . GLN A 1 367 ? -0.282 -19.949 3.001 1.00 53.62 367 GLN A CA 1
ATOM 3019 C C . GLN A 1 367 ? -1.141 -21.217 2.922 1.00 53.62 367 GLN A C 1
ATOM 3021 O O . GLN A 1 367 ? -1.860 -21.593 3.845 1.00 53.62 367 GLN A O 1
ATOM 3026 N N . ASN A 1 368 ? -1.021 -21.900 1.791 1.00 53.56 368 ASN A N 1
ATOM 3027 C CA . ASN A 1 368 ? -1.738 -23.112 1.449 1.00 53.56 368 ASN A CA 1
ATOM 3028 C C . ASN A 1 368 ? -0.743 -24.216 1.073 1.00 53.56 368 ASN A C 1
ATOM 3030 O O . ASN A 1 368 ? 0.161 -23.963 0.280 1.00 53.56 368 ASN A O 1
ATOM 3034 N N . ALA A 1 369 ? -0.948 -25.441 1.553 1.00 54.31 369 ALA A N 1
ATOM 3035 C CA . ALA A 1 369 ? -0.143 -26.597 1.159 1.00 54.31 369 ALA A CA 1
ATOM 3036 C C . ALA A 1 369 ? -1.007 -27.864 1.025 1.00 54.31 369 ALA A C 1
ATOM 3038 O O . ALA A 1 369 ? -1.944 -28.078 1.794 1.00 54.31 369 ALA A O 1
ATOM 3039 N N . TYR A 1 370 ? -0.742 -28.689 0.008 1.00 59.72 370 TYR A N 1
ATOM 3040 C CA . TYR A 1 370 ? -1.499 -29.920 -0.260 1.00 59.72 370 TYR A CA 1
ATOM 3041 C C . TYR A 1 370 ? -0.894 -31.117 0.478 1.00 59.72 370 TYR A C 1
ATOM 3043 O O . TYR A 1 370 ? 0.319 -31.238 0.587 1.00 59.72 370 TYR A O 1
ATOM 3051 N N . ILE A 1 371 ? -1.748 -32.029 0.950 1.00 55.53 371 ILE A N 1
ATOM 3052 C CA . ILE A 1 371 ? -1.357 -33.081 1.907 1.00 55.53 371 ILE A CA 1
ATOM 3053 C C . ILE A 1 371 ? -0.668 -34.291 1.242 1.00 55.53 371 ILE A C 1
ATOM 3055 O O . ILE A 1 371 ? -0.017 -35.060 1.934 1.00 55.53 371 ILE A O 1
ATOM 3059 N N . LYS A 1 372 ? -0.728 -34.474 -0.087 1.00 48.50 372 LYS A N 1
ATOM 3060 C CA . LYS A 1 372 ? 0.077 -35.486 -0.808 1.00 48.50 372 LYS A CA 1
ATOM 3061 C C . LYS A 1 372 ? 0.304 -35.102 -2.273 1.00 48.50 372 LYS A C 1
ATOM 3063 O O . LYS A 1 372 ? -0.598 -35.258 -3.090 1.00 48.50 372 LYS A O 1
ATOM 3068 N N . LYS A 1 373 ? 1.515 -34.635 -2.575 1.00 37.34 373 LYS A N 1
ATOM 3069 C CA . LYS A 1 373 ? 2.334 -34.779 -3.802 1.00 37.34 373 LYS A CA 1
ATOM 3070 C C . LYS A 1 373 ? 3.663 -34.052 -3.504 1.00 37.34 373 LYS A C 1
ATOM 3072 O O . LYS A 1 373 ? 3.641 -33.180 -2.636 1.00 37.34 373 LYS A O 1
ATOM 3077 N N . PRO A 1 374 ? 4.809 -34.398 -4.131 1.00 36.25 374 PRO A N 1
ATOM 3078 C CA . PRO A 1 374 ? 6.028 -33.597 -3.967 1.00 36.25 374 PRO A CA 1
ATOM 3079 C C . PRO A 1 374 ? 5.660 -32.129 -4.188 1.00 36.25 374 PRO A C 1
ATOM 3081 O O . PRO A 1 374 ? 4.829 -31.868 -5.058 1.00 36.25 374 PRO A O 1
ATOM 3084 N N . ASN A 1 375 ? 6.206 -31.222 -3.370 1.00 37.91 375 ASN A N 1
ATOM 3085 C CA . ASN A 1 375 ? 5.937 -29.776 -3.353 1.00 37.91 375 ASN A CA 1
ATOM 3086 C C . ASN A 1 375 ? 6.301 -29.088 -4.691 1.00 37.91 375 ASN A C 1
ATOM 3088 O O . ASN A 1 375 ? 7.120 -28.174 -4.750 1.00 37.91 375 ASN A O 1
ATOM 3092 N N . LEU A 1 376 ? 5.687 -29.512 -5.792 1.00 39.69 376 LEU A N 1
ATOM 3093 C CA . LEU A 1 376 ? 5.587 -28.772 -7.028 1.00 39.69 376 LEU A CA 1
ATOM 3094 C C . LEU A 1 376 ? 4.611 -27.645 -6.724 1.00 39.69 376 LEU A C 1
ATOM 3096 O O . LEU A 1 376 ? 3.399 -27.856 -6.638 1.00 39.69 376 LEU A O 1
ATOM 3100 N N . ARG A 1 377 ? 5.173 -26.456 -6.483 1.00 47.84 377 ARG A N 1
ATOM 3101 C CA . ARG A 1 377 ? 4.426 -25.196 -6.471 1.00 47.84 377 ARG A CA 1
ATOM 3102 C C . ARG A 1 377 ? 3.457 -25.230 -7.653 1.00 47.84 377 ARG A C 1
ATOM 3104 O O . ARG A 1 377 ? 3.867 -25.511 -8.777 1.00 47.84 377 ARG A O 1
ATOM 3111 N N . THR A 1 378 ? 2.171 -25.054 -7.375 1.00 42.00 378 THR A N 1
ATOM 3112 C CA . THR A 1 378 ? 1.109 -25.217 -8.370 1.00 42.00 378 THR A CA 1
ATOM 3113 C C . THR A 1 378 ? 1.344 -24.270 -9.542 1.00 42.00 378 THR A C 1
ATOM 3115 O O . THR A 1 378 ? 1.466 -23.064 -9.328 1.00 42.00 378 THR A O 1
ATOM 3118 N N . LEU A 1 379 ? 1.403 -24.809 -10.761 1.00 41.91 379 LEU A N 1
ATOM 3119 C CA . LEU A 1 379 ? 1.266 -24.012 -11.977 1.00 41.91 379 LEU A CA 1
ATOM 3120 C C . LEU A 1 379 ? -0.181 -23.512 -12.022 1.00 41.91 379 LEU A C 1
ATOM 3122 O O . LEU A 1 379 ? -1.102 -24.327 -11.930 1.00 41.91 379 LEU A O 1
ATOM 3126 N N . ASP A 1 380 ? -0.375 -22.199 -12.092 1.00 45.09 380 ASP A N 1
ATOM 3127 C CA . ASP A 1 380 ? -1.707 -21.599 -12.161 1.00 45.09 380 ASP A CA 1
ATOM 3128 C C . ASP A 1 380 ? -1.930 -21.059 -13.576 1.00 45.09 380 ASP A C 1
ATOM 3130 O O . ASP A 1 380 ? -1.230 -20.145 -14.027 1.00 45.09 380 ASP A O 1
ATOM 3134 N N . TYR A 1 381 ? -2.876 -21.673 -14.285 1.00 43.75 381 TYR A N 1
ATOM 3135 C CA . TYR A 1 381 ? -3.259 -21.303 -15.643 1.00 43.75 381 TYR A CA 1
ATOM 3136 C C . TYR A 1 381 ? -4.491 -20.405 -15.566 1.00 43.75 381 TYR A C 1
ATOM 3138 O O . TYR A 1 381 ? -5.522 -20.806 -15.028 1.00 43.75 381 TYR A O 1
ATOM 3146 N N . GLY A 1 382 ? -4.414 -19.207 -16.132 1.00 42.69 382 GLY A N 1
ATOM 3147 C CA . GLY A 1 382 ? -5.545 -18.290 -16.162 1.00 42.69 382 GLY A CA 1
ATOM 3148 C C . GLY A 1 382 ? -5.434 -17.302 -17.310 1.00 42.69 382 GLY A C 1
ATOM 3149 O O . GLY A 1 382 ? -4.399 -17.188 -17.950 1.00 42.69 382 GLY A O 1
ATOM 3150 N N . LEU A 1 383 ? -6.527 -16.592 -17.573 1.00 39.34 383 LEU A N 1
ATOM 3151 C CA . LEU A 1 383 ? -6.516 -15.403 -18.423 1.00 39.34 383 LEU A CA 1
ATOM 3152 C C . LEU A 1 383 ? -5.942 -14.210 -17.623 1.00 39.34 383 LEU A C 1
ATOM 3154 O O . LEU A 1 383 ? -6.026 -14.240 -16.383 1.00 39.34 383 LEU A O 1
ATOM 3158 N N . PRO A 1 384 ? -5.450 -13.143 -18.287 1.00 36.03 384 PRO A N 1
ATOM 3159 C CA . PRO A 1 384 ? -4.792 -11.977 -17.666 1.00 36.03 384 PRO A CA 1
ATOM 3160 C C . PRO A 1 384 ? -5.645 -11.154 -16.671 1.00 36.03 384 PRO A C 1
ATOM 3162 O O . PRO A 1 384 ? -5.187 -10.145 -16.147 1.00 36.03 384 PRO A O 1
ATOM 3165 N N . PHE A 1 385 ? -6.868 -11.593 -16.357 1.00 35.97 385 PHE A N 1
ATOM 3166 C CA . PHE A 1 385 ? -7.811 -10.923 -15.450 1.00 35.97 385 PHE A CA 1
ATOM 3167 C C . PHE A 1 385 ? -8.367 -11.841 -14.348 1.00 35.97 385 PHE A C 1
ATOM 3169 O O . PHE A 1 385 ? -9.351 -11.513 -13.689 1.00 35.97 385 PHE A O 1
ATOM 3176 N N . SER A 1 386 ? -7.775 -13.021 -14.152 1.00 36.38 386 SER A N 1
ATOM 3177 C CA . SER A 1 386 ? -8.199 -13.960 -13.107 1.00 36.38 386 SER A CA 1
ATOM 3178 C C . SER A 1 386 ? -7.485 -13.670 -11.783 1.00 36.38 386 SER A C 1
ATOM 3180 O O . SER A 1 386 ? -6.259 -13.611 -11.727 1.00 36.38 386 SER A O 1
ATOM 3182 N N . ALA A 1 387 ? -8.243 -13.507 -10.694 1.00 40.31 387 ALA A N 1
ATOM 3183 C CA . ALA A 1 387 ? -7.677 -13.401 -9.352 1.00 40.31 387 ALA A CA 1
ATOM 3184 C C . ALA A 1 387 ? -7.036 -14.744 -8.958 1.00 40.31 387 ALA A C 1
ATOM 3186 O O . ALA A 1 387 ? -7.740 -15.717 -8.686 1.00 40.31 387 ALA A O 1
ATOM 3187 N N . ARG A 1 388 ? -5.698 -14.808 -8.946 1.00 48.53 388 ARG A N 1
ATOM 3188 C CA . ARG A 1 388 ? -4.946 -16.029 -8.607 1.00 48.53 388 ARG A CA 1
ATOM 3189 C C . ARG A 1 388 ? -4.647 -16.087 -7.106 1.00 48.53 388 ARG A C 1
ATOM 3191 O O . ARG A 1 388 ? -4.264 -15.088 -6.487 1.00 48.53 388 ARG A O 1
ATOM 3198 N N . GLU A 1 389 ? -4.892 -17.252 -6.505 1.00 42.41 389 GLU A N 1
ATOM 3199 C CA . GLU A 1 389 ? -4.849 -17.483 -5.047 1.00 42.41 389 GLU A CA 1
ATOM 3200 C C . GLU A 1 389 ? -3.600 -18.250 -4.575 1.00 42.41 389 GLU A C 1
ATOM 3202 O O . GLU A 1 389 ? -3.375 -18.351 -3.367 1.00 42.41 389 GLU A O 1
ATOM 3207 N N . ASN A 1 390 ? -2.796 -18.817 -5.483 1.00 48.75 390 ASN A N 1
ATOM 3208 C CA . ASN A 1 390 ? -1.693 -19.705 -5.110 1.00 48.75 390 ASN A CA 1
ATOM 3209 C C . ASN A 1 390 ? -0.310 -19.066 -5.350 1.00 48.75 390 ASN A C 1
ATOM 3211 O O . ASN A 1 390 ? -0.080 -18.506 -6.421 1.00 48.75 390 ASN A O 1
ATOM 3215 N N . PRO A 1 391 ? 0.647 -19.207 -4.412 1.00 47.06 391 PRO A N 1
ATOM 3216 C CA . PRO A 1 391 ? 2.044 -18.867 -4.667 1.00 47.06 391 PRO A CA 1
ATOM 3217 C C . PRO A 1 391 ? 2.643 -19.848 -5.696 1.00 47.06 391 PRO A C 1
ATOM 3219 O O . PRO A 1 391 ? 2.718 -21.053 -5.445 1.00 47.06 391 PRO A O 1
ATOM 3222 N N . GLY A 1 392 ? 3.062 -19.346 -6.861 1.00 65.25 392 GLY A N 1
ATOM 3223 C CA . GLY A 1 392 ? 3.504 -20.158 -8.005 1.00 65.25 392 GLY A CA 1
ATOM 3224 C C . GLY A 1 392 ? 4.084 -19.338 -9.165 1.00 65.25 392 GLY A C 1
ATOM 3225 O O . GLY A 1 392 ? 4.499 -18.197 -8.972 1.00 65.25 392 GLY A O 1
ATOM 3226 N N . VAL A 1 393 ? 4.129 -19.933 -10.361 1.00 68.69 393 VAL A N 1
ATOM 3227 C CA . VAL A 1 393 ? 4.441 -19.246 -11.629 1.00 68.69 393 VAL A CA 1
ATOM 3228 C C . VAL A 1 393 ? 3.149 -19.158 -12.437 1.00 68.69 393 VAL A C 1
ATOM 3230 O O . VAL A 1 393 ? 2.498 -20.176 -12.678 1.00 68.69 393 VAL A O 1
ATOM 3233 N N . ALA A 1 394 ? 2.775 -17.940 -12.811 1.00 72.69 394 ALA A N 1
ATOM 3234 C CA . ALA A 1 394 ? 1.712 -17.638 -13.751 1.00 72.69 394 ALA A CA 1
ATOM 3235 C C . ALA A 1 394 ? 2.232 -17.774 -15.181 1.00 72.69 394 ALA A C 1
ATOM 3237 O O . ALA A 1 394 ? 3.355 -17.365 -15.467 1.00 72.69 394 ALA A O 1
ATOM 3238 N N . ILE A 1 395 ? 1.407 -18.341 -16.059 1.00 80.56 395 ILE A N 1
ATOM 3239 C CA . ILE A 1 395 ? 1.670 -18.386 -17.496 1.00 80.56 395 ILE A CA 1
ATOM 3240 C C . ILE A 1 395 ? 0.501 -17.716 -18.199 1.00 80.56 395 ILE A C 1
ATOM 3242 O O . ILE A 1 395 ? -0.638 -18.156 -18.037 1.00 80.56 395 ILE A O 1
ATOM 3246 N N . ASP A 1 396 ? 0.794 -16.685 -18.983 1.00 82.12 396 ASP A N 1
ATOM 3247 C CA . ASP A 1 396 ? -0.195 -15.942 -19.759 1.00 82.12 396 ASP A CA 1
ATOM 3248 C C . ASP A 1 396 ? 0.233 -15.868 -21.232 1.00 82.12 396 ASP A C 1
ATOM 3250 O O . ASP A 1 396 ? 1.427 -15.734 -21.516 1.00 82.12 396 ASP A O 1
ATOM 3254 N N . PRO A 1 397 ? -0.697 -15.981 -2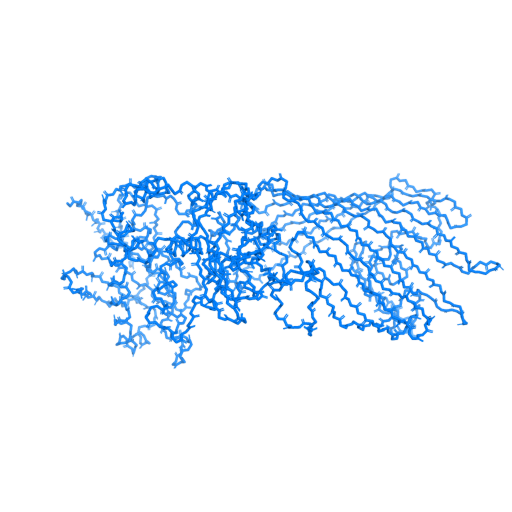2.198 1.00 89.12 397 PRO A N 1
ATOM 3255 C CA . PRO A 1 397 ? -0.364 -15.789 -23.604 1.00 89.12 397 PRO A CA 1
ATOM 3256 C C . PRO A 1 397 ? 0.069 -14.339 -23.845 1.00 89.12 397 PRO A C 1
ATOM 3258 O O . PRO A 1 397 ? -0.544 -13.406 -23.327 1.00 89.12 397 PRO A O 1
ATOM 3261 N N . LEU A 1 398 ? 1.102 -14.148 -24.664 1.00 89.12 398 LEU A N 1
ATOM 3262 C CA . LEU A 1 398 ? 1.619 -12.828 -25.011 1.00 89.12 398 LEU A CA 1
ATOM 3263 C C . LEU A 1 398 ? 1.783 -12.708 -26.527 1.00 89.12 398 LEU A C 1
ATOM 3265 O O . LEU A 1 398 ? 2.344 -13.587 -27.182 1.00 89.12 398 LEU A O 1
ATOM 3269 N N . ALA A 1 399 ? 1.303 -11.594 -27.071 1.00 90.56 399 ALA A N 1
ATOM 3270 C CA . ALA A 1 399 ? 1.498 -11.210 -28.458 1.00 90.56 399 ALA A CA 1
ATOM 3271 C C . ALA A 1 399 ? 2.233 -9.870 -28.509 1.00 90.56 399 ALA A C 1
ATOM 3273 O O . ALA A 1 399 ? 1.959 -8.975 -27.710 1.00 90.56 399 ALA A O 1
ATOM 3274 N N . GLY A 1 400 ? 3.155 -9.733 -29.453 1.00 89.50 400 GLY A N 1
ATOM 3275 C CA . GLY A 1 400 ? 3.905 -8.506 -29.684 1.00 89.50 400 GLY A CA 1
ATOM 3276 C C . GLY A 1 400 ? 4.012 -8.198 -31.169 1.00 89.50 400 GLY A C 1
ATOM 3277 O O . GLY A 1 400 ? 3.812 -9.068 -32.016 1.00 89.50 400 GLY A O 1
ATOM 3278 N N . TYR A 1 401 ? 4.352 -6.954 -31.484 1.00 90.25 401 TYR A N 1
ATOM 3279 C CA . TYR A 1 401 ? 4.661 -6.545 -32.846 1.00 90.25 401 TYR A CA 1
ATOM 3280 C C . TYR A 1 401 ? 5.760 -5.485 -32.852 1.00 90.25 401 TYR A C 1
ATOM 3282 O O . TYR A 1 401 ? 5.703 -4.526 -32.085 1.00 90.25 401 TYR A O 1
ATOM 3290 N N . ASN A 1 402 ? 6.734 -5.641 -33.742 1.00 89.12 402 ASN A N 1
ATOM 3291 C CA . ASN A 1 402 ? 7.631 -4.569 -34.161 1.00 89.12 402 ASN A CA 1
ATOM 3292 C C . ASN A 1 402 ? 7.870 -4.708 -35.676 1.00 89.12 402 ASN A C 1
ATOM 3294 O O . ASN A 1 402 ? 7.546 -5.741 -36.260 1.00 89.12 402 ASN A O 1
ATOM 3298 N N . VAL A 1 403 ? 8.394 -3.681 -36.345 1.00 89.56 403 VAL A N 1
ATOM 3299 C CA . VAL A 1 403 ? 8.521 -3.696 -37.812 1.00 89.56 403 VAL A CA 1
ATOM 3300 C C . VAL A 1 403 ? 9.470 -4.799 -38.287 1.00 89.56 403 VAL A C 1
ATOM 3302 O O . VAL A 1 403 ? 9.163 -5.478 -39.265 1.00 89.56 403 VAL A O 1
ATOM 3305 N N . ASN A 1 404 ? 10.574 -5.047 -37.585 1.00 88.56 404 ASN A N 1
ATOM 3306 C CA . ASN A 1 404 ? 11.607 -5.995 -38.016 1.00 88.56 404 ASN A CA 1
ATOM 3307 C C . ASN A 1 404 ? 11.247 -7.463 -37.742 1.00 88.56 404 ASN A C 1
ATOM 3309 O O . ASN A 1 404 ? 11.563 -8.341 -38.539 1.00 88.56 404 ASN A O 1
ATOM 3313 N N . ASP A 1 405 ? 10.558 -7.729 -36.639 1.00 89.81 405 ASP A N 1
ATOM 3314 C CA . ASP A 1 405 ? 10.092 -9.049 -36.217 1.00 89.81 405 ASP A CA 1
ATOM 3315 C C . ASP A 1 405 ? 8.664 -9.357 -36.697 1.00 89.81 405 ASP A C 1
ATOM 3317 O O . ASP A 1 405 ? 8.229 -10.508 -36.713 1.00 89.81 405 ASP A O 1
ATOM 3321 N N . GLY A 1 406 ? 7.922 -8.352 -37.158 1.00 91.56 406 GLY A N 1
ATOM 3322 C CA . GLY A 1 406 ? 6.518 -8.512 -37.506 1.00 91.56 406 GLY A CA 1
ATOM 3323 C C . GLY A 1 406 ? 5.700 -8.992 -36.307 1.00 91.56 406 GLY A C 1
ATOM 3324 O O . GLY A 1 406 ? 5.946 -8.595 -35.167 1.00 91.56 406 GLY A O 1
ATOM 3325 N N . LEU A 1 407 ? 4.707 -9.844 -36.569 1.00 94.38 407 LEU A N 1
ATOM 3326 C CA . LEU A 1 407 ? 3.916 -10.469 -35.513 1.00 94.38 407 LEU A CA 1
ATOM 3327 C C . LEU A 1 407 ? 4.784 -11.450 -34.715 1.00 94.38 407 LEU A C 1
ATOM 3329 O O . LEU A 1 407 ? 5.486 -12.288 -35.283 1.00 94.38 407 LEU A O 1
ATOM 3333 N N . MET A 1 408 ? 4.675 -11.369 -33.395 1.00 95.19 408 MET A N 1
ATOM 3334 C CA . MET A 1 408 ? 5.353 -12.234 -32.441 1.00 95.19 408 MET A CA 1
ATOM 3335 C C . MET A 1 408 ? 4.319 -12.867 -31.513 1.00 95.19 408 MET A C 1
ATOM 3337 O O . MET A 1 408 ? 3.471 -12.159 -30.971 1.00 95.19 408 MET A O 1
ATOM 3341 N N . LEU A 1 409 ? 4.389 -14.182 -31.306 1.00 96.00 409 LEU A N 1
ATOM 3342 C CA . LEU A 1 409 ? 3.505 -14.900 -30.381 1.00 96.00 409 LEU A CA 1
ATOM 3343 C C . LEU A 1 409 ? 4.311 -15.774 -29.424 1.00 96.00 409 LEU A C 1
ATOM 3345 O O . LEU A 1 409 ? 5.278 -16.422 -29.818 1.00 96.00 409 LEU A O 1
ATOM 3349 N N . GLY A 1 410 ? 3.884 -15.825 -28.170 1.00 94.00 410 GLY A N 1
ATOM 3350 C CA . GLY A 1 410 ? 4.470 -16.686 -27.156 1.00 94.00 410 GLY A CA 1
ATOM 3351 C C . GLY A 1 410 ? 3.716 -16.584 -25.839 1.00 94.00 410 GLY A C 1
ATOM 3352 O O . GLY A 1 410 ? 2.487 -16.491 -25.821 1.00 94.00 410 GLY A O 1
ATOM 3353 N N . GLY A 1 411 ? 4.448 -16.614 -24.733 1.00 91.00 411 GLY A N 1
ATOM 3354 C CA . GLY A 1 411 ? 3.864 -16.513 -23.401 1.00 91.00 411 GLY A CA 1
ATOM 3355 C C . GLY A 1 411 ? 4.777 -15.770 -22.443 1.00 91.00 411 GLY A C 1
ATOM 3356 O O . GLY A 1 411 ? 5.981 -15.686 -22.669 1.00 91.00 411 GLY A O 1
ATOM 3357 N N . ILE A 1 412 ? 4.194 -15.238 -21.377 1.00 89.12 412 ILE A N 1
ATOM 3358 C CA . ILE A 1 412 ? 4.914 -14.648 -20.256 1.00 89.12 412 ILE A CA 1
ATOM 3359 C C . ILE A 1 412 ? 4.787 -15.556 -19.038 1.00 89.12 412 ILE A C 1
ATOM 3361 O O . ILE A 1 412 ? 3.696 -15.991 -18.672 1.00 89.12 412 ILE A O 1
ATOM 3365 N N . PHE A 1 413 ? 5.931 -15.855 -18.438 1.00 87.88 413 PHE A N 1
ATOM 3366 C CA . PHE A 1 413 ? 6.060 -16.578 -17.187 1.00 87.88 413 PHE A CA 1
ATOM 3367 C C . PHE A 1 413 ? 6.348 -15.556 -16.096 1.00 87.88 413 PHE A C 1
ATOM 3369 O O . PHE A 1 413 ? 7.423 -14.958 -16.095 1.00 87.88 413 PHE A O 1
ATOM 3376 N N . SER A 1 414 ? 5.406 -15.361 -15.181 1.00 82.44 414 SER A N 1
ATOM 3377 C CA . SER A 1 414 ? 5.512 -14.375 -14.104 1.00 82.44 414 SER A CA 1
ATOM 3378 C C . SER A 1 414 ? 5.491 -15.059 -12.748 1.00 82.44 414 SER A C 1
ATOM 3380 O O . SER A 1 414 ? 4.678 -15.951 -12.499 1.00 82.44 414 SER A O 1
ATOM 3382 N N . THR A 1 415 ? 6.362 -14.659 -11.829 1.00 77.25 415 THR A N 1
ATOM 3383 C CA . THR A 1 415 ? 6.272 -15.148 -10.451 1.00 77.25 415 THR A CA 1
ATOM 3384 C C . THR A 1 415 ? 5.079 -14.524 -9.742 1.00 77.25 415 THR A C 1
ATOM 3386 O O . THR A 1 415 ? 4.892 -13.314 -9.738 1.00 77.25 415 THR A O 1
ATOM 3389 N N . LEU A 1 416 ? 4.291 -15.354 -9.062 1.00 63.88 416 LEU A N 1
ATOM 3390 C CA . LEU A 1 416 ? 3.220 -14.922 -8.160 1.00 63.88 416 LEU A CA 1
ATOM 3391 C C . LEU A 1 416 ? 3.759 -14.730 -6.732 1.00 63.88 416 LEU A C 1
ATOM 3393 O O . LEU A 1 416 ? 3.097 -15.082 -5.755 1.00 63.88 416 LEU A O 1
ATOM 3397 N N . SER A 1 417 ? 5.006 -14.263 -6.610 1.00 62.75 417 SER A N 1
ATOM 3398 C CA . SER A 1 417 ? 5.675 -14.039 -5.329 1.00 62.75 417 SER A CA 1
ATOM 3399 C C . SER A 1 417 ? 5.761 -12.551 -5.024 1.00 62.75 417 SER A C 1
ATOM 3401 O O . SER A 1 417 ? 6.061 -11.739 -5.885 1.00 62.75 417 SER A O 1
ATOM 3403 N N . ASP A 1 418 ? 5.557 -12.224 -3.759 1.00 56.22 418 ASP A N 1
ATOM 3404 C CA . ASP A 1 418 ? 5.807 -10.921 -3.148 1.00 56.22 418 ASP A CA 1
ATOM 3405 C C . ASP A 1 418 ? 7.287 -10.681 -2.793 1.00 56.22 418 ASP A C 1
ATOM 3407 O O . ASP A 1 418 ? 7.703 -9.540 -2.614 1.00 56.22 418 ASP A O 1
ATOM 3411 N N . LYS A 1 419 ? 8.098 -11.745 -2.684 1.00 58.97 419 LYS A N 1
ATOM 3412 C CA . LYS A 1 419 ? 9.528 -11.669 -2.328 1.00 58.97 419 LYS A CA 1
ATOM 3413 C C . LYS A 1 419 ? 10.397 -11.169 -3.481 1.00 58.97 419 LYS A C 1
ATOM 3415 O O . LYS A 1 419 ? 11.443 -10.573 -3.232 1.00 58.97 419 LYS A O 1
ATOM 3420 N N . PHE A 1 420 ? 10.015 -11.491 -4.712 1.00 70.31 420 PHE A N 1
ATOM 3421 C CA . PHE A 1 420 ? 10.674 -11.054 -5.937 1.00 70.31 420 PHE A CA 1
ATOM 3422 C C . PHE A 1 420 ? 9.726 -11.231 -7.125 1.00 70.31 420 PHE A C 1
ATOM 3424 O O . PHE A 1 420 ? 8.963 -12.202 -7.195 1.00 70.31 420 PHE A O 1
ATOM 3431 N N . THR A 1 421 ? 9.839 -10.325 -8.084 1.00 80.25 421 THR A N 1
ATOM 3432 C CA . THR A 1 421 ? 9.149 -10.402 -9.366 1.00 80.25 421 THR A CA 1
ATOM 3433 C C . THR A 1 421 ? 10.140 -10.921 -10.390 1.00 80.25 421 THR A C 1
ATOM 3435 O O . THR A 1 421 ? 11.201 -10.337 -10.572 1.00 80.25 421 THR A O 1
ATOM 3438 N N . ALA A 1 422 ? 9.824 -12.027 -11.048 1.00 87.00 422 ALA A N 1
ATOM 3439 C CA . ALA A 1 422 ? 10.555 -12.477 -12.216 1.00 87.00 422 ALA A CA 1
ATOM 3440 C C . ALA A 1 422 ? 9.571 -12.682 -13.361 1.00 87.00 422 ALA A C 1
ATOM 3442 O O . ALA A 1 422 ? 8.613 -13.442 -13.219 1.00 87.00 422 ALA A O 1
ATOM 3443 N N . ASN A 1 423 ? 9.825 -12.001 -14.472 1.00 89.50 423 ASN A N 1
ATOM 3444 C CA . ASN A 1 423 ? 9.076 -12.111 -15.711 1.00 89.50 423 ASN A CA 1
ATOM 3445 C C . ASN A 1 423 ? 10.001 -12.671 -16.789 1.00 89.50 423 ASN A C 1
ATOM 3447 O O . ASN A 1 423 ? 11.121 -12.200 -16.961 1.00 89.50 423 ASN A O 1
ATOM 3451 N N . PHE A 1 424 ? 9.539 -13.663 -17.535 1.00 93.19 424 PHE A N 1
ATOM 3452 C CA . PHE A 1 424 ? 10.253 -14.202 -18.686 1.00 93.19 424 PHE A CA 1
ATOM 3453 C C . PHE A 1 424 ? 9.278 -14.347 -19.844 1.00 93.19 424 PHE A C 1
ATOM 3455 O O . PHE A 1 424 ? 8.289 -15.062 -19.725 1.00 93.19 424 PHE A O 1
ATOM 3462 N N . ALA A 1 425 ? 9.534 -13.655 -20.948 1.00 94.88 425 ALA A N 1
ATOM 3463 C CA . ALA A 1 425 ? 8.599 -13.525 -22.056 1.00 94.88 425 ALA A CA 1
ATOM 3464 C C . ALA A 1 425 ? 9.241 -13.957 -23.385 1.00 94.88 425 ALA A C 1
ATOM 3466 O O . ALA A 1 425 ? 9.615 -13.098 -24.187 1.00 94.88 425 ALA A O 1
ATOM 3467 N N . PRO A 1 426 ? 9.411 -15.270 -23.637 1.00 96.12 426 PRO A N 1
ATOM 3468 C CA . PRO A 1 426 ? 9.861 -15.767 -24.930 1.00 96.12 426 PRO A CA 1
ATOM 3469 C C . PRO A 1 426 ? 8.740 -15.661 -25.969 1.00 96.12 426 PRO A C 1
ATOM 3471 O O . PRO A 1 426 ? 7.625 -16.146 -25.769 1.00 96.12 426 PRO A O 1
ATOM 3474 N N . LEU A 1 427 ? 9.063 -15.069 -27.114 1.00 95.81 427 LEU A N 1
ATOM 3475 C CA . LEU A 1 427 ? 8.161 -14.870 -28.239 1.00 95.81 427 LEU A CA 1
ATOM 3476 C C . LEU A 1 427 ? 8.800 -15.412 -29.519 1.00 95.81 427 LEU A C 1
ATOM 3478 O O . LEU A 1 427 ? 9.970 -15.159 -29.799 1.00 95.81 427 LEU A O 1
ATOM 3482 N N . TYR A 1 428 ? 8.028 -16.137 -30.322 1.00 97.25 428 TYR A N 1
ATOM 3483 C CA . TYR A 1 428 ? 8.433 -16.539 -31.662 1.00 97.25 428 TYR A CA 1
ATOM 3484 C C . TYR A 1 428 ? 8.008 -15.475 -32.672 1.00 97.25 428 TYR A C 1
ATOM 3486 O O . TYR A 1 428 ? 6.824 -15.155 -32.788 1.00 97.25 428 TYR A O 1
ATOM 3494 N N . SER A 1 429 ? 8.981 -14.932 -33.394 1.00 95.75 429 SER A N 1
ATOM 3495 C CA . SER A 1 429 ? 8.788 -13.955 -34.462 1.00 95.75 429 SER A CA 1
ATOM 3496 C C . SER A 1 429 ? 8.514 -14.659 -35.789 1.00 95.75 429 SER A C 1
ATOM 3498 O O . SER A 1 429 ? 9.350 -15.423 -36.278 1.00 95.75 429 SER A O 1
ATOM 3500 N N . PHE A 1 430 ? 7.358 -14.391 -36.403 1.00 94.31 430 PHE A N 1
ATOM 3501 C CA . PHE A 1 430 ? 6.995 -15.014 -37.682 1.00 94.31 430 PHE A CA 1
ATOM 3502 C C . PHE A 1 430 ? 7.768 -14.433 -38.869 1.00 94.31 430 PHE A C 1
ATOM 3504 O O . PHE A 1 430 ? 7.949 -15.130 -39.869 1.00 94.31 430 PHE A O 1
ATOM 3511 N N . ARG A 1 431 ? 8.244 -13.183 -38.771 1.00 92.31 431 ARG A N 1
ATOM 3512 C CA . ARG A 1 431 ? 9.007 -12.536 -39.847 1.00 92.31 431 ARG A CA 1
ATOM 3513 C C . ARG A 1 431 ? 10.468 -12.975 -39.840 1.00 92.31 431 ARG A C 1
ATOM 3515 O O . ARG A 1 431 ? 10.962 -13.425 -40.869 1.00 92.31 431 ARG A O 1
ATOM 3522 N N . SER A 1 432 ? 11.138 -12.889 -38.687 1.00 89.88 432 SER A N 1
ATOM 3523 C CA . SER A 1 432 ? 12.561 -13.248 -38.557 1.00 89.88 432 SER A CA 1
ATOM 3524 C C . SER A 1 432 ? 12.792 -14.743 -38.292 1.00 89.88 432 SER A C 1
ATOM 3526 O O . SER A 1 432 ? 13.933 -15.196 -38.301 1.00 89.88 432 SER A O 1
ATOM 3528 N N . LYS A 1 433 ? 11.721 -15.526 -38.073 1.00 93.12 433 LYS A N 1
ATOM 3529 C CA . LYS A 1 433 ? 11.750 -16.973 -37.774 1.00 93.12 433 LYS A CA 1
ATOM 3530 C C . LYS A 1 433 ? 12.650 -17.324 -36.586 1.00 93.12 433 LYS A C 1
ATOM 3532 O O . LYS A 1 433 ? 13.317 -18.358 -36.581 1.00 93.12 433 LYS A O 1
ATOM 3537 N N . SER A 1 434 ? 12.672 -16.465 -35.572 1.00 94.19 434 SER A N 1
ATOM 3538 C CA . SER A 1 434 ? 13.575 -16.578 -34.429 1.00 94.19 434 SER A CA 1
ATOM 3539 C C . SER A 1 434 ? 12.858 -16.305 -33.105 1.00 94.19 434 SER A C 1
ATOM 3541 O O . SER A 1 434 ? 11.759 -15.750 -33.076 1.00 94.19 434 SER A O 1
ATOM 3543 N N . ILE A 1 435 ? 13.483 -16.715 -31.998 1.00 95.50 435 ILE A N 1
ATOM 3544 C CA . ILE A 1 435 ? 12.987 -16.421 -30.650 1.00 95.50 435 ILE A CA 1
ATOM 3545 C C . ILE A 1 435 ? 13.548 -15.072 -30.190 1.00 95.50 435 ILE A C 1
ATOM 3547 O O . ILE A 1 435 ? 14.768 -14.872 -30.141 1.00 95.50 435 ILE A O 1
ATOM 3551 N N . VAL A 1 436 ? 12.641 -14.174 -29.826 1.00 95.06 436 VAL A N 1
ATOM 3552 C CA . VAL A 1 436 ? 12.871 -12.819 -29.308 1.00 95.06 436 VAL A CA 1
ATOM 3553 C C . VAL A 1 436 ? 12.097 -12.634 -28.005 1.00 95.06 436 VAL A C 1
ATOM 3555 O O . VAL A 1 436 ? 11.332 -13.511 -27.608 1.00 95.06 436 VAL A O 1
ATOM 3558 N N . GLY A 1 437 ? 12.304 -11.520 -27.309 1.00 94.31 437 GLY A N 1
ATOM 3559 C CA . GLY A 1 437 ? 11.568 -11.233 -26.081 1.00 94.31 437 GLY A CA 1
ATOM 3560 C C . GLY A 1 437 ? 12.411 -10.564 -25.011 1.00 94.31 437 GLY A C 1
ATOM 3561 O O . GLY A 1 437 ? 13.454 -9.971 -25.296 1.00 94.31 437 GLY A O 1
ATOM 3562 N N . PHE A 1 438 ? 11.945 -10.665 -23.771 1.00 94.00 438 PHE A N 1
ATOM 3563 C CA . PHE A 1 438 ? 12.583 -10.027 -22.626 1.00 94.00 438 PHE A CA 1
ATOM 3564 C C . PHE A 1 438 ? 12.486 -10.876 -21.360 1.00 94.00 438 PHE A C 1
ATOM 3566 O O . PHE A 1 438 ? 11.688 -11.810 -21.257 1.00 94.00 438 PHE A O 1
ATOM 3573 N N . MET A 1 439 ? 13.321 -10.534 -20.391 1.00 94.25 439 MET A N 1
ATOM 3574 C CA . MET A 1 439 ? 13.238 -11.013 -19.027 1.00 94.25 439 MET A CA 1
ATOM 3575 C C . MET A 1 439 ? 13.437 -9.852 -18.062 1.00 94.25 439 MET A C 1
ATOM 3577 O O . MET A 1 439 ? 14.159 -8.897 -18.341 1.00 94.25 439 MET A O 1
ATOM 3581 N N . GLU A 1 440 ? 12.842 -9.988 -16.895 1.00 90.81 440 GLU A N 1
ATOM 3582 C CA . GLU A 1 440 ? 12.989 -9.069 -15.789 1.00 90.81 440 GLU A CA 1
ATOM 3583 C C . GLU A 1 440 ? 13.130 -9.883 -14.512 1.00 90.81 440 GLU A C 1
ATOM 3585 O O . GLU A 1 440 ? 12.364 -10.813 -14.273 1.00 90.81 440 GLU A O 1
ATOM 3590 N N . PHE A 1 441 ? 14.085 -9.517 -13.675 1.00 91.06 441 PHE A N 1
ATOM 3591 C CA . PHE A 1 441 ? 14.123 -9.908 -12.280 1.00 91.06 441 PHE A CA 1
ATOM 3592 C C . PHE A 1 441 ? 14.140 -8.637 -11.446 1.00 91.06 441 PHE A C 1
ATOM 3594 O O . PHE A 1 441 ? 14.958 -7.761 -11.690 1.00 91.06 441 PHE A O 1
ATOM 3601 N N . PHE A 1 442 ? 13.269 -8.535 -10.457 1.00 85.44 442 PHE A N 1
ATOM 3602 C CA . PHE A 1 442 ? 13.144 -7.384 -9.582 1.00 85.44 442 PHE A CA 1
ATOM 3603 C C . PHE A 1 442 ? 12.963 -7.848 -8.142 1.00 85.44 442 PHE A C 1
ATOM 3605 O O . PHE A 1 442 ? 12.176 -8.751 -7.841 1.00 85.44 442 PHE A O 1
ATOM 3612 N N . ARG A 1 443 ? 13.667 -7.196 -7.223 1.00 80.69 443 ARG A N 1
ATOM 3613 C CA . ARG A 1 443 ? 13.499 -7.396 -5.789 1.00 80.69 443 ARG A CA 1
ATOM 3614 C C . ARG A 1 443 ? 13.694 -6.085 -5.050 1.00 80.69 443 ARG A C 1
ATOM 3616 O O . ARG A 1 443 ? 14.643 -5.358 -5.316 1.00 80.69 443 ARG A O 1
ATOM 3623 N N . SER A 1 444 ? 12.810 -5.821 -4.095 1.00 77.19 444 SER A N 1
ATOM 3624 C CA . SER A 1 444 ? 12.913 -4.682 -3.189 1.00 77.19 444 SER A CA 1
ATOM 3625 C C . SER A 1 444 ? 13.294 -5.162 -1.792 1.00 77.19 444 SER A C 1
ATOM 3627 O O . SER A 1 444 ? 12.778 -6.173 -1.308 1.00 77.19 444 SER A O 1
ATOM 3629 N N . PHE A 1 445 ? 14.211 -4.448 -1.153 1.00 74.44 445 PHE A N 1
ATOM 3630 C CA . PHE A 1 445 ? 14.664 -4.686 0.207 1.00 74.44 445 PHE A CA 1
ATOM 3631 C C . PHE A 1 445 ? 14.380 -3.445 1.046 1.00 74.44 445 PHE A C 1
ATOM 3633 O O . PHE A 1 445 ? 14.825 -2.352 0.704 1.00 74.44 445 PHE A O 1
ATOM 3640 N N . LEU A 1 446 ? 13.681 -3.616 2.165 1.00 67.19 446 LEU A N 1
ATOM 3641 C CA . LEU A 1 446 ? 13.564 -2.578 3.185 1.00 67.19 446 LEU A CA 1
ATOM 3642 C C . LEU A 1 446 ? 14.860 -2.556 4.001 1.00 67.19 446 LEU A C 1
ATOM 3644 O O . LEU A 1 446 ? 15.191 -3.551 4.645 1.00 67.19 446 LEU A O 1
ATOM 3648 N N . ILE A 1 447 ? 15.604 -1.453 3.930 1.00 75.75 447 ILE A N 1
ATOM 3649 C CA . ILE A 1 447 ? 16.897 -1.301 4.616 1.00 75.75 447 ILE A CA 1
ATOM 3650 C C . ILE A 1 447 ? 16.696 -0.663 5.996 1.00 75.75 447 ILE A C 1
ATOM 3652 O O . ILE A 1 447 ? 17.313 -1.082 6.973 1.00 75.75 447 ILE A O 1
ATOM 3656 N N . SER A 1 448 ? 15.799 0.319 6.092 1.00 67.69 448 SER A N 1
ATOM 3657 C CA . SER A 1 448 ? 15.364 0.953 7.340 1.00 67.69 448 SER A CA 1
ATOM 3658 C C . SER A 1 448 ? 13.938 1.487 7.194 1.00 67.69 448 SER A C 1
ATOM 3660 O O . SER A 1 448 ? 13.346 1.376 6.123 1.00 67.69 448 SER A O 1
ATOM 3662 N N . GLU A 1 449 ? 13.398 2.100 8.250 1.00 59.47 449 GLU A N 1
ATOM 3663 C CA . GLU A 1 449 ? 12.046 2.687 8.268 1.00 59.47 449 GLU A CA 1
ATOM 3664 C C . GLU A 1 449 ? 11.765 3.616 7.075 1.00 59.47 449 GLU A C 1
ATOM 3666 O O . GLU A 1 449 ? 10.662 3.606 6.535 1.00 59.47 449 GLU A O 1
ATOM 3671 N N . ASN A 1 450 ? 12.786 4.354 6.625 1.00 67.31 450 ASN A N 1
ATOM 3672 C CA . ASN A 1 450 ? 12.663 5.389 5.600 1.00 67.31 450 ASN A CA 1
ATOM 3673 C C . ASN A 1 450 ? 13.469 5.059 4.339 1.00 67.31 450 ASN A C 1
ATOM 3675 O O . ASN A 1 450 ? 13.676 5.941 3.508 1.00 67.31 450 ASN A O 1
ATOM 3679 N N . SER A 1 451 ? 13.992 3.834 4.199 1.00 72.44 451 SER A N 1
ATOM 3680 C CA . SER A 1 451 ? 14.912 3.504 3.106 1.00 72.44 451 SER A CA 1
ATOM 3681 C C . SER A 1 451 ? 14.683 2.146 2.461 1.00 72.44 451 SER A C 1
ATOM 3683 O O . SER A 1 451 ? 14.386 1.144 3.116 1.00 72.44 451 SER A O 1
ATOM 3685 N N . LEU A 1 452 ? 14.875 2.115 1.145 1.00 77.62 452 LEU A N 1
ATOM 3686 C CA . LEU A 1 452 ? 14.663 0.945 0.307 1.00 77.62 452 LEU A CA 1
ATOM 3687 C C . LEU A 1 452 ? 15.806 0.784 -0.670 1.00 77.62 452 LEU A C 1
ATOM 3689 O O . LEU A 1 452 ? 16.322 1.760 -1.210 1.00 77.62 452 LEU A O 1
ATOM 3693 N N . LEU A 1 453 ? 16.128 -0.466 -0.955 1.00 82.44 453 LEU A N 1
ATOM 3694 C CA . LEU A 1 453 ? 17.015 -0.842 -2.035 1.00 82.44 453 LEU A CA 1
ATOM 3695 C C . LEU A 1 453 ? 16.247 -1.709 -3.026 1.00 82.44 453 LEU A C 1
ATOM 3697 O O . LEU A 1 453 ? 15.873 -2.841 -2.724 1.00 82.44 453 LEU A O 1
ATOM 3701 N N . ASN A 1 454 ? 16.042 -1.180 -4.221 1.00 85.88 454 ASN A N 1
ATOM 3702 C CA . ASN A 1 454 ? 15.514 -1.920 -5.351 1.00 85.88 454 ASN A CA 1
ATOM 3703 C C . ASN A 1 454 ? 16.681 -2.461 -6.172 1.00 85.88 454 ASN A C 1
ATOM 3705 O O . ASN A 1 454 ? 17.590 -1.723 -6.540 1.00 85.88 454 ASN A O 1
ATOM 3709 N N . THR A 1 455 ? 16.644 -3.753 -6.458 1.00 88.38 455 THR A N 1
ATOM 3710 C CA . THR A 1 455 ? 17.607 -4.435 -7.319 1.00 88.38 455 THR A CA 1
ATOM 3711 C C . THR A 1 455 ? 16.854 -5.006 -8.504 1.00 88.38 455 THR A C 1
ATOM 3713 O O . THR A 1 455 ? 15.880 -5.740 -8.299 1.00 88.38 455 THR A O 1
ATOM 3716 N N . GLN A 1 456 ? 17.296 -4.704 -9.718 1.00 91.56 456 GLN A N 1
ATOM 3717 C CA . GLN A 1 456 ? 16.664 -5.192 -10.934 1.00 91.56 456 GLN A CA 1
ATOM 3718 C C . GLN A 1 456 ? 17.714 -5.733 -11.905 1.00 91.56 456 GLN A C 1
ATOM 3720 O O . GLN A 1 456 ? 18.859 -5.293 -11.929 1.00 91.56 456 GLN A O 1
ATOM 3725 N N . ILE A 1 457 ? 17.321 -6.728 -12.690 1.00 94.62 457 ILE A N 1
ATOM 3726 C CA . ILE A 1 457 ? 18.027 -7.179 -13.881 1.00 94.62 457 ILE A CA 1
ATOM 3727 C C . ILE A 1 457 ? 16.998 -7.195 -14.998 1.00 94.62 457 ILE A C 1
ATOM 3729 O O . ILE A 1 457 ? 16.079 -8.011 -14.991 1.00 94.62 457 ILE A O 1
ATOM 3733 N N . TRP A 1 458 ? 17.160 -6.294 -15.953 1.00 92.44 458 TRP A N 1
ATOM 3734 C CA . TRP A 1 458 ? 16.371 -6.245 -17.171 1.00 92.44 458 TRP A CA 1
ATOM 3735 C C . TRP A 1 458 ? 17.194 -6.809 -18.327 1.00 92.44 458 TRP A C 1
ATOM 3737 O O . TRP A 1 458 ? 18.345 -6.419 -18.510 1.00 92.44 458 TRP A O 1
ATOM 3747 N N . ALA A 1 459 ? 16.640 -7.714 -19.130 1.00 94.69 459 ALA A N 1
ATOM 3748 C CA . ALA A 1 459 ? 17.283 -8.109 -20.376 1.00 94.69 459 ALA A CA 1
ATOM 3749 C C . ALA A 1 459 ? 16.282 -8.266 -21.512 1.00 94.69 459 ALA A C 1
ATOM 3751 O O . ALA A 1 459 ? 15.148 -8.683 -21.315 1.00 94.69 459 ALA A O 1
ATOM 3752 N N . GLN A 1 460 ? 16.709 -7.951 -22.726 1.00 93.88 460 GLN A N 1
ATOM 3753 C CA . GLN A 1 460 ? 15.852 -7.986 -23.906 1.00 93.88 460 GLN A CA 1
ATOM 3754 C C . GLN A 1 460 ? 16.646 -8.325 -25.153 1.00 93.88 460 GLN A C 1
ATOM 3756 O O . GLN A 1 460 ? 17.850 -8.071 -25.217 1.00 93.88 460 GLN A O 1
ATOM 3761 N N . SER A 1 461 ? 15.968 -8.865 -26.161 1.00 94.31 461 SER A N 1
ATOM 3762 C CA . SER A 1 461 ? 16.574 -9.095 -27.460 1.00 94.31 461 SER A CA 1
ATOM 3763 C C . SER A 1 461 ? 15.546 -9.139 -28.587 1.00 94.31 461 SER A C 1
ATOM 3765 O O . SER A 1 461 ? 14.622 -9.953 -28.557 1.00 94.31 461 SER A O 1
ATOM 3767 N N . PHE A 1 462 ? 15.752 -8.284 -29.590 1.00 92.88 462 PHE A N 1
ATOM 3768 C CA . PHE A 1 462 ? 14.871 -8.090 -30.745 1.00 92.88 462 PHE A CA 1
ATOM 3769 C C . PHE A 1 462 ? 15.686 -7.763 -32.002 1.00 92.88 462 PHE A C 1
ATOM 3771 O O . PHE A 1 462 ? 16.888 -7.488 -31.922 1.00 92.88 462 PHE A O 1
ATOM 3778 N N . HIS A 1 463 ? 15.033 -7.767 -33.165 1.00 92.00 463 HIS A N 1
ATOM 3779 C CA . HIS A 1 463 ? 15.646 -7.300 -34.406 1.00 92.00 463 HIS A CA 1
ATOM 3780 C C . HIS A 1 463 ? 15.411 -5.802 -34.589 1.00 92.00 463 HIS A C 1
ATOM 3782 O O . HIS A 1 463 ? 14.337 -5.272 -34.302 1.00 92.00 463 HIS A O 1
ATOM 3788 N N . ARG A 1 464 ? 16.438 -5.097 -35.066 1.00 88.12 464 ARG A N 1
ATOM 3789 C CA . ARG A 1 464 ? 16.393 -3.635 -35.244 1.00 88.12 464 ARG A CA 1
ATOM 3790 C C . ARG A 1 464 ? 16.399 -3.181 -36.693 1.00 88.12 464 ARG A C 1
ATOM 3792 O O . ARG A 1 464 ? 16.067 -2.029 -36.947 1.00 88.12 464 ARG A O 1
ATOM 3799 N N . MET A 1 465 ? 16.817 -4.052 -37.605 1.00 85.44 465 MET A N 1
ATOM 3800 C CA . MET A 1 465 ? 16.896 -3.748 -39.026 1.00 85.44 465 MET A CA 1
ATOM 3801 C C . MET A 1 465 ? 16.843 -5.040 -39.833 1.00 85.44 465 MET A C 1
ATOM 3803 O O . MET A 1 465 ? 17.422 -6.055 -39.433 1.00 85.44 465 MET A O 1
ATOM 3807 N N . GLN A 1 466 ? 16.193 -4.982 -40.989 1.00 82.56 466 GLN A N 1
ATOM 3808 C CA . GLN A 1 466 ? 16.240 -6.021 -42.008 1.00 82.56 466 GLN A CA 1
ATOM 3809 C C . GLN A 1 466 ? 16.850 -5.439 -43.285 1.00 82.56 466 GLN A C 1
ATOM 3811 O O . GLN A 1 466 ? 16.464 -4.361 -43.735 1.00 82.56 466 GLN A O 1
ATOM 3816 N N . THR A 1 467 ? 17.781 -6.160 -43.899 1.00 79.50 467 THR A N 1
ATOM 3817 C CA . THR A 1 467 ? 18.275 -5.835 -45.242 1.00 79.50 467 THR A CA 1
ATOM 3818 C C . THR A 1 467 ? 18.373 -7.125 -46.040 1.00 79.50 467 THR A C 1
ATOM 3820 O O . THR A 1 467 ? 19.097 -8.047 -45.659 1.00 79.50 467 THR A O 1
ATOM 3823 N N . ASN A 1 468 ? 17.617 -7.201 -47.139 1.00 79.75 468 ASN A N 1
ATOM 3824 C CA . ASN A 1 468 ? 17.365 -8.443 -47.877 1.00 79.75 468 ASN A CA 1
ATOM 3825 C C . ASN A 1 468 ? 16.818 -9.539 -46.929 1.00 79.75 468 ASN A C 1
ATOM 3827 O O . ASN A 1 468 ? 15.911 -9.273 -46.137 1.00 79.75 468 ASN A O 1
ATOM 3831 N N . ASP A 1 469 ? 17.396 -10.742 -46.962 1.00 78.94 469 ASP A N 1
ATOM 3832 C CA . ASP A 1 469 ? 17.026 -11.873 -46.095 1.00 78.94 469 ASP A CA 1
ATOM 3833 C C . ASP A 1 469 ? 17.810 -11.926 -44.769 1.00 78.94 469 ASP A C 1
ATOM 3835 O O . ASP A 1 469 ? 17.731 -12.912 -44.034 1.00 78.94 469 ASP A O 1
ATOM 3839 N N . LYS A 1 470 ? 18.596 -10.889 -44.445 1.00 84.88 470 LYS A N 1
ATOM 3840 C CA . LYS A 1 470 ? 19.379 -10.829 -43.204 1.00 84.88 470 LYS A CA 1
ATOM 3841 C C . LYS A 1 470 ? 18.748 -9.863 -42.206 1.00 84.88 470 LYS A C 1
ATOM 3843 O O . LYS A 1 470 ? 18.417 -8.725 -42.544 1.00 84.88 470 LYS A O 1
ATOM 3848 N N . PHE A 1 471 ? 18.647 -10.312 -40.960 1.00 88.31 471 PHE A N 1
ATOM 3849 C CA . PHE A 1 471 ? 18.132 -9.530 -39.842 1.00 88.31 471 PHE A CA 1
ATOM 3850 C C . PHE A 1 471 ? 19.270 -9.209 -38.875 1.00 88.31 471 PHE A C 1
ATOM 3852 O O . PHE A 1 471 ? 20.015 -10.104 -38.483 1.00 88.31 471 PHE A O 1
ATOM 3859 N N . LEU A 1 472 ? 19.394 -7.941 -38.486 1.00 90.62 472 LEU A N 1
ATOM 3860 C CA . LEU A 1 472 ? 20.326 -7.517 -37.446 1.00 90.62 472 LEU A CA 1
ATOM 3861 C C . LEU A 1 472 ? 19.621 -7.532 -36.095 1.00 90.62 472 LEU A C 1
ATOM 3863 O O . LEU A 1 472 ? 18.569 -6.905 -35.920 1.00 90.62 472 LEU A O 1
ATOM 3867 N N . ARG A 1 473 ? 20.218 -8.241 -35.142 1.00 91.69 473 ARG A N 1
ATOM 3868 C CA . ARG A 1 473 ? 19.709 -8.411 -33.785 1.00 91.69 473 ARG A CA 1
ATOM 3869 C C . ARG A 1 473 ? 20.494 -7.554 -32.799 1.00 91.69 473 ARG A C 1
ATOM 3871 O O . ARG A 1 473 ? 21.697 -7.362 -32.947 1.00 91.69 473 ARG A O 1
ATOM 3878 N N . TYR A 1 474 ? 19.815 -7.085 -31.761 1.00 92.12 474 TYR A N 1
ATOM 3879 C CA . TYR A 1 474 ? 20.468 -6.535 -30.579 1.00 92.12 474 TYR A CA 1
ATOM 3880 C C . TYR A 1 474 ? 20.049 -7.312 -29.334 1.00 92.12 474 TYR A C 1
ATOM 3882 O O . TYR A 1 474 ? 19.013 -7.990 -29.302 1.00 92.12 474 TYR A O 1
ATOM 3890 N N . TYR A 1 475 ? 20.856 -7.210 -28.289 1.00 94.19 475 TYR A N 1
ATOM 3891 C CA . TYR A 1 475 ? 20.477 -7.628 -26.953 1.00 94.19 475 TYR A CA 1
ATOM 3892 C C . TYR A 1 475 ? 21.005 -6.641 -25.916 1.00 94.19 475 TYR A C 1
ATOM 3894 O O . TYR A 1 475 ? 22.072 -6.049 -26.078 1.00 94.19 475 TYR A O 1
ATOM 3902 N N . VAL A 1 476 ? 20.243 -6.471 -24.841 1.00 94.56 476 VAL A N 1
ATOM 3903 C CA . VAL A 1 476 ? 20.607 -5.634 -23.696 1.00 94.56 476 VAL A CA 1
ATOM 3904 C C . VAL A 1 476 ? 20.508 -6.480 -22.444 1.00 94.56 476 VAL A C 1
ATOM 3906 O O . VAL A 1 476 ? 19.538 -7.216 -22.289 1.00 94.56 476 VAL A O 1
ATOM 3909 N N . ILE A 1 477 ? 21.492 -6.357 -21.562 1.00 95.81 477 ILE A N 1
ATOM 3910 C CA . ILE A 1 477 ? 21.448 -6.850 -20.187 1.00 95.81 477 ILE A CA 1
ATOM 3911 C C . ILE A 1 477 ? 21.774 -5.659 -19.289 1.00 95.81 477 ILE A C 1
ATOM 3913 O O . ILE A 1 477 ? 22.860 -5.094 -19.384 1.00 95.81 477 ILE A O 1
ATOM 3917 N N . ASN A 1 478 ? 20.828 -5.269 -18.447 1.00 96.00 478 ASN A N 1
ATOM 3918 C CA . ASN A 1 478 ? 20.892 -4.102 -17.585 1.00 96.00 478 ASN A CA 1
ATOM 3919 C C . ASN A 1 478 ? 20.587 -4.504 -16.133 1.00 96.00 478 ASN A C 1
ATOM 3921 O O . ASN A 1 478 ? 19.425 -4.564 -15.732 1.00 96.00 478 ASN A O 1
ATOM 3925 N N . PRO A 1 479 ? 21.609 -4.859 -15.339 1.00 96.44 479 PRO A N 1
ATOM 3926 C CA . PRO A 1 479 ? 21.512 -4.794 -13.891 1.00 96.44 479 PRO A CA 1
ATOM 3927 C C . PRO A 1 479 ? 21.443 -3.337 -13.418 1.00 96.44 479 PRO A C 1
ATOM 3929 O O . PRO A 1 479 ? 22.274 -2.509 -13.805 1.00 96.44 479 PRO A O 1
ATOM 3932 N N . SER A 1 480 ? 20.491 -3.054 -12.534 1.00 93.88 480 SER A N 1
ATOM 3933 C CA . SER A 1 480 ? 20.310 -1.747 -11.913 1.00 93.88 480 SER A CA 1
ATOM 3934 C C . SER A 1 480 ? 20.058 -1.840 -10.410 1.00 93.88 480 SER A C 1
ATOM 3936 O O . SER A 1 480 ? 19.527 -2.823 -9.874 1.00 93.88 480 SER A O 1
ATOM 3938 N N . LEU A 1 481 ? 20.487 -0.793 -9.713 1.00 94.31 481 LEU A N 1
ATOM 3939 C CA . LEU A 1 481 ? 20.298 -0.595 -8.285 1.00 94.31 481 LEU A CA 1
ATOM 3940 C C . LEU A 1 481 ? 19.672 0.773 -8.064 1.00 94.31 481 LEU A C 1
ATOM 3942 O O . LEU A 1 481 ? 20.203 1.781 -8.515 1.00 94.31 481 LEU A O 1
ATOM 3946 N N . LEU A 1 482 ? 18.583 0.819 -7.313 1.00 91.94 482 LEU A N 1
ATOM 3947 C CA . LEU A 1 482 ? 17.916 2.054 -6.935 1.00 91.94 482 LEU A CA 1
ATOM 3948 C C . LEU A 1 482 ? 17.783 2.087 -5.415 1.00 91.94 482 LEU A C 1
ATOM 3950 O O . LEU A 1 482 ? 16.933 1.413 -4.833 1.00 91.94 482 LEU A O 1
ATOM 3954 N N . TYR A 1 483 ? 18.636 2.878 -4.772 1.00 90.06 483 TYR A N 1
ATOM 3955 C CA . TYR A 1 483 ? 18.494 3.205 -3.362 1.00 90.06 483 TYR A CA 1
ATOM 3956 C C . TYR A 1 483 ? 17.606 4.434 -3.211 1.00 90.06 483 TYR A C 1
ATOM 3958 O O . TYR A 1 483 ? 17.801 5.448 -3.877 1.00 90.06 483 TYR A O 1
ATOM 3966 N N . VAL A 1 484 ? 16.630 4.351 -2.325 1.00 85.00 484 VAL A N 1
ATOM 3967 C CA . VAL A 1 484 ? 15.637 5.390 -2.081 1.00 85.00 484 VAL A CA 1
ATOM 3968 C C . VAL A 1 484 ? 15.598 5.679 -0.595 1.00 85.00 484 VAL A C 1
ATOM 3970 O O . VAL A 1 484 ? 15.574 4.752 0.208 1.00 85.00 484 VAL A O 1
ATOM 3973 N N . TYR A 1 485 ? 15.520 6.959 -0.248 1.00 81.81 485 TYR A N 1
ATOM 3974 C CA . TYR A 1 485 ? 15.414 7.433 1.121 1.00 81.81 485 TYR A CA 1
ATOM 3975 C C . TYR A 1 485 ? 14.379 8.559 1.245 1.00 81.81 485 TYR A C 1
ATOM 3977 O O . TYR A 1 485 ? 14.410 9.526 0.484 1.00 81.81 485 TYR A O 1
ATOM 3985 N N . GLU A 1 486 ? 13.463 8.445 2.202 1.00 75.94 486 GLU A N 1
ATOM 3986 C CA . GLU A 1 486 ? 12.547 9.520 2.596 1.00 75.94 486 GLU A CA 1
ATOM 3987 C C . GLU A 1 486 ? 13.261 10.445 3.600 1.00 75.94 486 GLU A C 1
ATOM 3989 O O . GLU A 1 486 ? 13.478 10.084 4.758 1.00 75.94 486 GLU A O 1
ATOM 3994 N N . ASP A 1 487 ? 13.640 11.644 3.137 1.00 70.94 487 ASP A N 1
ATOM 3995 C CA . 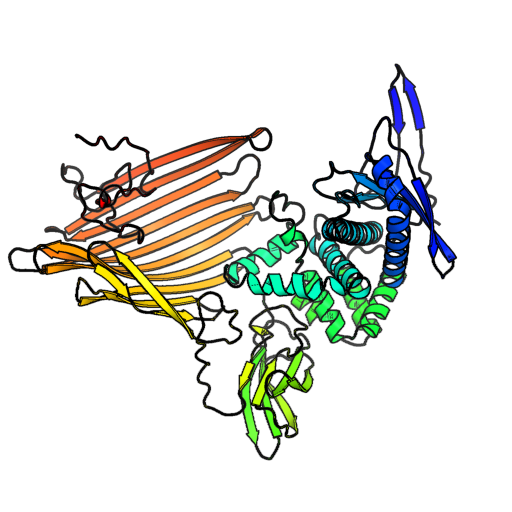ASP A 1 487 ? 14.398 12.642 3.906 1.00 70.94 487 ASP A CA 1
ATOM 3996 C C . ASP A 1 487 ? 13.584 13.192 5.087 1.00 70.94 487 ASP A C 1
ATOM 3998 O O . ASP A 1 487 ? 14.116 13.412 6.173 1.00 70.94 487 ASP A O 1
ATOM 4002 N N . ASP A 1 488 ? 12.299 13.459 4.845 1.00 63.34 488 ASP A N 1
ATOM 4003 C CA . ASP A 1 488 ? 11.355 14.001 5.820 1.00 63.34 488 ASP A CA 1
ATOM 4004 C C . ASP A 1 488 ? 9.930 13.601 5.412 1.00 63.34 488 ASP A C 1
ATOM 4006 O O . ASP A 1 488 ? 9.401 14.070 4.394 1.00 63.34 488 ASP A O 1
ATOM 4010 N N . GLU A 1 489 ? 9.303 12.752 6.227 1.00 55.12 489 GLU A N 1
ATOM 4011 C CA . GLU A 1 489 ? 7.940 12.254 6.016 1.00 55.12 489 GLU A CA 1
ATOM 4012 C C . GLU A 1 489 ? 6.890 13.375 6.068 1.00 55.12 489 GLU A C 1
ATOM 4014 O O . GLU A 1 489 ? 5.904 13.343 5.325 1.00 55.12 489 GLU A O 1
ATOM 4019 N N . LYS A 1 490 ? 7.111 14.410 6.891 1.00 53.00 490 LYS A N 1
ATOM 4020 C CA . LYS A 1 490 ? 6.201 15.560 7.020 1.00 53.00 490 LYS A CA 1
ATOM 4021 C C . LYS A 1 490 ? 6.312 16.473 5.804 1.00 53.00 490 LYS A C 1
ATOM 4023 O O . LYS A 1 490 ? 5.304 16.952 5.287 1.00 53.00 490 LYS A O 1
ATOM 4028 N N . CYS A 1 491 ? 7.533 16.686 5.310 1.00 52.91 491 CYS A N 1
ATOM 4029 C CA . CYS A 1 491 ? 7.790 17.510 4.126 1.00 52.91 491 CYS A CA 1
ATOM 4030 C C . CYS A 1 491 ? 7.692 16.750 2.793 1.00 52.91 491 CYS A C 1
ATOM 4032 O O . CYS A 1 491 ? 7.890 17.374 1.742 1.00 52.91 491 CYS A O 1
ATOM 4034 N N . ARG A 1 492 ? 7.395 15.440 2.819 1.00 66.94 492 ARG A N 1
ATOM 4035 C CA . ARG A 1 492 ? 7.223 14.560 1.645 1.00 66.94 492 ARG A CA 1
ATOM 4036 C C . ARG A 1 492 ? 8.377 14.669 0.657 1.00 66.94 492 ARG A C 1
ATOM 4038 O O . ARG A 1 492 ? 8.178 14.870 -0.549 1.00 66.94 492 ARG A O 1
ATOM 4045 N N . THR A 1 493 ? 9.585 14.665 1.204 1.00 74.00 493 THR A N 1
ATOM 4046 C CA . THR A 1 493 ? 10.808 14.814 0.424 1.00 74.00 493 THR A CA 1
ATOM 4047 C C . THR A 1 493 ? 11.516 13.476 0.354 1.00 74.00 493 THR A C 1
ATOM 4049 O O . THR A 1 493 ? 11.836 12.897 1.384 1.00 74.00 493 THR A O 1
ATOM 4052 N N . ARG A 1 494 ? 11.790 13.023 -0.868 1.00 81.38 494 ARG A N 1
ATOM 4053 C CA . ARG A 1 494 ? 12.447 11.753 -1.154 1.00 81.38 494 ARG A CA 1
ATOM 4054 C C . ARG A 1 494 ? 13.689 11.998 -1.984 1.00 81.38 494 ARG A C 1
ATOM 4056 O O . ARG A 1 494 ? 13.627 12.682 -3.007 1.00 81.38 494 ARG A O 1
ATOM 4063 N N . SER A 1 495 ? 14.782 11.394 -1.567 1.00 89.12 495 SER A N 1
ATOM 4064 C CA . SER A 1 495 ? 16.031 11.331 -2.308 1.00 89.12 495 SER A CA 1
ATOM 4065 C C . SER A 1 495 ? 16.274 9.902 -2.775 1.00 89.12 495 SER A C 1
ATOM 4067 O O . SER A 1 495 ? 15.730 8.941 -2.230 1.00 89.12 495 SER A O 1
ATOM 4069 N N . GLY A 1 496 ? 17.099 9.741 -3.794 1.00 90.44 496 GLY A N 1
ATOM 4070 C CA . GLY A 1 496 ? 17.546 8.429 -4.198 1.00 90.44 496 GLY A CA 1
ATOM 4071 C C . GLY A 1 496 ? 18.741 8.479 -5.127 1.00 90.44 496 GLY A C 1
ATOM 4072 O O . GLY A 1 496 ? 19.079 9.508 -5.714 1.00 90.44 496 GLY A O 1
ATOM 4073 N N . LEU A 1 497 ? 19.391 7.331 -5.211 1.00 95.31 497 LEU A N 1
ATOM 4074 C CA . LEU A 1 497 ? 20.574 7.088 -6.003 1.00 95.31 497 LEU A CA 1
ATOM 4075 C C . LEU A 1 497 ? 20.315 5.855 -6.858 1.00 95.31 497 LEU A C 1
ATOM 4077 O O . LEU A 1 497 ? 20.070 4.768 -6.341 1.00 95.31 497 LEU A O 1
ATOM 4081 N N . GLU A 1 498 ? 20.348 6.058 -8.161 1.00 94.56 498 GLU A N 1
ATOM 4082 C CA . GLU A 1 498 ? 20.163 5.038 -9.181 1.00 94.56 498 GLU A CA 1
ATOM 4083 C C . GLU A 1 498 ? 21.515 4.750 -9.832 1.00 94.56 498 GLU A C 1
ATOM 4085 O O . GLU A 1 498 ? 22.294 5.666 -10.108 1.00 94.56 498 GLU A O 1
ATOM 4090 N N . MET A 1 499 ? 21.818 3.473 -10.020 1.00 96.88 499 MET A N 1
ATOM 4091 C CA . MET A 1 499 ? 23.016 2.995 -10.690 1.00 96.88 499 MET A CA 1
ATOM 4092 C C . MET A 1 499 ? 22.609 1.958 -11.725 1.00 96.88 499 MET A C 1
ATOM 4094 O O . MET A 1 499 ? 22.119 0.892 -11.354 1.00 96.88 499 MET A O 1
ATOM 4098 N N . ASP A 1 500 ? 22.878 2.247 -12.993 1.00 94.69 500 ASP A N 1
ATOM 4099 C CA . ASP A 1 500 ? 22.561 1.360 -14.108 1.00 94.69 500 ASP A CA 1
ATOM 4100 C C . ASP A 1 500 ? 23.832 0.923 -14.813 1.00 94.69 500 ASP A C 1
ATOM 4102 O O . ASP A 1 500 ? 24.713 1.738 -15.107 1.00 94.69 500 ASP A O 1
ATOM 4106 N N . PHE A 1 501 ? 23.895 -0.358 -15.159 1.00 95.88 501 PHE A N 1
ATOM 4107 C CA . PHE A 1 501 ? 24.981 -0.914 -15.951 1.00 95.88 501 PHE A CA 1
ATOM 4108 C C . PHE A 1 501 ? 24.392 -1.657 -17.144 1.00 95.88 501 PHE A C 1
ATOM 4110 O O . PHE A 1 501 ? 23.927 -2.779 -17.003 1.00 95.88 501 PHE A O 1
ATOM 4117 N N . SER A 1 502 ? 24.423 -1.064 -18.334 1.00 94.94 502 SER A N 1
ATOM 4118 C CA . SER A 1 502 ? 23.931 -1.707 -19.556 1.00 94.94 502 SER A CA 1
ATOM 4119 C C . SER A 1 502 ? 25.074 -2.344 -20.334 1.00 94.94 502 SER A C 1
ATOM 4121 O O . SER A 1 502 ? 25.964 -1.650 -20.828 1.00 94.94 502 SER A O 1
ATOM 4123 N N . PHE A 1 503 ? 25.009 -3.661 -20.507 1.00 94.94 503 PHE A N 1
ATOM 4124 C CA . PHE A 1 503 ? 25.755 -4.387 -21.525 1.00 94.94 503 PHE A CA 1
ATOM 4125 C C . PHE A 1 503 ? 24.889 -4.536 -22.772 1.00 94.94 503 PHE A C 1
ATOM 4127 O O . PHE A 1 503 ? 23.821 -5.145 -22.724 1.00 94.94 503 PHE A O 1
ATOM 4134 N N . ILE A 1 504 ? 25.352 -3.978 -23.887 1.00 93.81 504 ILE A N 1
ATOM 4135 C CA . ILE A 1 504 ? 24.622 -3.980 -25.152 1.00 93.81 504 ILE A CA 1
ATOM 4136 C C . ILE A 1 504 ? 25.471 -4.701 -26.189 1.00 93.81 504 ILE A C 1
ATOM 4138 O O . ILE A 1 504 ? 26.582 -4.264 -26.498 1.00 93.81 504 ILE A O 1
ATOM 4142 N N . GLY A 1 505 ? 24.938 -5.788 -26.735 1.00 92.81 505 GLY A N 1
ATOM 4143 C CA . GLY A 1 505 ? 25.462 -6.410 -27.943 1.00 92.81 505 GLY A CA 1
ATOM 4144 C C . GLY A 1 505 ? 24.588 -6.058 -29.129 1.00 92.81 505 GLY A C 1
ATOM 4145 O O . GLY A 1 505 ? 23.359 -6.056 -29.042 1.00 92.81 505 GLY A O 1
ATOM 4146 N N . ASP A 1 506 ? 25.232 -5.712 -30.228 1.00 89.50 506 ASP A N 1
ATOM 4147 C CA . ASP A 1 506 ? 24.556 -5.191 -31.396 1.00 89.50 506 ASP A CA 1
ATOM 4148 C C . ASP A 1 506 ? 25.257 -5.671 -32.664 1.00 89.50 506 ASP A C 1
ATOM 4150 O O . ASP A 1 506 ? 26.478 -5.794 -32.700 1.00 89.50 506 ASP A O 1
ATOM 4154 N N . GLN A 1 507 ? 24.474 -5.963 -33.692 1.00 89.75 507 GLN A N 1
ATOM 4155 C CA . GLN A 1 507 ? 24.939 -6.525 -34.951 1.00 89.75 507 GLN A CA 1
ATOM 4156 C C . GLN A 1 507 ? 24.958 -5.468 -36.033 1.00 89.75 507 GLN A C 1
ATOM 4158 O O . GLN A 1 507 ? 23.975 -4.757 -36.189 1.00 89.75 507 GLN A O 1
ATOM 4163 N N . ASN A 1 508 ? 26.027 -5.390 -36.819 1.00 85.69 508 ASN A N 1
ATOM 4164 C CA . ASN A 1 508 ? 26.117 -4.556 -38.017 1.00 85.69 508 ASN A CA 1
ATOM 4165 C C . ASN A 1 508 ? 26.455 -5.394 -39.252 1.00 85.69 508 ASN A C 1
ATOM 4167 O O . ASN A 1 508 ? 26.974 -6.503 -39.148 1.00 85.69 508 ASN A O 1
ATOM 4171 N N . PHE A 1 509 ? 26.178 -4.849 -40.437 1.00 81.81 509 PHE A N 1
ATOM 4172 C CA . PHE A 1 509 ? 26.703 -5.405 -41.681 1.00 81.81 509 PHE A CA 1
ATOM 4173 C C . PHE A 1 509 ? 28.167 -4.980 -41.844 1.00 81.81 509 PHE A C 1
ATOM 4175 O O . PHE A 1 509 ? 28.459 -3.801 -42.026 1.00 81.81 509 PHE A O 1
ATOM 4182 N N . GLY A 1 510 ? 29.080 -5.942 -41.746 1.00 74.56 510 GLY A N 1
ATOM 4183 C CA . GLY A 1 510 ? 30.494 -5.792 -42.069 1.00 74.56 510 GLY A CA 1
ATOM 4184 C C . GLY A 1 510 ? 30.817 -6.272 -43.486 1.00 74.56 510 GLY A C 1
ATOM 4185 O O . GLY A 1 510 ? 29.972 -6.833 -44.184 1.00 74.56 510 GLY A O 1
ATOM 4186 N N . SER A 1 511 ? 32.075 -6.094 -43.897 1.00 69.38 511 SER A N 1
ATOM 4187 C CA . SER A 1 511 ? 32.579 -6.512 -45.214 1.00 69.38 511 SER A CA 1
ATOM 4188 C C . SER A 1 511 ? 32.466 -8.022 -45.469 1.00 69.38 511 SER A C 1
ATOM 4190 O O . SER A 1 511 ? 32.312 -8.428 -46.616 1.00 69.38 511 SER A O 1
ATOM 4192 N N . GLU A 1 512 ? 32.501 -8.846 -44.416 1.00 70.94 512 GLU A N 1
ATOM 4193 C CA . GLU A 1 512 ? 32.458 -10.317 -44.499 1.00 70.94 512 GLU A CA 1
ATOM 4194 C C . GLU A 1 512 ? 31.135 -10.937 -44.004 1.00 70.94 512 GLU A C 1
ATOM 4196 O O . GLU A 1 512 ? 30.979 -12.157 -44.010 1.00 70.94 512 GLU A O 1
ATOM 4201 N N . GLY A 1 513 ? 30.149 -10.135 -43.583 1.00 80.75 513 GLY A N 1
ATOM 4202 C CA . GLY A 1 513 ? 28.892 -10.662 -43.042 1.00 80.75 513 GLY A CA 1
ATOM 4203 C C . GLY A 1 513 ? 28.306 -9.827 -41.912 1.00 80.75 513 GLY A C 1
ATOM 4204 O O . GLY A 1 513 ? 28.323 -8.604 -41.968 1.00 80.75 513 GLY A O 1
ATOM 4205 N N . ILE A 1 514 ? 27.727 -10.489 -40.911 1.00 83.94 514 ILE A N 1
ATOM 4206 C CA . ILE A 1 514 ? 27.218 -9.822 -39.708 1.00 83.94 514 ILE A CA 1
ATOM 4207 C C . ILE A 1 514 ? 28.346 -9.787 -38.679 1.00 83.94 514 ILE A C 1
ATOM 4209 O O . ILE A 1 514 ? 28.916 -10.828 -38.362 1.00 83.94 514 ILE A O 1
ATOM 4213 N N . THR A 1 515 ? 28.668 -8.601 -38.176 1.00 84.69 515 THR A N 1
ATOM 4214 C CA . THR A 1 515 ? 29.672 -8.389 -37.131 1.00 84.69 515 THR A CA 1
ATOM 4215 C C . THR A 1 515 ? 29.006 -7.922 -35.846 1.00 84.69 515 THR A C 1
ATOM 4217 O O . THR A 1 515 ? 28.184 -7.004 -35.858 1.00 84.69 515 THR A O 1
ATOM 4220 N N . ASP A 1 516 ? 29.374 -8.546 -34.729 1.00 85.50 516 ASP A N 1
ATOM 4221 C CA . ASP A 1 516 ? 28.925 -8.137 -33.402 1.00 85.50 516 ASP A CA 1
ATOM 4222 C C . ASP A 1 516 ? 29.839 -7.034 -32.852 1.00 85.50 516 ASP A C 1
ATOM 4224 O O . ASP A 1 516 ? 31.067 -7.096 -32.960 1.00 85.50 516 ASP A O 1
ATOM 4228 N N . TYR A 1 517 ? 29.245 -6.032 -32.216 1.00 87.69 517 TYR A N 1
ATOM 4229 C CA . TYR A 1 517 ? 29.962 -5.042 -31.428 1.00 87.69 517 TYR A CA 1
ATOM 4230 C C . TYR A 1 517 ? 29.302 -4.859 -30.068 1.00 87.69 517 TYR A C 1
ATOM 4232 O O . TYR A 1 517 ? 28.087 -4.981 -29.896 1.00 87.69 517 TYR A O 1
ATOM 4240 N N . HIS A 1 518 ? 30.141 -4.551 -29.083 1.00 90.00 518 HIS A N 1
ATOM 4241 C CA . HIS A 1 518 ? 29.731 -4.440 -27.693 1.00 90.00 518 HIS A CA 1
ATOM 4242 C C . HIS A 1 518 ? 29.877 -3.014 -27.189 1.00 90.00 518 HIS A C 1
ATOM 4244 O O . HIS A 1 518 ? 30.820 -2.290 -27.533 1.00 90.00 518 HIS A O 1
ATOM 4250 N N . ARG A 1 519 ? 28.921 -2.619 -26.354 1.00 90.56 519 ARG A N 1
ATOM 4251 C CA . ARG A 1 519 ? 28.872 -1.314 -25.708 1.00 90.56 519 ARG A CA 1
ATOM 4252 C C . ARG A 1 519 ? 28.555 -1.505 -24.236 1.00 90.56 519 ARG A C 1
ATOM 4254 O O . ARG A 1 519 ? 27.763 -2.373 -23.871 1.00 90.56 519 ARG A O 1
ATOM 4261 N N . TYR A 1 520 ? 29.179 -0.675 -23.417 1.00 93.56 520 TYR A N 1
ATOM 4262 C CA . TYR A 1 520 ? 28.983 -0.659 -21.977 1.00 93.56 520 TYR A CA 1
ATOM 4263 C C . TYR A 1 520 ? 28.591 0.754 -21.587 1.00 93.56 520 TYR A C 1
ATOM 4265 O O . TYR A 1 520 ? 29.317 1.698 -21.907 1.00 93.56 520 TYR A O 1
ATOM 4273 N N . ILE A 1 521 ? 27.444 0.895 -20.936 1.00 93.69 521 ILE A N 1
ATOM 4274 C CA . ILE A 1 521 ? 26.961 2.173 -20.419 1.00 93.69 521 ILE A CA 1
ATOM 4275 C C . ILE A 1 521 ? 26.837 2.034 -18.910 1.00 93.69 521 ILE A C 1
ATOM 4277 O O . ILE A 1 521 ? 26.226 1.087 -18.420 1.00 93.69 521 ILE A O 1
ATOM 4281 N N . THR A 1 522 ? 27.411 2.978 -18.180 1.00 95.88 522 THR A N 1
ATOM 4282 C CA . THR A 1 522 ? 27.253 3.105 -16.736 1.00 95.88 522 THR A CA 1
ATOM 4283 C C . THR A 1 522 ? 26.627 4.454 -16.438 1.00 95.88 522 THR A C 1
ATOM 4285 O O . THR A 1 522 ? 27.189 5.483 -16.813 1.00 95.88 522 THR A O 1
ATOM 4288 N N . LYS A 1 523 ? 25.477 4.449 -15.765 1.00 95.25 523 LYS A N 1
ATOM 4289 C CA . LYS A 1 523 ? 24.781 5.657 -15.318 1.00 95.25 523 LYS A CA 1
ATOM 4290 C C . LYS A 1 523 ? 24.757 5.675 -13.796 1.00 95.25 523 LYS A C 1
ATOM 4292 O O . LYS A 1 523 ? 24.481 4.658 -13.169 1.00 95.25 523 LYS A O 1
ATOM 4297 N N . VAL A 1 524 ? 25.038 6.831 -13.209 1.00 97.38 524 VAL A N 1
ATOM 4298 C CA . VAL A 1 524 ? 24.821 7.108 -11.786 1.00 97.38 524 VAL A CA 1
ATOM 4299 C C . VAL A 1 524 ? 23.958 8.352 -11.699 1.00 97.38 524 VAL A C 1
ATOM 4301 O O . VAL A 1 524 ? 24.378 9.426 -12.128 1.00 97.38 524 VAL A O 1
ATOM 4304 N N . ILE A 1 525 ? 22.745 8.213 -11.175 1.00 95.94 525 ILE A N 1
ATOM 4305 C CA . ILE A 1 525 ? 21.739 9.270 -11.173 1.00 95.94 525 ILE A CA 1
ATOM 4306 C C . ILE A 1 525 ? 21.301 9.538 -9.741 1.00 95.94 525 ILE A C 1
ATOM 4308 O O . ILE A 1 525 ? 20.656 8.719 -9.089 1.00 95.94 525 ILE A O 1
ATOM 4312 N N . PHE A 1 526 ? 21.620 10.729 -9.254 1.00 96.88 526 PHE A N 1
ATOM 4313 C CA . PHE A 1 526 ? 21.014 11.254 -8.045 1.00 96.88 526 PHE A CA 1
ATOM 4314 C C . PHE A 1 526 ? 19.691 11.927 -8.407 1.00 96.88 526 PHE A C 1
ATOM 4316 O O . PHE A 1 526 ? 19.652 12.801 -9.275 1.00 96.88 526 PHE A O 1
ATOM 4323 N N . HIS A 1 527 ? 18.610 11.559 -7.729 1.00 92.69 527 HIS A N 1
ATOM 4324 C CA . HIS A 1 527 ? 17.318 12.219 -7.873 1.00 92.69 527 HIS A CA 1
ATOM 4325 C C . HIS A 1 527 ? 16.793 12.660 -6.512 1.00 92.69 527 HIS A C 1
ATOM 4327 O O . HIS A 1 527 ? 16.892 11.941 -5.521 1.00 92.69 527 HIS A O 1
ATOM 4333 N N . LYS A 1 528 ? 16.185 13.843 -6.470 1.00 92.38 528 LYS A N 1
ATOM 4334 C CA . LYS A 1 528 ? 15.484 14.345 -5.292 1.00 92.38 528 LYS A CA 1
ATOM 4335 C C . LYS A 1 528 ? 14.169 14.977 -5.700 1.00 92.38 528 LYS A C 1
ATOM 4337 O O . LYS A 1 528 ? 14.103 15.763 -6.643 1.00 92.38 528 LYS A O 1
ATOM 4342 N N . GLN A 1 529 ? 13.121 14.641 -4.966 1.00 87.06 529 GLN A N 1
ATOM 4343 C CA . GLN A 1 529 ? 11.767 15.115 -5.201 1.00 87.06 529 GLN A CA 1
ATOM 4344 C C . GLN A 1 529 ? 11.153 15.629 -3.904 1.00 87.06 529 GLN A C 1
ATOM 4346 O O . GLN A 1 529 ? 11.331 15.040 -2.841 1.00 87.06 529 GLN A O 1
ATOM 4351 N N . LYS A 1 530 ? 10.370 16.700 -4.006 1.00 83.00 530 LYS A N 1
ATOM 4352 C CA . LYS A 1 530 ? 9.497 17.188 -2.941 1.00 83.00 530 LYS A CA 1
ATOM 4353 C C . LYS A 1 530 ? 8.061 17.197 -3.438 1.00 83.00 530 LYS A C 1
ATOM 4355 O O . LYS A 1 530 ? 7.722 17.937 -4.363 1.00 83.00 530 LYS A O 1
ATOM 4360 N N . ARG A 1 531 ? 7.199 16.404 -2.804 1.00 73.62 531 ARG A N 1
ATOM 4361 C CA . ARG A 1 531 ? 5.788 16.248 -3.181 1.00 73.62 531 ARG A CA 1
ATOM 4362 C C . ARG A 1 531 ? 4.903 17.176 -2.348 1.00 73.62 531 ARG A C 1
ATOM 4364 O O . ARG A 1 531 ? 4.330 16.778 -1.341 1.00 73.62 531 ARG A O 1
ATOM 4371 N N . ASN A 1 532 ? 4.786 18.429 -2.784 1.00 70.25 532 ASN A N 1
ATOM 4372 C CA . ASN A 1 532 ? 3.871 19.422 -2.208 1.00 70.25 532 ASN A CA 1
ATOM 4373 C C . ASN A 1 532 ? 2.773 19.832 -3.217 1.00 70.25 532 ASN A C 1
ATOM 4375 O O . ASN A 1 532 ? 2.944 19.693 -4.428 1.00 70.25 532 ASN A O 1
ATOM 4379 N N . LEU A 1 533 ? 1.651 20.360 -2.722 1.00 67.81 533 LEU A N 1
ATOM 4380 C CA . LEU A 1 533 ? 0.548 20.906 -3.520 1.00 67.81 533 LEU A CA 1
ATOM 4381 C C . LEU A 1 533 ? 0.910 22.252 -4.163 1.00 67.81 533 LEU A C 1
ATOM 4383 O O . LEU A 1 533 ? 0.602 22.476 -5.331 1.00 67.81 533 LEU A O 1
ATOM 4387 N N . ILE A 1 534 ? 1.571 23.139 -3.411 1.00 74.81 534 ILE A N 1
ATOM 4388 C CA . ILE A 1 534 ? 1.804 24.529 -3.841 1.00 74.81 534 ILE A CA 1
ATOM 4389 C C . ILE A 1 534 ? 3.027 24.648 -4.752 1.00 74.81 534 ILE A C 1
ATOM 4391 O O . ILE A 1 534 ? 2.943 25.270 -5.807 1.00 74.81 534 ILE A O 1
ATOM 4395 N N . ASN A 1 535 ? 4.161 24.077 -4.337 1.00 82.19 535 ASN A N 1
ATOM 4396 C CA . ASN A 1 535 ? 5.425 24.185 -5.065 1.00 82.19 535 ASN A CA 1
ATOM 4397 C C . ASN A 1 535 ? 6.256 22.893 -4.958 1.00 82.19 535 ASN A C 1
ATOM 4399 O O . ASN A 1 535 ? 7.202 22.832 -4.165 1.00 82.19 535 ASN A O 1
ATOM 4403 N N . PRO A 1 536 ? 5.862 21.812 -5.653 1.00 86.12 536 PRO A N 1
ATOM 4404 C CA . PRO A 1 536 ? 6.701 20.634 -5.771 1.00 86.12 536 PRO A CA 1
ATOM 4405 C C . PRO A 1 536 ? 7.853 20.885 -6.743 1.00 86.12 536 PRO A C 1
ATOM 4407 O O . PRO A 1 536 ? 7.729 21.619 -7.730 1.00 86.12 536 PRO A O 1
ATOM 4410 N N . TYR A 1 537 ? 8.962 20.213 -6.472 1.00 89.38 537 TYR A N 1
ATOM 4411 C CA . TYR A 1 537 ? 10.112 20.180 -7.358 1.00 89.38 537 TYR A CA 1
ATOM 4412 C C . TYR A 1 537 ? 10.655 18.760 -7.468 1.00 89.38 537 TYR A C 1
ATOM 4414 O O . TYR A 1 537 ? 10.505 17.942 -6.559 1.00 89.38 537 TYR A O 1
ATOM 4422 N N . GLU A 1 538 ? 11.311 18.493 -8.582 1.00 91.38 538 GLU A N 1
ATOM 4423 C CA . GLU A 1 538 ? 12.073 17.286 -8.854 1.00 91.38 538 GLU A CA 1
ATOM 4424 C C . GLU A 1 538 ? 13.359 17.734 -9.534 1.00 91.38 538 GLU A C 1
ATOM 4426 O O . GLU A 1 538 ? 13.301 18.447 -10.534 1.00 91.38 538 GLU A O 1
ATOM 4431 N N . TYR A 1 539 ? 14.512 17.340 -9.010 1.00 93.50 539 TYR A N 1
ATOM 4432 C CA . TYR A 1 539 ? 15.759 17.513 -9.736 1.00 93.50 539 TYR A CA 1
ATOM 4433 C C . TYR A 1 539 ? 16.522 16.201 -9.835 1.00 93.50 539 TYR A C 1
ATOM 4435 O O . TYR A 1 539 ? 16.495 15.373 -8.923 1.00 93.50 539 TYR A O 1
ATOM 4443 N N . LYS A 1 540 ? 17.188 16.022 -10.973 1.00 94.62 540 LYS A N 1
ATOM 4444 C CA . LYS A 1 540 ? 18.019 14.866 -11.289 1.00 94.62 540 LYS A CA 1
ATOM 4445 C C . LYS A 1 540 ? 19.381 15.350 -11.736 1.00 94.62 540 LYS A C 1
ATOM 4447 O O . LYS A 1 540 ? 19.462 16.271 -12.543 1.00 94.62 540 LYS A O 1
ATOM 4452 N N . ILE A 1 541 ? 20.430 14.725 -11.229 1.00 96.06 541 ILE A N 1
ATOM 4453 C CA . ILE A 1 541 ? 21.802 14.936 -11.678 1.00 96.06 541 ILE A CA 1
ATOM 4454 C C . ILE A 1 541 ? 22.351 13.560 -12.018 1.00 96.06 541 ILE A C 1
ATOM 4456 O O . ILE A 1 541 ? 22.411 12.688 -11.155 1.00 96.06 541 ILE A O 1
ATOM 4460 N N . GLY A 1 542 ? 22.692 13.365 -13.283 1.00 95.38 542 GLY A N 1
ATOM 4461 C CA . GLY A 1 542 ? 23.231 12.124 -13.802 1.00 95.38 542 GLY A CA 1
ATOM 4462 C C . GLY A 1 542 ? 24.678 12.288 -14.235 1.00 95.38 542 GLY A C 1
ATOM 4463 O O . GLY A 1 542 ? 25.099 13.340 -14.720 1.00 95.38 542 GLY A O 1
ATOM 4464 N N . LEU A 1 543 ? 25.432 11.218 -14.052 1.00 96.06 543 LEU A N 1
ATOM 4465 C CA . LEU A 1 543 ? 26.731 11.005 -14.653 1.00 96.06 543 LEU A CA 1
ATOM 4466 C C . LEU A 1 543 ? 26.634 9.742 -15.499 1.00 96.06 543 LEU A C 1
ATOM 4468 O O . LEU A 1 543 ? 26.210 8.695 -15.014 1.00 96.06 543 LEU A O 1
ATOM 4472 N N . GLU A 1 544 ? 27.014 9.849 -16.762 1.00 94.31 544 GLU A N 1
ATOM 4473 C CA . GLU A 1 544 ? 26.944 8.762 -17.726 1.00 94.31 544 GLU A CA 1
ATOM 4474 C C . GLU A 1 544 ? 28.314 8.551 -18.356 1.00 94.31 544 GLU A C 1
ATOM 4476 O O . GLU A 1 544 ? 28.896 9.462 -18.944 1.00 94.31 544 GLU A O 1
ATOM 4481 N N . HIS A 1 545 ? 28.824 7.333 -18.239 1.00 94.69 545 HIS A N 1
ATOM 4482 C CA . HIS A 1 545 ? 30.025 6.893 -18.924 1.00 94.69 545 HIS A CA 1
ATOM 4483 C C . HIS A 1 545 ? 29.654 5.816 -19.932 1.00 94.69 545 HIS A C 1
ATOM 4485 O O . HIS A 1 545 ? 29.045 4.808 -19.571 1.00 94.69 545 HIS A O 1
ATOM 4491 N N . GLN A 1 546 ? 30.059 5.996 -21.184 1.00 91.38 546 GLN A N 1
ATOM 4492 C CA . GLN A 1 546 ? 29.897 4.971 -22.204 1.00 91.38 546 GLN A CA 1
ATOM 4493 C C . GLN A 1 546 ? 31.244 4.618 -22.811 1.00 91.38 546 GLN A C 1
ATOM 4495 O O . GLN A 1 546 ? 32.016 5.498 -23.181 1.00 91.38 546 GLN A O 1
ATOM 4500 N N . TYR A 1 547 ? 31.466 3.320 -22.995 1.00 90.00 547 TYR A N 1
ATOM 4501 C CA . TYR A 1 547 ? 32.519 2.768 -23.835 1.00 90.00 547 TYR A CA 1
ATOM 4502 C C . TYR A 1 547 ? 31.892 1.991 -24.995 1.00 90.00 547 TYR A C 1
ATOM 4504 O O . TYR A 1 547 ? 30.979 1.183 -24.798 1.00 90.00 547 TYR A O 1
ATOM 4512 N N . TYR A 1 548 ? 32.392 2.204 -26.208 1.00 85.31 548 TYR A N 1
ATOM 4513 C CA . TYR A 1 548 ? 31.972 1.469 -27.396 1.00 85.31 548 TYR A CA 1
ATOM 4514 C C . TYR A 1 548 ? 33.139 1.245 -28.357 1.00 85.31 548 TYR A C 1
ATOM 4516 O O . TYR A 1 548 ? 34.078 2.036 -28.420 1.00 85.31 548 TYR A O 1
ATOM 4524 N N . ASN A 1 549 ? 33.073 0.151 -29.113 1.00 81.19 549 ASN A N 1
ATOM 4525 C CA . ASN A 1 549 ? 34.049 -0.168 -30.150 1.00 81.19 549 ASN A CA 1
ATOM 4526 C C . ASN A 1 549 ? 33.338 -0.290 -31.500 1.00 81.19 549 ASN A C 1
ATOM 4528 O O . ASN A 1 549 ? 32.882 -1.368 -31.874 1.00 81.19 549 ASN A O 1
ATOM 4532 N N . LEU A 1 550 ? 33.194 0.841 -32.189 1.00 70.69 550 LEU A N 1
ATOM 4533 C CA . LEU A 1 550 ? 32.606 0.914 -33.525 1.00 70.69 550 LEU A CA 1
ATOM 4534 C C . LEU A 1 550 ? 33.717 1.374 -34.472 1.00 70.69 550 LEU A C 1
ATOM 4536 O O . LEU A 1 550 ? 33.987 2.570 -34.556 1.00 70.69 550 LEU A O 1
ATOM 4540 N N . TYR A 1 551 ? 34.406 0.421 -35.105 1.00 71.56 551 TYR A N 1
ATOM 4541 C CA . TYR A 1 551 ? 35.658 0.598 -35.867 1.00 71.56 551 TYR A CA 1
ATOM 4542 C C . TYR A 1 551 ? 36.881 1.002 -35.019 1.00 71.56 551 TYR A C 1
ATOM 4544 O O . TYR A 1 551 ? 37.970 0.479 -35.236 1.00 71.56 551 TYR A O 1
ATOM 4552 N N . GLU A 1 552 ? 36.696 1.864 -34.017 1.00 75.19 552 GLU A N 1
ATOM 4553 C CA . GLU A 1 552 ? 37.715 2.292 -33.057 1.00 75.19 552 GLU A CA 1
ATOM 4554 C C . GLU A 1 552 ? 37.168 2.291 -31.624 1.00 75.19 552 GLU A C 1
ATOM 4556 O O . GLU A 1 552 ? 35.970 2.488 -31.390 1.00 75.19 552 GLU A O 1
ATOM 4561 N N . LYS A 1 553 ? 38.069 2.130 -30.646 1.00 82.25 553 LYS A N 1
ATOM 4562 C CA . LYS A 1 553 ? 37.740 2.221 -29.218 1.00 82.25 553 LYS A CA 1
ATOM 4563 C C . LYS A 1 553 ? 37.443 3.668 -28.841 1.00 82.25 553 LYS A C 1
ATOM 4565 O O . LYS A 1 553 ? 38.324 4.522 -28.909 1.00 82.25 553 LYS A O 1
ATOM 4570 N N . ARG A 1 554 ? 36.219 3.928 -28.391 1.00 86.50 554 ARG A N 1
ATOM 4571 C CA . ARG A 1 554 ? 35.738 5.260 -28.017 1.00 86.50 554 ARG A CA 1
ATOM 4572 C C . ARG A 1 554 ? 35.056 5.220 -26.664 1.00 86.50 554 ARG A C 1
ATOM 4574 O O . ARG A 1 554 ? 34.446 4.225 -26.277 1.00 86.50 554 ARG A O 1
ATOM 4581 N N . HIS A 1 555 ? 35.181 6.320 -25.943 1.00 90.56 555 HIS A N 1
ATOM 4582 C CA . HIS A 1 555 ? 34.499 6.530 -24.677 1.00 90.56 555 HIS A CA 1
ATOM 4583 C C . HIS A 1 555 ? 34.239 8.010 -24.402 1.00 90.56 555 HIS A C 1
ATOM 4585 O O . HIS A 1 555 ? 34.948 8.893 -24.905 1.00 90.56 555 HIS A O 1
ATOM 4591 N N . TYR A 1 556 ? 33.212 8.271 -23.603 1.00 91.81 556 TYR A N 1
ATOM 4592 C CA . TYR A 1 556 ? 32.898 9.596 -23.089 1.00 91.81 556 TYR A CA 1
ATOM 4593 C C . TYR A 1 556 ? 32.411 9.513 -21.647 1.00 91.81 556 TYR A C 1
ATOM 4595 O O . TYR A 1 556 ? 31.934 8.476 -21.189 1.00 91.81 556 TYR A O 1
ATOM 4603 N N . LEU A 1 557 ? 32.508 10.647 -20.964 1.00 93.88 557 LEU A N 1
ATOM 4604 C CA . LEU A 1 557 ? 31.932 10.908 -19.660 1.00 93.88 557 LEU A CA 1
ATOM 4605 C C . LEU A 1 557 ? 31.085 12.175 -19.763 1.00 93.88 557 LEU A C 1
ATOM 4607 O O . LEU A 1 557 ? 31.606 13.253 -20.053 1.00 93.88 557 LEU A O 1
ATOM 4611 N N . MET A 1 558 ? 29.787 12.044 -19.532 1.00 93.19 558 MET A N 1
ATOM 4612 C CA . MET A 1 558 ? 28.806 13.119 -19.608 1.00 93.19 558 MET A CA 1
ATOM 4613 C C . MET A 1 558 ? 28.205 13.378 -18.230 1.00 93.19 558 MET A C 1
ATOM 4615 O O . MET A 1 558 ? 27.951 12.449 -17.468 1.00 93.19 558 MET A O 1
ATOM 4619 N N . VAL A 1 559 ? 27.943 14.648 -17.935 1.00 94.75 559 VAL A N 1
ATOM 4620 C CA . VAL A 1 559 ? 27.102 15.068 -16.816 1.00 94.75 559 VAL A CA 1
ATOM 4621 C C . VAL A 1 559 ? 25.842 15.724 -17.362 1.00 94.75 559 VAL A C 1
ATOM 4623 O O . VAL A 1 559 ? 25.905 16.538 -18.286 1.00 94.75 559 VAL A O 1
ATOM 4626 N N . ASN A 1 560 ? 24.693 15.381 -16.797 1.00 93.25 560 ASN A N 1
ATOM 4627 C CA . ASN A 1 560 ? 23.409 15.977 -17.135 1.00 93.25 560 ASN A CA 1
ATOM 4628 C C . ASN A 1 560 ? 22.640 16.361 -15.872 1.00 93.25 560 ASN A C 1
ATOM 4630 O O . ASN A 1 560 ? 22.712 15.694 -14.846 1.00 93.25 560 ASN A O 1
ATOM 4634 N N . ALA A 1 561 ? 21.880 17.445 -15.955 1.00 94.44 561 ALA A N 1
ATOM 4635 C CA . ALA A 1 561 ? 21.041 17.933 -14.879 1.00 94.44 561 ALA A CA 1
ATOM 4636 C C . ALA A 1 561 ? 19.657 18.305 -15.411 1.00 94.44 561 ALA A C 1
ATOM 4638 O O . ALA A 1 561 ? 19.514 18.896 -16.482 1.00 94.44 561 ALA A O 1
ATOM 4639 N N . GLU A 1 562 ? 18.631 17.973 -14.640 1.00 93.44 562 GLU A N 1
ATOM 4640 C CA . GLU A 1 562 ? 17.243 18.317 -14.910 1.00 93.44 562 GLU A CA 1
ATOM 4641 C C . GLU A 1 562 ? 16.603 18.884 -13.644 1.00 93.44 562 GLU A C 1
ATOM 4643 O O . GLU A 1 562 ? 16.778 18.327 -12.566 1.00 93.44 562 GLU A O 1
ATOM 4648 N N . LEU A 1 563 ? 15.830 19.962 -13.776 1.00 93.56 563 LEU A N 1
ATOM 4649 C CA . LEU A 1 563 ? 14.991 20.520 -12.718 1.00 93.56 563 LEU A CA 1
ATOM 4650 C C . LEU A 1 563 ? 13.579 20.720 -13.262 1.00 93.56 563 LEU A C 1
ATOM 4652 O O . LEU A 1 563 ? 13.377 21.459 -14.221 1.00 93.56 563 LEU A O 1
ATOM 4656 N N . LYS A 1 564 ? 12.593 20.101 -12.626 1.00 92.69 564 LYS A N 1
ATOM 4657 C CA . LYS A 1 564 ? 11.165 20.303 -12.869 1.00 92.69 564 LYS A CA 1
ATOM 4658 C C . LYS A 1 564 ? 10.545 20.938 -11.637 1.00 92.69 564 LYS A C 1
ATOM 4660 O O . LYS A 1 564 ? 10.789 20.508 -10.515 1.00 92.69 564 LYS A O 1
ATOM 4665 N N . THR A 1 565 ? 9.706 21.941 -11.838 1.00 93.00 565 THR A N 1
ATOM 4666 C CA . THR A 1 565 ? 8.921 22.556 -10.768 1.00 93.00 565 THR A CA 1
ATOM 4667 C C . THR A 1 565 ? 7.569 23.000 -11.303 1.00 93.00 565 THR A C 1
ATOM 4669 O O . THR A 1 565 ? 7.406 23.267 -12.497 1.00 93.00 565 THR A O 1
ATOM 4672 N N . ARG A 1 566 ? 6.571 23.057 -10.424 1.00 92.38 566 ARG A N 1
ATOM 4673 C CA . ARG A 1 566 ? 5.304 23.720 -10.726 1.00 92.38 566 ARG A CA 1
ATOM 4674 C C . ARG A 1 566 ? 4.892 24.605 -9.565 1.00 92.38 566 ARG A C 1
ATOM 4676 O O . ARG A 1 566 ? 5.105 24.239 -8.419 1.00 92.38 566 ARG A O 1
ATOM 4683 N N . TYR A 1 567 ? 4.253 25.726 -9.858 1.00 91.00 567 TYR A N 1
ATOM 4684 C CA . TYR A 1 567 ? 3.754 26.658 -8.854 1.00 91.00 567 TYR A CA 1
ATOM 4685 C C . TYR A 1 567 ? 2.247 26.861 -9.010 1.00 91.00 567 TYR A C 1
ATOM 4687 O O . TYR A 1 567 ? 1.780 27.274 -10.073 1.00 91.00 567 TYR A O 1
ATOM 4695 N N . MET A 1 568 ? 1.486 26.560 -7.956 1.00 88.44 568 MET A N 1
ATOM 4696 C CA . MET A 1 568 ? 0.040 26.770 -7.912 1.00 88.44 568 MET A CA 1
ATOM 4697 C C . MET A 1 568 ? -0.278 28.197 -7.458 1.00 88.44 568 MET A C 1
ATOM 4699 O O . MET A 1 568 ? -0.235 28.498 -6.268 1.00 88.44 568 MET A O 1
ATOM 4703 N N . TYR A 1 569 ? -0.632 29.071 -8.397 1.00 90.06 569 TYR A N 1
ATOM 4704 C CA . TYR A 1 569 ? -0.976 30.470 -8.103 1.00 90.06 569 TYR A CA 1
ATOM 4705 C C . TYR A 1 569 ? -2.478 30.678 -7.838 1.00 90.06 569 TYR A C 1
ATOM 4707 O O . TYR A 1 569 ? -2.891 31.717 -7.328 1.00 90.06 569 TYR A O 1
ATOM 4715 N N . LYS A 1 570 ? -3.316 29.693 -8.189 1.00 84.56 570 LYS A N 1
ATOM 4716 C CA . LYS A 1 570 ? -4.750 29.627 -7.869 1.00 84.56 570 LYS A CA 1
ATOM 4717 C C . LYS A 1 570 ? -5.175 28.159 -7.812 1.00 84.56 570 LYS A C 1
ATOM 4719 O O . LYS A 1 570 ? -4.539 27.325 -8.450 1.00 84.56 570 LYS A O 1
ATOM 4724 N N . LYS A 1 571 ? -6.249 27.840 -7.078 1.00 80.06 571 LYS A N 1
ATOM 4725 C CA . LYS A 1 571 ? -6.820 26.481 -7.025 1.00 80.06 571 LYS A CA 1
ATOM 4726 C C . LYS A 1 571 ? -6.958 25.906 -8.441 1.00 80.06 571 LYS A C 1
ATOM 4728 O O . LYS A 1 571 ? -7.562 26.549 -9.301 1.00 80.06 571 LYS A O 1
ATOM 4733 N N . ASP A 1 572 ? -6.364 24.733 -8.648 1.00 77.94 572 ASP A N 1
ATOM 4734 C CA . ASP A 1 572 ? -6.335 23.993 -9.914 1.00 77.94 572 ASP A CA 1
ATOM 4735 C C . ASP A 1 572 ? -5.680 24.758 -11.097 1.00 77.94 572 ASP A C 1
ATOM 4737 O O . ASP A 1 572 ? -5.931 24.445 -12.260 1.00 77.94 572 ASP A O 1
ATOM 4741 N N . ARG A 1 573 ? -4.826 25.765 -10.834 1.00 85.31 573 ARG A N 1
ATOM 4742 C CA . ARG A 1 573 ? -4.045 26.485 -11.860 1.00 85.31 573 ARG A CA 1
ATOM 4743 C C . ARG A 1 573 ? -2.561 26.543 -11.517 1.00 85.31 573 ARG A C 1
ATOM 4745 O O . ARG A 1 573 ? -2.173 27.068 -10.472 1.00 85.31 573 ARG A O 1
ATOM 4752 N N . TYR A 1 574 ? -1.741 26.059 -12.446 1.00 88.62 574 TYR A N 1
ATOM 4753 C CA . TYR A 1 574 ? -0.314 25.831 -12.243 1.00 88.62 574 TYR A CA 1
ATOM 4754 C C . TYR A 1 574 ? 0.522 26.495 -13.334 1.00 88.62 574 TYR A C 1
ATOM 4756 O O . TYR A 1 574 ? 0.153 26.493 -14.506 1.00 88.62 574 TYR A O 1
ATOM 4764 N N . ILE A 1 575 ? 1.681 27.016 -12.946 1.00 92.38 575 ILE A N 1
ATOM 4765 C CA . ILE A 1 575 ? 2.768 27.360 -13.863 1.00 92.38 575 ILE A CA 1
ATOM 4766 C C . ILE A 1 575 ? 3.780 26.225 -13.788 1.00 92.38 575 ILE A C 1
ATOM 4768 O O . ILE A 1 575 ? 4.233 25.898 -12.696 1.00 92.38 575 ILE A O 1
ATOM 4772 N N . HIS A 1 576 ? 4.125 25.626 -14.924 1.00 91.75 576 HIS A N 1
ATOM 4773 C CA . HIS A 1 576 ? 5.115 24.554 -15.007 1.00 91.75 576 HIS A CA 1
ATOM 4774 C C . HIS A 1 576 ? 6.422 25.101 -15.570 1.00 91.75 576 HIS A C 1
ATOM 4776 O O . HIS A 1 576 ? 6.413 25.791 -16.587 1.00 91.75 576 HIS A O 1
ATOM 4782 N N . ALA A 1 577 ? 7.539 24.753 -14.942 1.00 91.62 577 ALA A N 1
ATOM 4783 C CA . ALA A 1 577 ? 8.868 25.058 -15.443 1.00 91.62 577 ALA A CA 1
ATOM 4784 C C . ALA A 1 577 ? 9.729 23.792 -15.452 1.00 91.62 577 ALA A C 1
ATOM 4786 O O . ALA A 1 577 ? 9.676 22.969 -14.534 1.00 91.62 577 ALA A O 1
ATOM 4787 N N . ARG A 1 578 ? 10.523 23.642 -16.512 1.00 90.25 578 ARG A N 1
ATOM 4788 C CA . ARG A 1 578 ? 11.493 22.562 -16.675 1.00 90.25 578 ARG A CA 1
ATOM 4789 C C . ARG A 1 578 ? 12.779 23.138 -17.242 1.00 90.25 578 ARG A C 1
ATOM 4791 O O . ARG A 1 578 ? 12.747 23.838 -18.248 1.00 90.25 578 ARG A O 1
ATOM 4798 N N . PHE A 1 579 ? 13.889 22.791 -16.616 1.00 91.12 579 PHE A N 1
ATOM 4799 C CA . PHE A 1 579 ? 15.234 23.148 -17.027 1.00 91.12 579 PHE A CA 1
ATOM 4800 C C . PHE A 1 579 ? 16.015 21.862 -17.256 1.00 91.12 579 PHE A C 1
ATOM 4802 O O . PHE A 1 579 ? 15.887 20.913 -16.482 1.00 91.12 579 PHE A O 1
ATOM 4809 N N . TYR A 1 580 ? 16.806 21.828 -18.319 1.00 91.25 580 TYR A N 1
ATOM 4810 C CA . TYR A 1 580 ? 17.672 20.705 -18.643 1.00 91.25 580 TYR A CA 1
ATOM 4811 C C . TYR A 1 580 ? 18.989 21.236 -19.199 1.00 91.25 580 TYR A C 1
ATOM 4813 O O . TYR A 1 580 ? 18.986 22.174 -19.995 1.00 91.25 580 TYR A O 1
ATOM 4821 N N . GLY A 1 581 ? 20.096 20.621 -18.799 1.00 92.06 581 GLY A N 1
ATOM 4822 C CA . GLY A 1 581 ? 21.418 20.896 -19.345 1.00 92.06 581 GLY A CA 1
ATOM 4823 C C . GLY A 1 581 ? 22.296 19.656 -19.272 1.00 92.06 581 GLY A C 1
ATOM 4824 O O . GLY A 1 581 ? 22.155 18.844 -18.360 1.00 92.06 581 GLY A O 1
ATOM 4825 N N . ALA A 1 582 ? 23.201 19.504 -20.232 1.00 91.12 582 ALA A N 1
ATOM 4826 C CA . ALA A 1 582 ? 24.175 18.423 -20.245 1.00 91.12 582 ALA A CA 1
ATOM 4827 C C . ALA A 1 582 ? 25.473 18.878 -20.911 1.00 91.12 582 ALA A C 1
ATOM 4829 O O . ALA A 1 582 ? 25.461 19.756 -21.773 1.00 91.12 582 ALA A O 1
ATOM 4830 N N . THR A 1 583 ? 26.590 18.289 -20.497 1.00 91.75 583 THR A N 1
ATOM 4831 C CA . THR A 1 583 ? 27.906 18.538 -21.087 1.00 91.75 583 THR A CA 1
ATOM 4832 C C . THR A 1 583 ? 28.807 17.317 -20.936 1.00 91.75 583 THR A C 1
ATOM 4834 O O . THR A 1 583 ? 28.649 16.523 -20.006 1.00 91.75 583 THR A O 1
ATOM 4837 N N . TYR A 1 584 ? 29.770 17.169 -21.841 1.00 92.38 584 TYR A N 1
ATOM 4838 C CA . TYR A 1 584 ? 30.794 16.137 -21.734 1.00 92.38 584 TYR A CA 1
ATOM 4839 C C . TYR A 1 584 ? 31.951 16.654 -20.883 1.00 92.38 584 TYR A C 1
ATOM 4841 O O . TYR A 1 584 ? 32.585 17.647 -21.227 1.00 92.38 584 TYR A O 1
ATOM 4849 N N . LEU A 1 585 ? 32.244 15.957 -19.787 1.00 92.12 585 LEU A N 1
ATOM 4850 C CA . LEU A 1 585 ? 33.463 16.169 -19.003 1.00 92.12 585 LEU A CA 1
ATOM 4851 C C . LEU A 1 585 ? 34.685 15.615 -19.741 1.00 92.12 585 LEU A C 1
ATOM 4853 O O . LEU A 1 585 ? 35.780 16.160 -19.650 1.00 92.12 585 LEU A O 1
ATOM 4857 N N . TYR A 1 586 ? 34.479 14.530 -20.487 1.00 90.06 586 TYR A N 1
ATOM 4858 C CA . TYR A 1 586 ? 35.472 13.940 -21.368 1.00 90.06 586 TYR A CA 1
ATOM 4859 C C . TYR A 1 586 ? 34.775 13.327 -22.579 1.00 90.06 586 TYR A C 1
ATOM 4861 O O . TYR A 1 586 ? 33.741 12.675 -22.443 1.00 90.06 586 TYR A O 1
ATOM 4869 N N . ASN A 1 587 ? 35.346 13.495 -23.766 1.00 88.44 587 ASN A N 1
ATOM 4870 C CA . ASN A 1 587 ? 34.884 12.814 -24.966 1.00 88.44 587 ASN A CA 1
ATOM 4871 C C . ASN A 1 587 ? 36.083 12.556 -25.880 1.00 88.44 587 ASN A C 1
ATOM 4873 O O . ASN A 1 587 ? 36.692 13.495 -26.387 1.00 88.44 587 ASN A O 1
ATOM 4877 N N . SER A 1 588 ? 36.401 11.280 -26.104 1.00 85.44 588 SER A N 1
ATOM 4878 C CA . SER A 1 588 ? 37.480 10.859 -27.013 1.00 85.44 588 SER A CA 1
ATOM 4879 C C . SER A 1 588 ? 37.248 11.257 -28.480 1.00 85.44 588 SER A C 1
ATOM 4881 O O . SER A 1 588 ? 38.153 11.133 -29.302 1.00 85.44 588 SER A O 1
ATOM 4883 N N . HIS A 1 589 ? 36.050 11.739 -28.823 1.00 79.12 589 HIS A N 1
ATOM 4884 C CA . HIS A 1 589 ? 35.658 12.075 -30.185 1.00 79.12 589 HIS A CA 1
ATOM 4885 C C . HIS A 1 589 ? 34.816 13.364 -30.262 1.00 79.12 589 HIS A C 1
ATOM 4887 O O . HIS A 1 589 ? 33.702 13.376 -30.784 1.00 79.12 589 HIS A O 1
ATOM 4893 N N . SER A 1 590 ? 35.349 14.471 -29.732 1.00 70.44 590 SER A N 1
ATOM 4894 C CA . SER A 1 590 ? 34.631 15.753 -29.609 1.00 70.44 590 SER A CA 1
ATOM 4895 C C . SER A 1 590 ? 34.410 16.528 -30.920 1.00 70.44 590 SER A C 1
ATOM 4897 O O . SER A 1 590 ? 33.556 17.406 -30.950 1.00 70.44 590 SER A O 1
ATOM 4899 N N . ASN A 1 591 ? 35.155 16.227 -31.994 1.00 66.75 591 ASN A N 1
ATOM 4900 C CA . ASN A 1 591 ? 35.186 17.028 -33.235 1.00 66.75 591 ASN A CA 1
ATOM 4901 C C . ASN A 1 591 ? 34.557 16.318 -34.454 1.00 66.75 591 ASN A C 1
ATOM 4903 O O . ASN A 1 591 ? 34.921 16.600 -35.594 1.00 66.75 591 ASN A O 1
ATOM 4907 N N . SER A 1 592 ? 33.642 15.371 -34.235 1.00 66.62 592 SER A N 1
ATOM 4908 C CA . SER A 1 592 ? 32.961 14.644 -35.316 1.00 66.62 592 SER A CA 1
ATOM 4909 C C . SER A 1 592 ? 31.697 15.354 -35.787 1.00 66.62 592 SER A C 1
ATOM 4911 O O . SER A 1 592 ? 30.881 15.783 -34.977 1.00 66.62 592 SER A O 1
ATOM 4913 N N . THR A 1 593 ? 31.494 15.397 -37.103 1.00 63.38 593 THR A N 1
ATOM 4914 C CA . THR A 1 593 ? 30.244 15.840 -37.742 1.00 63.38 593 THR A CA 1
ATOM 4915 C C . THR A 1 593 ? 29.198 14.726 -37.852 1.00 63.38 593 THR A C 1
ATOM 4917 O O . THR A 1 593 ? 28.035 15.004 -38.132 1.00 63.38 593 THR A O 1
ATOM 4920 N N . ASN A 1 594 ? 29.585 13.470 -37.610 1.00 65.38 594 ASN A N 1
ATOM 4921 C CA . ASN A 1 594 ? 28.686 12.319 -37.655 1.00 65.38 594 ASN A CA 1
ATOM 4922 C C . ASN A 1 594 ? 27.986 12.103 -36.311 1.00 65.38 594 ASN A C 1
ATOM 4924 O O . ASN A 1 594 ? 28.634 12.114 -35.259 1.00 65.38 594 ASN A O 1
ATOM 4928 N N . THR A 1 595 ? 26.681 11.823 -36.358 1.00 66.12 595 THR A N 1
ATOM 4929 C CA . THR A 1 595 ? 25.908 11.353 -35.204 1.00 66.12 595 THR A CA 1
ATOM 4930 C C . THR A 1 595 ? 26.414 9.972 -34.790 1.00 66.12 595 THR A C 1
ATOM 4932 O O . THR A 1 595 ? 26.440 9.038 -35.589 1.00 66.12 595 THR A O 1
ATOM 4935 N N . MET A 1 596 ? 26.856 9.853 -33.544 1.00 71.81 596 MET A N 1
ATOM 4936 C CA . MET A 1 596 ? 27.454 8.646 -32.976 1.00 71.81 596 MET A CA 1
ATOM 4937 C C . MET A 1 596 ? 26.659 8.217 -31.734 1.00 71.81 596 MET A C 1
ATOM 4939 O O . MET A 1 596 ? 25.914 9.024 -31.169 1.00 71.81 596 MET A O 1
ATOM 4943 N N . PRO A 1 597 ? 26.799 6.961 -31.271 1.00 73.06 597 PRO A N 1
ATOM 4944 C CA . PRO A 1 597 ? 26.253 6.555 -29.982 1.00 73.06 597 PRO A CA 1
ATOM 4945 C C . PRO A 1 597 ? 26.670 7.528 -28.873 1.00 73.06 597 PRO A C 1
ATOM 4947 O O . PRO A 1 597 ? 27.851 7.858 -28.743 1.00 73.06 597 PRO A O 1
ATOM 4950 N N . GLY A 1 598 ? 25.680 8.000 -28.115 1.00 72.44 598 GLY A N 1
ATOM 4951 C CA . GLY A 1 598 ? 25.875 8.966 -27.041 1.00 72.44 598 GLY A CA 1
ATOM 4952 C C . GLY A 1 598 ? 26.018 10.420 -27.479 1.00 72.44 598 GLY A C 1
ATOM 4953 O O . GLY A 1 598 ? 26.402 11.235 -26.649 1.00 72.44 598 GLY A O 1
ATOM 4954 N N . THR A 1 599 ? 25.719 10.781 -28.737 1.00 77.81 599 THR A N 1
ATOM 4955 C CA . THR A 1 599 ? 25.558 12.187 -29.150 1.00 77.81 599 THR A CA 1
ATOM 4956 C C . THR A 1 599 ? 24.431 12.856 -28.359 1.00 77.81 599 THR A C 1
ATOM 4958 O O . THR A 1 599 ? 23.306 12.358 -28.316 1.00 77.81 599 THR A O 1
ATOM 4961 N N . LEU A 1 600 ? 24.718 14.025 -27.784 1.00 77.62 600 LEU A N 1
ATOM 4962 C CA . LEU A 1 600 ? 23.750 14.824 -27.048 1.00 77.62 600 LEU A CA 1
ATOM 4963 C C . LEU A 1 600 ? 22.741 15.435 -28.021 1.00 77.62 600 LEU A C 1
ATOM 4965 O O . LEU A 1 600 ? 22.975 16.483 -28.620 1.00 77.62 600 LEU A O 1
ATOM 4969 N N . SER A 1 601 ? 21.611 14.760 -28.185 1.00 77.00 601 SER A N 1
ATOM 4970 C CA . SER A 1 601 ? 20.488 15.274 -28.956 1.00 77.00 601 SER A CA 1
ATOM 4971 C C . SER A 1 601 ? 19.497 15.978 -28.041 1.00 77.00 601 SER A C 1
ATOM 4973 O O . SER A 1 601 ? 19.216 15.498 -26.950 1.00 77.00 601 SER A O 1
ATOM 4975 N N . LEU A 1 602 ? 18.918 17.090 -28.491 1.00 75.38 602 LEU A N 1
ATOM 4976 C CA . LEU A 1 602 ? 17.863 17.788 -27.746 1.00 75.38 602 LEU A CA 1
ATOM 4977 C C . LEU A 1 602 ? 16.491 17.098 -27.874 1.00 75.38 602 LEU A C 1
ATOM 4979 O O . LEU A 1 602 ? 15.545 17.476 -27.182 1.00 75.38 602 LEU A O 1
ATOM 4983 N N . ILE A 1 603 ? 16.372 16.098 -28.752 1.00 75.69 603 ILE A N 1
ATOM 4984 C CA . ILE A 1 603 ? 15.131 15.380 -29.057 1.00 75.69 603 ILE A CA 1
ATOM 4985 C C . ILE A 1 603 ? 15.434 13.884 -29.014 1.00 75.69 603 ILE A C 1
ATOM 4987 O O . ILE A 1 603 ? 16.345 13.443 -29.703 1.00 75.69 603 ILE A O 1
ATOM 4991 N N . GLY A 1 604 ? 14.674 13.088 -28.263 1.00 74.62 604 GLY A N 1
ATOM 4992 C CA . GLY A 1 604 ? 14.727 11.627 -28.370 1.00 74.62 604 GLY A CA 1
ATOM 4993 C C . GLY A 1 604 ? 13.860 11.148 -29.533 1.00 74.62 604 GLY A C 1
ATOM 4994 O O . GLY A 1 604 ? 12.668 11.449 -29.566 1.00 74.62 604 GLY A O 1
ATOM 4995 N N . TYR A 1 605 ? 14.429 10.414 -30.483 1.00 75.88 605 TYR A N 1
ATOM 4996 C CA . TYR A 1 605 ? 13.704 9.801 -31.597 1.00 75.88 605 TYR A CA 1
ATOM 4997 C C . TYR A 1 605 ? 14.292 8.425 -31.924 1.00 75.88 605 TYR A C 1
ATOM 4999 O O . TYR A 1 605 ? 15.317 8.017 -31.384 1.00 75.88 605 TYR A O 1
ATOM 5007 N N . ASN A 1 606 ? 13.627 7.671 -32.789 1.00 70.50 606 ASN A N 1
ATOM 5008 C CA . ASN A 1 606 ? 13.950 6.265 -33.027 1.00 70.50 606 ASN A CA 1
ATOM 5009 C C . ASN A 1 606 ? 15.417 5.980 -33.426 1.00 70.50 606 ASN A C 1
ATOM 5011 O O . ASN A 1 606 ? 15.935 4.932 -33.048 1.00 70.50 606 ASN A O 1
ATOM 5015 N N . MET A 1 607 ? 16.101 6.892 -34.132 1.00 74.00 607 MET A N 1
ATOM 5016 C CA . MET A 1 607 ? 17.486 6.670 -34.585 1.00 74.00 607 MET A CA 1
ATOM 5017 C C . MET A 1 607 ? 18.564 7.036 -33.554 1.00 74.00 607 MET A C 1
ATOM 5019 O O . MET A 1 607 ? 19.726 6.680 -33.748 1.00 74.00 607 MET A O 1
ATOM 5023 N N . ASN A 1 608 ? 18.222 7.746 -32.473 1.00 78.31 608 ASN A N 1
ATOM 5024 C CA . ASN A 1 608 ? 19.183 8.118 -31.428 1.00 78.31 608 ASN A CA 1
ATOM 5025 C C . ASN A 1 608 ? 18.987 7.355 -30.110 1.00 78.31 608 ASN A C 1
ATOM 5027 O O . ASN A 1 608 ? 19.607 7.702 -29.105 1.00 78.31 608 ASN A O 1
ATOM 5031 N N . ASP A 1 609 ? 18.193 6.281 -30.130 1.00 82.25 609 ASP A N 1
ATOM 5032 C CA . ASP A 1 609 ? 18.030 5.318 -29.035 1.00 82.25 609 ASP A CA 1
ATOM 5033 C C . ASP A 1 609 ? 19.276 4.427 -28.881 1.00 82.25 609 ASP A C 1
ATOM 5035 O O . ASP A 1 609 ? 19.258 3.215 -29.095 1.00 82.25 609 ASP A O 1
ATOM 5039 N N . TYR A 1 610 ? 20.413 5.041 -28.555 1.00 83.19 610 TYR A N 1
ATOM 5040 C CA . TYR A 1 610 ? 21.695 4.343 -28.496 1.00 83.19 610 TYR A CA 1
ATOM 5041 C C . TYR A 1 610 ? 21.762 3.322 -27.348 1.00 83.19 610 TYR A C 1
ATOM 5043 O O . TYR A 1 610 ? 22.548 2.379 -27.443 1.00 83.19 610 TYR A O 1
ATOM 5051 N N . ALA A 1 611 ? 20.971 3.488 -26.287 1.00 83.75 611 ALA A N 1
ATOM 5052 C CA . ALA A 1 611 ? 20.925 2.576 -25.145 1.00 83.75 611 ALA A CA 1
ATOM 5053 C C . ALA A 1 611 ? 19.855 1.472 -25.283 1.00 83.75 611 ALA A C 1
ATOM 5055 O O . ALA A 1 611 ? 19.868 0.519 -24.504 1.00 83.75 611 ALA A O 1
ATOM 5056 N N . TYR A 1 612 ? 18.982 1.556 -26.298 1.00 84.25 612 TYR A N 1
ATOM 5057 C CA . TYR A 1 612 ? 17.791 0.712 -26.448 1.00 84.25 612 TYR A CA 1
ATOM 5058 C C . TYR A 1 612 ? 16.850 0.778 -25.235 1.00 84.25 612 TYR A C 1
ATOM 5060 O O . TYR A 1 612 ? 16.223 -0.220 -24.866 1.00 84.25 612 TYR A O 1
ATOM 5068 N N . ASP A 1 613 ? 16.744 1.960 -24.626 1.00 73.62 613 ASP A N 1
ATOM 5069 C CA . ASP A 1 613 ? 15.977 2.185 -23.396 1.00 73.62 613 ASP A CA 1
ATOM 5070 C C . ASP A 1 613 ? 14.456 2.120 -23.664 1.00 73.62 613 ASP A C 1
ATOM 5072 O O . ASP A 1 613 ? 13.659 1.883 -22.756 1.00 73.62 613 ASP A O 1
ATOM 5076 N N . PHE A 1 614 ? 14.023 2.291 -24.921 1.00 69.38 614 PHE A N 1
ATOM 5077 C CA . PHE A 1 614 ? 12.608 2.399 -25.277 1.00 69.38 614 PHE A CA 1
ATOM 5078 C C . PHE A 1 614 ? 12.088 1.167 -26.009 1.00 69.38 614 PHE A C 1
ATOM 5080 O O . PHE A 1 614 ? 12.166 1.093 -27.231 1.00 69.38 614 PHE A O 1
ATOM 5087 N N . LEU A 1 615 ? 11.450 0.235 -25.297 1.00 61.59 615 LEU A N 1
ATOM 5088 C CA . LEU A 1 615 ? 10.716 -0.890 -25.905 1.00 61.59 615 LEU A CA 1
ATOM 5089 C C . LEU A 1 615 ? 9.610 -0.457 -26.883 1.00 61.59 615 LEU A C 1
ATOM 5091 O O . LEU A 1 615 ? 9.243 -1.221 -27.771 1.00 61.59 615 LEU A O 1
ATOM 5095 N N . THR A 1 616 ? 9.076 0.754 -26.715 1.00 63.06 616 THR A N 1
ATOM 5096 C CA . THR A 1 616 ? 7.943 1.285 -27.483 1.00 63.06 616 THR A CA 1
ATOM 5097 C C . THR A 1 616 ? 8.288 1.654 -28.919 1.00 63.06 616 THR A C 1
ATOM 5099 O O . THR A 1 616 ? 7.373 1.923 -29.696 1.00 63.06 616 THR A O 1
ATOM 5102 N N . PHE A 1 617 ? 9.573 1.686 -29.287 1.00 78.00 617 PHE A N 1
ATOM 5103 C CA . PHE A 1 617 ? 9.937 1.940 -30.670 1.00 78.00 617 PHE A CA 1
ATOM 5104 C C . PHE A 1 617 ? 9.683 0.708 -31.544 1.00 78.00 617 PHE A C 1
ATOM 5106 O O . PHE A 1 617 ? 10.393 -0.297 -31.465 1.00 78.00 617 PHE A O 1
ATOM 5113 N N . PHE A 1 618 ? 8.669 0.817 -32.400 1.00 82.00 618 PHE A N 1
ATOM 5114 C CA . PHE A 1 618 ? 8.266 -0.194 -33.371 1.00 82.00 618 PHE A CA 1
ATOM 5115 C C . PHE A 1 618 ? 9.303 -0.369 -34.482 1.00 82.00 618 PHE A C 1
ATOM 5117 O O . PHE A 1 618 ? 9.504 -1.488 -34.950 1.00 82.00 618 PHE A O 1
ATOM 5124 N N . ASP A 1 619 ? 9.979 0.710 -34.882 1.00 81.81 619 ASP A N 1
ATOM 5125 C CA . ASP A 1 619 ? 11.092 0.672 -35.837 1.00 81.81 619 ASP A CA 1
ATOM 5126 C C . ASP A 1 619 ? 12.201 1.658 -35.457 1.00 81.81 619 ASP A C 1
ATOM 5128 O O . ASP A 1 619 ? 11.985 2.867 -35.429 1.00 81.81 619 ASP A O 1
ATOM 5132 N N . ARG A 1 620 ? 13.406 1.153 -35.186 1.00 81.50 620 ARG A N 1
ATOM 5133 C CA . ARG A 1 620 ? 14.582 1.976 -34.842 1.00 81.50 620 ARG A CA 1
ATOM 5134 C C . ARG A 1 620 ? 15.431 2.365 -36.053 1.00 81.50 620 ARG A C 1
ATOM 5136 O O . ARG A 1 620 ? 16.400 3.101 -35.912 1.00 81.50 620 ARG A O 1
ATOM 5143 N N . SER A 1 621 ? 15.070 1.870 -37.233 1.00 81.50 621 SER A N 1
ATOM 5144 C CA . SER A 1 621 ? 15.770 2.107 -38.496 1.00 81.50 621 SER A CA 1
ATOM 5145 C C . SER A 1 621 ? 14.973 2.957 -39.490 1.00 81.50 621 SER A C 1
ATOM 5147 O O . SER A 1 621 ? 15.554 3.449 -40.454 1.00 81.50 621 SER A O 1
ATOM 5149 N N . ALA A 1 622 ? 13.673 3.167 -39.251 1.00 81.75 622 ALA A N 1
ATOM 5150 C CA . ALA A 1 622 ? 12.816 3.971 -40.119 1.00 81.75 622 ALA A CA 1
ATOM 5151 C C . ALA A 1 622 ? 13.290 5.429 -40.206 1.00 81.75 622 ALA A C 1
ATOM 5153 O O . ALA A 1 622 ? 13.293 6.144 -39.203 1.00 81.75 622 ALA A O 1
ATOM 5154 N N . GLN A 1 623 ? 13.628 5.867 -41.417 1.00 76.38 623 GLN A N 1
ATOM 5155 C CA . GLN A 1 623 ? 13.978 7.260 -41.715 1.00 76.38 623 GLN A CA 1
ATOM 5156 C C . GLN A 1 623 ? 12.755 8.051 -42.199 1.00 76.38 623 GLN A C 1
ATOM 5158 O O . GLN A 1 623 ? 12.569 9.190 -41.787 1.00 76.38 623 GLN A O 1
ATOM 5163 N N . ASP A 1 624 ? 11.850 7.399 -42.939 1.00 76.56 624 ASP A N 1
ATOM 5164 C CA . ASP A 1 624 ? 10.653 8.013 -43.523 1.00 76.56 624 ASP A CA 1
ATOM 5165 C C . ASP A 1 624 ? 9.370 7.208 -43.244 1.00 76.56 624 ASP A C 1
ATOM 5167 O O . ASP A 1 624 ? 9.395 6.038 -42.848 1.00 76.56 624 ASP A O 1
ATOM 5171 N N . GLY A 1 625 ? 8.221 7.842 -43.493 1.00 81.88 625 GLY A N 1
ATOM 5172 C CA . GLY A 1 625 ? 6.899 7.224 -43.403 1.00 81.88 625 GLY A CA 1
ATOM 5173 C C . GLY A 1 625 ? 6.306 7.191 -41.991 1.00 81.88 625 GLY A C 1
ATOM 5174 O O . GLY A 1 625 ? 6.742 7.877 -41.074 1.00 81.88 625 GLY A O 1
ATOM 5175 N N . PHE A 1 626 ? 5.251 6.395 -41.803 1.00 81.31 626 PHE A N 1
ATOM 5176 C CA . PHE A 1 626 ? 4.506 6.369 -40.537 1.00 81.31 626 PHE A CA 1
ATOM 5177 C C . PHE A 1 626 ? 5.376 5.949 -39.341 1.00 81.31 626 PHE A C 1
ATOM 5179 O O . PHE A 1 626 ? 5.278 6.537 -38.266 1.00 81.31 626 PHE A O 1
ATOM 5186 N N . TRP A 1 627 ? 6.251 4.958 -39.534 1.00 81.31 627 TRP A N 1
ATOM 5187 C CA . TRP A 1 627 ? 7.080 4.408 -38.463 1.00 81.31 627 TRP A CA 1
ATOM 5188 C C . TRP A 1 627 ? 8.296 5.275 -38.113 1.00 81.31 627 TRP A C 1
ATOM 5190 O O . TRP A 1 627 ? 8.886 5.041 -37.069 1.00 81.31 627 TRP A O 1
ATOM 5200 N N . SER A 1 628 ? 8.669 6.298 -38.888 1.00 78.25 628 SER A N 1
ATOM 5201 C CA . SER A 1 628 ? 9.722 7.237 -38.457 1.00 78.25 628 SER A CA 1
ATOM 5202 C C . SER A 1 628 ? 9.210 8.282 -37.456 1.00 78.25 628 SER A C 1
ATOM 5204 O O . SER A 1 628 ? 9.987 8.894 -36.725 1.00 78.25 628 SER A O 1
ATOM 5206 N N . ARG A 1 629 ? 7.884 8.446 -37.337 1.00 82.00 629 ARG A N 1
ATOM 5207 C CA . ARG A 1 629 ? 7.223 9.429 -36.460 1.00 82.00 629 ARG A CA 1
ATOM 5208 C C . ARG A 1 629 ? 7.145 8.962 -35.001 1.00 82.00 629 ARG A C 1
ATOM 5210 O O . ARG A 1 629 ? 6.069 8.900 -34.409 1.00 82.00 629 ARG A O 1
ATOM 5217 N N . GLN A 1 630 ? 8.287 8.619 -34.411 1.00 80.62 630 GLN A N 1
ATOM 5218 C CA . GLN A 1 630 ? 8.384 8.116 -33.042 1.00 80.62 630 GLN A CA 1
ATOM 5219 C C . GLN A 1 630 ? 9.304 9.006 -32.202 1.00 80.62 630 GLN A C 1
ATOM 5221 O O . GLN A 1 630 ? 10.484 9.161 -32.507 1.00 80.62 630 GLN A O 1
ATOM 5226 N N . ILE A 1 631 ? 8.759 9.579 -31.127 1.00 77.06 631 ILE A N 1
ATOM 5227 C CA . ILE A 1 631 ? 9.458 10.538 -30.263 1.00 77.06 631 ILE A CA 1
ATOM 5228 C C . ILE A 1 631 ? 9.419 10.027 -28.824 1.00 77.06 631 ILE A C 1
ATOM 5230 O O . ILE A 1 631 ? 8.379 9.562 -28.354 1.00 77.06 631 ILE A O 1
ATOM 5234 N N . SER A 1 632 ? 10.533 10.156 -28.108 1.00 74.50 632 SER A N 1
ATOM 5235 C CA . SER A 1 632 ? 10.605 9.927 -26.666 1.00 74.50 632 SER A CA 1
ATOM 5236 C C . SER A 1 632 ? 11.101 11.175 -25.936 1.00 74.50 632 SER A C 1
ATOM 5238 O O . SER A 1 632 ? 11.851 11.999 -26.463 1.00 74.50 632 SER A O 1
ATOM 5240 N N . MET A 1 633 ? 10.677 11.333 -24.682 1.00 70.69 633 MET A N 1
ATOM 5241 C CA . MET A 1 633 ? 11.175 12.400 -23.813 1.00 70.69 633 MET A CA 1
ATOM 5242 C C . MET A 1 633 ? 12.518 11.996 -23.186 1.00 70.69 633 MET A C 1
ATOM 5244 O O . MET A 1 633 ? 12.611 11.812 -21.975 1.00 70.69 633 MET A O 1
ATOM 5248 N N . HIS A 1 634 ? 13.557 11.856 -24.012 1.00 69.12 634 HIS A N 1
ATOM 5249 C CA . HIS A 1 634 ? 14.944 11.658 -23.576 1.00 69.12 634 HIS A CA 1
ATOM 5250 C C . HIS A 1 634 ? 15.789 12.925 -23.811 1.00 69.12 634 HIS A C 1
ATOM 5252 O O . HIS A 1 634 ? 15.357 13.818 -24.536 1.00 69.12 634 HIS A O 1
ATOM 5258 N N . THR A 1 635 ? 16.942 13.034 -23.135 1.00 67.25 635 THR A N 1
ATOM 5259 C CA . THR A 1 635 ? 17.960 14.092 -23.335 1.00 67.25 635 THR A CA 1
ATOM 5260 C C . THR A 1 635 ? 17.402 15.519 -23.477 1.00 67.25 635 THR A C 1
ATOM 5262 O O . THR A 1 635 ? 17.689 16.256 -24.413 1.00 67.25 635 THR A O 1
ATOM 5265 N N . GLY A 1 636 ? 16.553 15.923 -22.526 1.00 67.00 636 GLY A N 1
ATOM 5266 C CA . GLY A 1 636 ? 15.926 17.249 -22.514 1.00 67.00 636 GLY A CA 1
ATOM 5267 C C . GLY A 1 636 ? 14.577 17.323 -23.227 1.00 67.00 636 GLY A C 1
ATOM 5268 O O . GLY A 1 636 ? 13.777 18.188 -22.883 1.00 67.00 636 GLY A O 1
ATOM 5269 N N . GLY A 1 637 ? 14.232 16.364 -24.093 1.00 68.88 637 GLY A N 1
ATOM 5270 C CA . GLY A 1 637 ? 12.886 16.185 -24.655 1.00 68.88 637 GLY A CA 1
ATOM 5271 C C . GLY A 1 637 ? 12.288 17.469 -25.230 1.00 68.88 637 GLY A C 1
ATOM 5272 O O . GLY A 1 637 ? 11.109 17.753 -25.002 1.00 68.88 637 GLY A O 1
ATOM 5273 N N . PHE A 1 638 ? 13.118 18.292 -25.874 1.00 73.69 638 PHE A N 1
ATOM 5274 C CA . PHE A 1 638 ? 12.682 19.540 -26.477 1.00 73.69 638 PHE A CA 1
ATOM 5275 C C . PHE A 1 638 ? 11.787 19.211 -27.671 1.00 73.69 638 PHE A C 1
ATOM 5277 O O . PHE A 1 638 ? 12.102 18.354 -28.494 1.00 73.69 638 PHE A O 1
ATOM 5284 N N . LYS A 1 639 ? 10.637 19.880 -27.759 1.00 64.81 639 LYS A N 1
ATOM 5285 C CA . LYS A 1 639 ? 9.752 19.749 -28.916 1.00 64.81 639 LYS A CA 1
ATOM 5286 C C . LYS A 1 639 ? 10.385 20.516 -30.072 1.00 64.81 639 LYS A C 1
ATOM 5288 O O . LYS A 1 639 ? 10.431 21.741 -30.015 1.00 64.81 639 LYS A O 1
ATOM 5293 N N . ALA A 1 640 ? 10.848 19.821 -31.101 1.00 57.34 640 ALA A N 1
ATOM 5294 C CA . ALA A 1 640 ? 11.184 20.454 -32.369 1.00 57.34 640 ALA A CA 1
ATOM 5295 C C . ALA A 1 640 ? 10.111 20.139 -33.408 1.00 57.34 640 ALA A C 1
ATOM 5297 O O . ALA A 1 640 ? 9.531 19.052 -33.405 1.00 57.34 640 ALA A O 1
ATOM 5298 N N . ALA 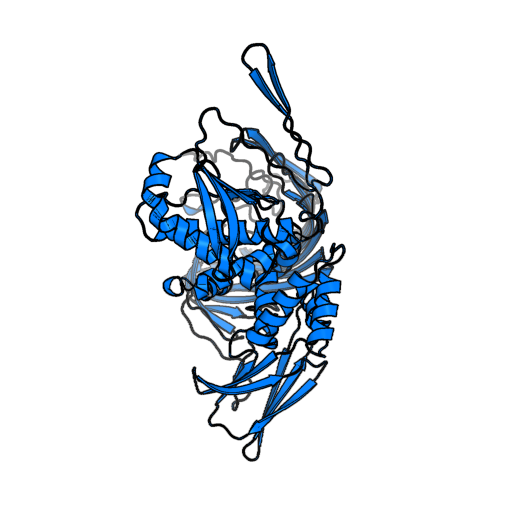A 1 641 ? 9.861 21.091 -34.304 1.00 48.03 641 ALA A N 1
ATOM 5299 C CA . ALA A 1 641 ? 9.156 20.803 -35.540 1.00 48.03 641 ALA A CA 1
ATOM 5300 C C . ALA A 1 641 ? 10.085 19.933 -36.395 1.00 48.03 641 ALA A C 1
ATOM 5302 O O . ALA A 1 641 ? 11.093 20.420 -36.903 1.00 48.03 641 ALA A O 1
ATOM 5303 N N . ILE A 1 642 ? 9.783 18.641 -36.510 1.00 50.44 642 ILE A N 1
ATOM 5304 C CA . ILE A 1 642 ? 10.390 17.813 -37.551 1.00 50.44 642 ILE A CA 1
ATOM 5305 C C . ILE A 1 642 ? 9.766 18.324 -38.850 1.00 50.44 642 ILE A C 1
ATOM 5307 O O . ILE A 1 642 ? 8.576 18.122 -39.086 1.00 50.44 642 ILE A O 1
ATOM 5311 N N . ILE A 1 643 ? 10.526 19.108 -39.613 1.00 37.19 643 ILE A N 1
ATOM 5312 C CA . ILE A 1 643 ? 10.101 19.598 -40.923 1.00 37.19 643 ILE A CA 1
ATOM 5313 C C . ILE A 1 643 ? 10.037 18.369 -41.831 1.00 37.19 643 ILE A C 1
ATOM 5315 O O . ILE A 1 643 ? 11.072 17.855 -42.246 1.00 37.19 643 ILE A O 1
ATOM 5319 N N . GLU A 1 644 ? 8.827 17.884 -42.107 1.00 35.53 644 GLU A N 1
ATOM 5320 C CA . GLU A 1 644 ? 8.588 17.053 -43.284 1.00 35.53 644 GLU A CA 1
ATOM 5321 C C . GLU A 1 644 ? 8.858 17.941 -44.500 1.00 35.53 644 GLU A C 1
ATOM 5323 O O . GLU A 1 644 ? 8.093 18.860 -44.796 1.00 35.53 644 GLU A O 1
ATOM 5328 N N . VAL A 1 645 ? 9.991 17.722 -45.167 1.00 31.77 645 VAL A N 1
ATOM 5329 C CA . VAL A 1 645 ? 10.151 18.196 -46.540 1.00 31.77 645 VAL A CA 1
ATOM 5330 C C . VAL A 1 645 ? 9.262 17.280 -47.378 1.00 31.77 645 VAL A C 1
ATOM 5332 O O . VAL A 1 645 ? 9.561 16.096 -47.511 1.00 31.77 645 VAL A O 1
ATOM 5335 N N . ILE A 1 646 ? 8.120 17.824 -47.807 1.00 31.62 646 ILE A N 1
ATOM 5336 C CA . ILE A 1 646 ? 7.140 17.182 -48.698 1.00 31.62 646 ILE A CA 1
ATOM 5337 C C . ILE A 1 646 ? 7.791 16.827 -50.032 1.00 31.62 646 ILE A C 1
ATOM 5339 O O . ILE A 1 646 ? 8.542 17.687 -50.552 1.00 31.62 646 ILE A O 1
#

Secondary structure (DSSP, 8-state):
------EEEEEEETTEEEEEEE-TT-SS------SS--EEEEEEE-TTS-EEEEEEEES-HHHHHHHHHHHHHHHHHHHHHHHHHSTT-S-SEEEEEE-TT-SS--EETTEEEE--TTSSSSHHHHHHHHHHHHHHHHHHHHHHH--S-TTTSHHHHHHHHHHHHHHHHHHH-GGG-HHHHHHHHHHHGGGS-HHHHHHHHHHHHHHTTS---TT-HHHHS--HHHHHHHHHHHHH-HHHHHHHHHHHHHT----S-HHHHHHHHHHHHHS---HIIIIIITT-SSPP-EEEEEEEEETTEEEEEEEE-SSS---EEEEEEETTEEEEEEEE---SEEEEEEEE--S--EEEESTT--S-S-TTTS-EEESSS------EE--TT----SSSEEEEEEEEEETTTEEEEEEEEEE--SS-EEEEEEEEETTTTEEEEEEEEEEEEEEETTEEEEEEEEEEEEEEEEETTEEEEEEEEEEEEEEEEEEETTTTEEEEEEEEEEEEEEEEEETTEEEEEEEEEEEEEEEEEE--SSS-EEEEEEEEEEEEEESEEEEEEEEEEEEEEEEEEETTEEEEEEEEEEEEEEETTTT-SS--TT---SSEEGGG-TT---TT-S-SS--SSGGG--EE--TT----------

Radius of gyration: 31.52 Å; chains: 1; bounding box: 76×93×86 Å

pLDDT: mean 75.84, std 17.58, range [25.55, 97.38]

Foldseek 3Di:
DPDFPFDWDWDDDPRDTDTDTDGPPFQDDDDDDDPDKDWDWDWQADPVRQTATETETEPPVVQCVVCVVVVVVLVNLLVNLLCLQQNPLADSYAYEYEYCPCLDWAAAQRYTYFYDCPPDPDPVSVLVRSLRVSLRRSLNSCNNQAQDNCLAFVLVSLQVSLLSSQVSCCVPPVVVVSVVCLQVVVLLVLPPAPVVVLLVLVLLRNVVVPPPDSPPPSSSNHRQSSLLLLLVCVLQPVVLSSCQSNVQSVPDDHPPDCLVSSQVSSCVSPVDHCCCRSCNVVNDSWDWFKDFPDWADPDQKIKTKIFTPTPGFCWWKKFFDDPLDTPDMDTGGGDHGIDMDMDGHDPGFKIFFRSPCSHRPDCRRTAMDTNDDPPPQDADEDEPNDSDRGFHWYKYKDWDAFPQLGTWTDIWIWGPDSQKIKIDTWIQRPRLRDIWFWIKIWGKDDPDSFKIKIWMWIKTKDFFDDDDNDTKMKMKIKIKIKIKGQPDSNQQKIKIKIWIWIWMWTWDQDPVGIDIWIKIKIKIKIKMWGDDPAKIKIKIKMWMWMWIQDVHTWIWIKIKMKMWMWGDPDVVDIDIDIDIDMDTPDTPCPPDPDDDQPPQDLWAFLCNCSRVPDPPQSHSPDPDDDSRPGTDCPNNHDDDPPDPPD

Sequence (646 aa):
MPESEEWEHLSEKNGYKKLSFAHPGTKDFAWIANKQLPVFPQLVTLDNSKKFLVEITTDQHVLFEKNLDQFIPFLKNLIEYTEAKMPGNLPGSFRIFCSEKISHPVAFAGLVTTDLYAKSNSRDDNYIAREKLASDLILMSLMNRLEENPIEKPWMYLGLGTYYFTRFMDENYPETKYQSRSYKDMTYRKNWYVPECAICFKPAMLSLVSYHCKDDVENYLVNPVSVYFNYLEKVNGVQTFDRVMAGYFNQRSSVIDFQKNLQEYFSRQTGQDYQWFFNGMMGSFFPFKYEIQKIDKNDGKISVDVLNTGNFNPPYMIGLKKGKRVVDSLQVEGHPGLKTFVFDATTSNKVKLDPFSWGPETPWLKQNAYIKKPNLRTLDYGLPFSARENPGVAIDPLAGYNVNDGLMLGGIFSTLSDKFTANFAPLYSFRSKSIVGFMEFFRSFLISENSLLNTQIWAQSFHRMQTNDKFLRYYVINPSLLYVYEDDEKCRTRSGLEMDFSFIGDQNFGSEGITDYHRYITKVIFHKQKRNLINPYEYKIGLEHQYYNLYEKRHYLMVNAELKTRYMYKKDRYIHARFYGATYLYNSHSNSTNTMPGTLSLIGYNMNDYAYDFLTFFDRSAQDGFWSRQISMHTGGFKAAIIEVI

=== Feature glossary ===
The features interleaved in this record are:

— What the protein is —

Sequence gives the chain of amino acids in standard one-letter code (A=alanine, C=cysteine, …, Y=tyrosine), read N→C. It is the only feature that is directly encoded by the gene; all structural features are derived from the folded form of this sequence.

Database cross-references. InterPro integrates a dozen domain/family signature databases into unified entries with residue-range hits. GO terms attach function/process/location labels with evidence codes. CATH codes position the fold in a four-level structural taxonomy. Organism is the NCBI-taxonomy species name.

— Where its atoms are —

Atomic coordinates in PDBx/mmCIF format — the same representation the Protein Data Bank distributes. Each line of the _atom_site loop places one backbone atom in Cartesian space (units: ångströms, origin: arbitrary).

The six renders are orthographic views along the three Cartesian axes in both directions. Representation (cartoon, sticks, or surface) and color scheme (sequence-rainbow or by-chain) vary across proteins so the training set covers all the common visualization conventions.

— Local backbone conformation —

Eight-state secondary structure (DSSP): H is the canonical α-helix, G the tighter 3₁₀-helix, I the wider π-helix; E/B are β-structure, T and S are turns and bends, and '-' is everything else. DSSP derives these from the pattern of main-chain N–H···O=C hydrogen bonds, not from the sequence.

P-SEA three-state annotation labels each residue as helix, strand, or coil based purely on the geometry of the Cα trace. It serves as a fallback when the full backbone (and thus DSSP) is unavailable.

The φ/ψ torsion pair specifies the backbone conformation at each residue. φ rotates about the N–Cα bond, ψ about the Cα–C bond. Steric clashes forbid most of the (φ, ψ) plane — the allowed regions (α-helix basin, β-sheet basin, left-handed helix) are the Ramachandran-allowed regions.

— Global shape and packing —

The geometric summary reports three shape descriptors. Rg (radius of gyration) measures how spread out the Cα atoms are about their centre of mass; compact globular proteins have small Rg, elongated or unfolded ones large. Cα contacts (<8 Å, |i−j|>4) count long-range residue pairs in spatial proximity — high for tightly packed folds, near zero for rods or random coil. The bounding-box extents give the protein's footprint along x, y, z in Å.

Solvent-accessible surface area (SASA) is the area in Å² traced out by the centre of a 1.4 Å probe sphere (a water molecule) rolled over the protein's van der Waals surface (Shrake–Rupley / Lee–Richards construction). Buried residues have near-zero SASA; fully exposed residues can exceed 200 Å². The total SASA scales roughly with the number of surface residues.

The contact map is a binary N×N matrix image: pixel (i, j) is dark where Cα_i and Cα_j are within 8 Å and |i−j|>4. Because the |i−j|>4 filter removes local helical contacts, off-diagonal stripes parallel to the main diagonal indicate parallel β-sheets; stripes perpendicular to it indicate antiparallel β-sheets. The Ramachandran plot scatters every residue's (φ, ψ) pair against the sterically allowed regions. The PAE heatmap renders the predicted-aligned-error matrix.

— Structural neighborhood —

3Di is Foldseek's structural alphabet. Each residue is assigned one of twenty discrete states based on how its Cα sits relative to its spatial (not sequential) neighbors. Aligning 3Di strings finds structural homologs roughly as well as full 3D superposition, but orders of magnitude faster.

Nearest PDB neighbors are the top structural matches found by Foldseek when searching this structure against the entire Protein Data Bank. Each hit reports a TM-score (0 to 1; >0.5 almost always implies the same fold) and an E-value. These are *structural* homologs — they may share no detectable sequence similarity.

— Confidence and disorder —

For AlphaFold models, the B-factor field carries pLDDT — the model's own estimate of local accuracy on a 0–100 scale. Regions with pLDDT<50 should be treated as essentially unmodeled; they often correspond to intrinsically disordered segments.

Crystallographic B-factors measure how much each atom's electron density is smeared out, in Å². They rise in mobile loops and surface residues and fall in the buried interior. In AlphaFold models this column is repurposed to hold pLDDT instead.

Predicted aligned error is AlphaFold's pairwise confidence. Unlike pLDDT (per-residue), PAE is per-residue-pair and captures whether two parts of the structure are correctly placed relative to each other. Units are ångströms of expected positional error.